Protein AF-0000000087542009 (afdb_homodimer)

Sequence (684 aa):
MVVPPRGEKVLDPVSLALYGFMGSAILLQGHRLGIFRALASADAGPGADALADSLGLDGATLERFLRGAVAWGLVEEQAGGYRLSASAHGALDPQSAQYLGPLLEHFDSNTLPLFRHLGDAVGSGQAQWAKLAQDASAPFDYLLAEDRGAAFHDAMWNLSREPSAELVKLRVVDDVSSLVDLGGGIGTFAIAAAQRHAELSAVVFDLPAVEPHCLARISEVGLASRVSFVPGDFWSGELPHADAYSLGFILSDWNDEQSLQLLRRVRQALNPGGRVLVLDRLLEASGAEPFAAVMQDLAMLLETGGQHRTETQFQALLHEAGFTRTQVIRSSGEKHAVIGYLMVVPPRGEKVLDPVSLALYGFMGSAILLQGHRLGIFRALASADAGPGADALADSLGLDGATLERFLRGAVAWGLVEEQAGGYRLSASAHGALDPQSAQYLGPLLEHFDSNTLPLFRHLGDAVGSGQAQWAKLAQDASAPFDYLLAEDRGAAFHDAMWNLSREPSAELVKLRVVDDVSSLVDLGGGIGTFAIAAAQRHAELSAVVFDLPAVEPHCLARISEVGLASRVSFVPGDFWSGELPHADAYSLGFILSDWNDEQSLQLLRRVRQALNPGGRVLVLDRLLEASGAEPFAAVMQDLAMLLETGGQHRTETQFQALLHEAGFTRTQVIRSSGEKHAVIGYL

Radius of gyration: 28.99 Å; Cα contacts (8 Å, |Δi|>4): 1331; chains: 2; bounding box: 58×88×65 Å

Secondary structure (DSSP, 8-state):
----SS------HHHHHHTHHHHHHHHHHHHHTTHHHHHHH-SS---HHHHHHHHT--HHHHHHHHHHHHHTTSEEEETTEEEE-HHHHHHH-TTSTT--HHHHHHIIIIIHHHHTTHHHHHHH----GGGT-TT-SSTTHHHHHS--HHHHHHHHHHHHHHHHHHHHHTTTTTT-SEEEEET-TTTHHHHHHHHH-TT-EEEEEE-GGGHHHHHHHHHHTT-TTTEEEEE--TTTSPPPPEEEEEEET-GGGS-HHHHHHHHHHHHHHEEEEEEEEEEE-EE-TTSS-SHHHHHHHHHHHHHTS---EEHHHHHHHHHHTT--EEEEE--SSS-EEEEEE-/----SS------HHHHHHTHHHHHHHHHHHHHTTHHHHHHH-SS---HHHHHHHHT--HHHHHHHHHHHHHTTSEEEETTEEEE-HHHHHHH-TTSTT--HHHHHHIIIIIHHHHTTHHHHHHH----GGGT-TT-SSTTHHHHHS--HHHHHHHHHHHHHHHHHHHHHTTTTTT-SEEEEET-TTTHHHHHHHHH-TT-EEEEEE-GGGHHHHHHHHHHTT-TTTEEEEE--TTTSPPPPEEEEEEES-GGGS-HHHHHHHHHHHHHHEEEEEEEEEEE-EE-TTSS-SHHHHHHHHHHHHHTS---EEHHHHHHHHHHTT--EEEEE--SSS-EEEEEE-

InterPro domains:
  IPR001077 O-methyltransferase, C-terminal domain [PF00891] (115-323)
  IPR016461 O-methyltransferase-like [PIRSF005739] (19-341)
  IPR016461 O-methyltransferase-like [PS51683] (15-342)
  IPR029063 S-adenosyl-L-methionine-dependent methyltransferase superfamily [G3DSA:3.40.50.150] (94-341)
  IPR029063 S-adenosyl-L-methionine-dependent methyltransferase superfamily [SSF53335] (103-332)
  IPR036388 Winged helix-like DNA-binding domain superfamily [G3DSA:1.10.10.10] (8-90)
  IPR036390 Winged helix DNA-binding domain superfamily [SSF46785] (18-85)

Nearest PDB structures (foldseek):
  5eeg-assembly1_A  TM=8.608E-01  e=7.487E-25  Streptomyces peucetius
  8h3t-assembly1_B  TM=8.727E-01  e=1.671E-24  Streptomyces galtieri
  5eeg-assembly1_B  TM=8.420E-01  e=9.974E-25  Streptomyces peucetius
  4wxh-assembly1_B  TM=8.604E-01  e=9.343E-24  Streptomyces peucetius
  5jr3-assembly1_A  TM=8.375E-01  e=2.358E-24  Streptomyces peucetius

Organism: NCBI:txid47879

Foldseek 3Di:
DPPPPPPPPDDDPVVCVVCVVVQLCLVLVCLVLCVQQVQLPDPDFDAQVVSCVVSVHDSVVSNVSQVVCVVVQQWDDDPRGIHGHPVNNQQPHPVHLNDCSLVSVCCVLQQVVLVVCLVVCVVPVAAACCVNPVPDPALCRVVLVDCPDLVNLVNVLSNVQVVLLQQVVVVLCPPWQEEEAEQCQLCNNVLSNCVVPVRHAYEYEEAPSRQVNNCVSCVVVPNPVRYYYDHDDLLPDQDAATQEYEDACNQQLDALVVSLSSLLSVVVRYDVFHKYKYKFFAADPVCPDDPVQNVVQSSSCHRRVGGHYHLVVVVVSLVSSPFDDWDWADGPDRITIIMGTD/DPPPPPPPPDDDPVVCVVCVVVQLCLVLVCLVLCVQQCQLPDPDFDAQVVSCVVSVHDSVVSNVSQVVCVVVQQWDDDPRGIHGHPVNNQCPHPVHLNDCSLVSVCCVLQQVVLVVCLVVCVVPVAAACCVNPVPDPALCRVVLVDCPDLVNLVNVLSNVQVVLLQQVVVVLCPPWQEEEAEQCQLCNNVLSNCVVPVRHAYEYEEAPSRQVNNCVSCVVVPNPVRYYYDHDDLLPDDDAATQEYEDACNQQLDALVVSLSSLLSVVVRYDVFHKYKYKFFAADPVCPDDPVQNVVQSSSCHRRVGGHYHLVVVVVSLVSSPFDDWDWADGPDRITIIMGTD

pLDDT: mean 90.9, std 13.6, range [17.7, 98.94]

Structure (mmCIF, N/CA/C/O backbone):
data_AF-0000000087542009-model_v1
#
loop_
_entity.id
_entity.type
_entity.pdbx_description
1 polymer 'O-methyltransferase domain-containing protein'
#
loop_
_atom_site.group_PDB
_atom_site.id
_atom_site.type_symbol
_atom_site.label_atom_id
_atom_site.label_alt_id
_atom_site.label_comp_id
_atom_site.label_asym_id
_atom_site.label_entity_id
_atom_site.label_seq_id
_atom_site.pdbx_PDB_ins_code
_atom_site.Cartn_x
_atom_site.Cartn_y
_atom_site.Cartn_z
_atom_site.occupancy
_atom_site.B_iso_or_equiv
_atom_site.auth_seq_id
_atom_site.auth_comp_id
_atom_site.auth_asym_id
_atom_site.auth_atom_id
_atom_site.pdbx_PDB_model_num
ATOM 1 N N . MET A 1 1 ? -5.5 -21.109 31.969 1 17.75 1 MET A N 1
ATOM 2 C CA . MET A 1 1 ? -4.43 -21.094 30.969 1 17.75 1 MET A CA 1
ATOM 3 C C . MET A 1 1 ? -4.84 -20.281 29.75 1 17.75 1 MET A C 1
ATOM 5 O O . MET A 1 1 ? -5.812 -20.625 29.062 1 17.75 1 MET A O 1
ATOM 9 N N . VAL A 1 2 ? -4.84 -19 29.547 1 22.77 2 VAL A N 1
ATOM 10 C CA . VAL A 1 2 ? -5.602 -18.094 28.703 1 22.77 2 VAL A CA 1
ATOM 11 C C . VAL A 1 2 ? -5.289 -18.375 27.234 1 22.77 2 VAL A C 1
ATOM 13 O O . VAL A 1 2 ? -4.129 -18.297 26.812 1 22.77 2 VAL A O 1
ATOM 16 N N . VAL A 1 3 ? -5.934 -19.219 26.578 1 24.38 3 VAL A N 1
ATOM 17 C CA . VAL A 1 3 ? -5.699 -19.734 25.234 1 24.38 3 VAL A CA 1
ATOM 18 C C . VAL A 1 3 ? -5.613 -18.562 24.234 1 24.38 3 VAL A C 1
ATOM 20 O O . VAL A 1 3 ? -6.543 -17.766 24.125 1 24.38 3 VAL A O 1
ATOM 23 N N . PRO A 1 4 ? -4.48 -17.938 23.828 1 31.23 4 PRO A N 1
ATOM 24 C CA . PRO A 1 4 ? -4.551 -16.594 23.234 1 31.23 4 PRO A CA 1
ATOM 25 C C . PRO A 1 4 ? -5.492 -16.531 22.031 1 31.23 4 PRO A C 1
ATOM 27 O O . PRO A 1 4 ? -5.676 -17.547 21.328 1 31.23 4 PRO A O 1
ATOM 30 N N . PRO A 1 5 ? -6.508 -15.93 21.828 1 32.94 5 PRO A N 1
ATOM 31 C CA . PRO A 1 5 ? -7.695 -16.391 21.109 1 32.94 5 PRO A CA 1
ATOM 32 C C . PRO A 1 5 ? -7.379 -16.859 19.688 1 32.94 5 PRO A C 1
ATOM 34 O O . PRO A 1 5 ? -6.328 -16.531 19.141 1 32.94 5 PRO A O 1
ATOM 37 N N . ARG A 1 6 ? -7.855 -17.516 18.703 1 34.53 6 ARG A N 1
ATOM 38 C CA . ARG A 1 6 ? -7.34 -18.188 17.516 1 34.53 6 ARG A CA 1
ATOM 39 C C . ARG A 1 6 ? -6.215 -17.375 16.875 1 34.53 6 ARG A C 1
ATOM 41 O O . ARG A 1 6 ? -6.195 -16.156 16.953 1 34.53 6 ARG A O 1
ATOM 48 N N . GLY A 1 7 ? -4.926 -17.812 15.984 1 37.19 7 GLY A N 1
ATOM 49 C CA . GLY A 1 7 ? -3.51 -17.516 15.828 1 37.19 7 GLY A CA 1
ATOM 50 C C . GLY A 1 7 ? -3.256 -16.234 15.055 1 37.19 7 GLY A C 1
ATOM 51 O O . GLY A 1 7 ? -3.424 -16.203 13.836 1 37.19 7 GLY A O 1
ATOM 52 N N . GLU A 1 8 ? -3.486 -15.125 15.383 1 43.62 8 GLU A N 1
ATOM 53 C CA . GLU A 1 8 ? -3.412 -13.797 14.773 1 43.62 8 GLU A CA 1
ATOM 54 C C . GLU A 1 8 ? -2.084 -13.602 14.047 1 43.62 8 GLU A C 1
ATOM 56 O O . GLU A 1 8 ? -1.071 -13.273 14.672 1 43.62 8 GLU A O 1
ATOM 61 N N . LYS A 1 9 ? -1.77 -14.484 13.031 1 51.38 9 LYS A N 1
ATOM 62 C CA . LYS A 1 9 ? -0.516 -14.461 12.281 1 51.38 9 LYS A CA 1
ATOM 63 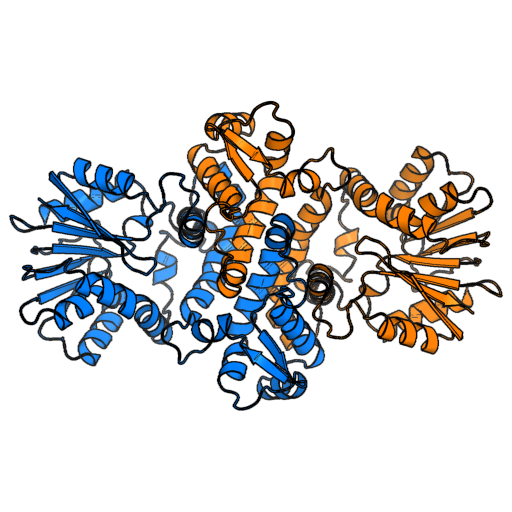C C . LYS A 1 9 ? -0.183 -13.039 11.82 1 51.38 9 LYS A C 1
ATOM 65 O O . LYS A 1 9 ? -0.938 -12.438 11.055 1 51.38 9 LYS A O 1
ATOM 70 N N . VAL A 1 10 ? 0.437 -12.305 12.648 1 65.06 10 VAL A N 1
ATOM 71 C CA . VAL A 1 10 ? 1.041 -11.016 12.336 1 65.06 10 VAL A CA 1
ATOM 72 C C . VAL A 1 10 ? 1.821 -11.109 11.023 1 65.06 10 VAL A C 1
ATOM 74 O O . VAL A 1 10 ? 2.713 -11.953 10.891 1 65.06 10 VAL A O 1
ATOM 77 N N . LEU A 1 11 ? 1.209 -10.477 10.023 1 82.56 11 LEU A N 1
ATOM 78 C CA . LEU A 1 11 ? 1.909 -10.438 8.742 1 82.56 11 LEU A CA 1
ATOM 79 C C . LEU A 1 11 ? 3.303 -9.836 8.906 1 82.56 11 LEU A C 1
ATOM 81 O O . LEU A 1 11 ? 3.486 -8.875 9.656 1 82.56 11 LEU A O 1
ATOM 85 N N . ASP A 1 12 ? 4.223 -10.477 8.289 1 90.31 12 ASP A N 1
ATOM 86 C CA . ASP A 1 12 ? 5.582 -9.945 8.344 1 90.31 12 ASP A CA 1
ATOM 87 C C . ASP A 1 12 ? 5.691 -8.625 7.582 1 90.31 12 ASP A C 1
ATOM 89 O O . ASP A 1 12 ? 4.902 -8.359 6.676 1 90.31 12 ASP A O 1
ATOM 93 N N . PRO A 1 13 ? 6.684 -7.816 7.859 1 93.25 13 PRO A N 1
ATOM 94 C CA . PRO A 1 13 ? 6.832 -6.473 7.297 1 93.25 13 PRO A CA 1
ATOM 95 C C . PRO A 1 13 ? 6.961 -6.477 5.777 1 93.25 13 PRO A C 1
ATOM 97 O O . PRO A 1 13 ? 6.414 -5.598 5.105 1 93.25 13 PRO A O 1
ATOM 100 N N . VAL A 1 14 ? 7.625 -7.457 5.246 1 95.81 14 VAL A N 1
ATOM 101 C CA . VAL A 1 14 ? 7.824 -7.504 3.799 1 95.81 14 VAL A CA 1
ATOM 102 C C . VAL A 1 14 ? 6.484 -7.75 3.102 1 95.81 14 VAL A C 1
ATOM 104 O O . VAL A 1 14 ? 6.164 -7.086 2.113 1 95.81 14 VAL A O 1
ATOM 107 N N . SER A 1 15 ? 5.691 -8.68 3.65 1 94.75 15 SER A N 1
ATOM 108 C CA . SER A 1 15 ? 4.379 -8.961 3.078 1 94.75 15 SER A CA 1
ATOM 109 C C . SER A 1 15 ? 3.467 -7.742 3.156 1 94.75 15 SER A C 1
ATOM 111 O O . SER A 1 15 ? 2.746 -7.441 2.203 1 94.75 15 SER A O 1
ATOM 113 N N . LEU A 1 16 ? 3.521 -7.043 4.238 1 95.31 16 LEU A N 1
ATOM 114 C CA . LEU A 1 16 ? 2.693 -5.852 4.41 1 95.31 16 LEU A CA 1
ATOM 115 C C . LEU A 1 16 ? 3.074 -4.777 3.398 1 95.31 16 LEU A C 1
ATOM 117 O O . LEU A 1 16 ? 2.199 -4.152 2.793 1 95.31 16 LEU A O 1
ATOM 121 N N . ALA A 1 17 ? 4.375 -4.605 3.219 1 97.38 17 ALA A N 1
ATOM 122 C CA . ALA A 1 17 ? 4.828 -3.607 2.254 1 97.38 17 ALA A CA 1
ATOM 123 C C . ALA A 1 17 ? 4.562 -4.066 0.823 1 97.38 17 ALA A C 1
ATOM 125 O O . ALA A 1 17 ? 4.145 -3.27 -0.022 1 97.38 17 ALA A O 1
ATOM 126 N N . LEU A 1 18 ? 4.742 -5.332 0.604 1 97.06 18 LEU A N 1
ATOM 127 C CA . LEU A 1 18 ? 4.582 -5.906 -0.729 1 97.06 18 LEU A CA 1
ATOM 128 C C . LEU A 1 18 ? 3.146 -5.746 -1.22 1 97.06 18 LEU A C 1
ATOM 130 O O . LEU A 1 18 ? 2.918 -5.355 -2.367 1 97.06 18 LEU A O 1
ATOM 134 N N . TYR A 1 19 ? 2.246 -5.996 -0.338 1 97.69 19 TYR A N 1
ATOM 135 C CA . TYR A 1 19 ? 0.841 -5.973 -0.728 1 97.69 19 TYR A CA 1
ATOM 136 C C . TYR A 1 19 ? 0.163 -4.695 -0.245 1 97.69 19 TYR A C 1
ATOM 138 O O . TYR A 1 19 ? -1.06 -4.562 -0.334 1 97.69 19 TYR A O 1
ATOM 146 N N . GLY A 1 20 ? 0.948 -3.734 0.255 1 98.12 20 GLY A N 1
ATOM 147 C CA . GLY A 1 20 ? 0.401 -2.51 0.816 1 98.12 20 GLY A CA 1
ATOM 148 C C . GLY A 1 20 ? -0.445 -1.728 -0.171 1 98.12 20 GLY A C 1
ATOM 149 O O . GLY A 1 20 ? -1.521 -1.237 0.177 1 98.12 20 GLY A O 1
ATOM 150 N N . PHE A 1 21 ? 0.034 -1.596 -1.377 1 98 21 PHE A N 1
ATOM 151 C CA . PHE A 1 21 ? -0.696 -0.823 -2.375 1 98 21 PHE A CA 1
ATOM 152 C C . PHE A 1 21 ? -2.051 -1.458 -2.666 1 98 21 PHE A C 1
ATOM 154 O O . PHE A 1 21 ? -3.002 -0.764 -3.033 1 98 21 PHE A O 1
ATOM 161 N N . MET A 1 22 ? -2.188 -2.736 -2.504 1 98.44 22 MET A N 1
ATOM 162 C CA . MET A 1 22 ? -3.477 -3.391 -2.701 1 98.44 22 MET A CA 1
ATOM 163 C C . MET A 1 22 ? -4.445 -3.031 -1.581 1 98.44 22 MET A C 1
ATOM 165 O O . MET A 1 22 ? -5.633 -2.812 -1.827 1 98.44 22 MET A O 1
ATOM 169 N N . GLY A 1 23 ? -3.916 -3.012 -0.34 1 98.19 23 GLY A N 1
ATOM 170 C CA . GLY A 1 23 ? -4.734 -2.537 0.764 1 98.19 23 GLY A CA 1
ATOM 171 C C . GLY A 1 23 ? -5.223 -1.113 0.573 1 98.19 23 GLY A C 1
ATOM 172 O O . GLY A 1 23 ? -6.387 -0.811 0.844 1 98.19 23 GLY A O 1
ATOM 173 N N . SER A 1 24 ? -4.301 -0.281 0.108 1 98.44 24 SER A N 1
ATOM 174 C CA . SER A 1 24 ? -4.672 1.102 -0.172 1 98.44 24 SER A CA 1
ATOM 175 C C . SER A 1 24 ? -5.727 1.178 -1.272 1 98.44 24 SER A C 1
ATOM 177 O O . SER A 1 24 ? -6.668 1.969 -1.184 1 98.44 24 SER A O 1
ATOM 179 N N . ALA A 1 25 ? -5.566 0.393 -2.309 1 98.19 25 ALA A N 1
ATOM 180 C CA . ALA A 1 25 ? -6.539 0.38 -3.396 1 98.19 25 ALA A CA 1
ATOM 181 C C . ALA A 1 25 ? -7.918 -0.034 -2.891 1 98.19 25 ALA A C 1
ATOM 183 O O . ALA A 1 25 ? -8.93 0.571 -3.26 1 98.19 25 ALA A O 1
ATOM 184 N N . ILE A 1 26 ? -7.934 -1.032 -2.064 1 98.56 26 ILE A N 1
ATOM 185 C CA . ILE A 1 26 ? -9.188 -1.499 -1.485 1 98.56 26 ILE A CA 1
ATOM 186 C C . ILE A 1 26 ? -9.836 -0.375 -0.677 1 98.56 26 ILE A C 1
ATOM 188 O O . ILE A 1 26 ? -11.031 -0.107 -0.819 1 98.56 26 ILE A O 1
ATOM 192 N N . LEU A 1 27 ? -9.031 0.267 0.123 1 98.44 27 LEU A N 1
ATOM 193 C CA . LEU A 1 27 ? -9.531 1.347 0.969 1 98.44 27 LEU A CA 1
ATOM 194 C C . LEU A 1 27 ? -10.031 2.514 0.124 1 98.44 27 LEU A C 1
ATOM 196 O O . LEU A 1 27 ? -11.156 2.975 0.301 1 98.44 27 LEU A O 1
ATOM 200 N N . LEU A 1 28 ? -9.242 2.969 -0.833 1 97.44 28 LEU A N 1
ATOM 201 C CA . LEU A 1 28 ? -9.547 4.148 -1.637 1 97.44 28 LEU A CA 1
ATOM 202 C C . LEU A 1 28 ? -10.719 3.873 -2.582 1 97.44 28 LEU A C 1
ATOM 204 O O . LEU A 1 28 ? -11.641 4.68 -2.68 1 97.44 28 LEU A O 1
ATOM 208 N N . GLN A 1 29 ? -10.734 2.762 -3.254 1 97.06 29 GLN A N 1
ATOM 209 C CA . GLN A 1 29 ? -11.781 2.459 -4.223 1 97.06 29 GLN A CA 1
ATOM 210 C C . GLN A 1 29 ? -13.086 2.078 -3.52 1 97.06 29 GLN A C 1
ATOM 212 O O . GLN A 1 29 ? -14.172 2.367 -4.02 1 97.06 29 GLN A O 1
ATOM 217 N N . GLY A 1 30 ? -12.969 1.407 -2.344 1 98 30 GLY A N 1
ATOM 218 C CA . GLY A 1 30 ? -14.164 1.156 -1.554 1 98 30 GLY A CA 1
ATOM 219 C C . GLY A 1 30 ? -14.867 2.428 -1.118 1 98 30 GLY A C 1
ATOM 220 O O . GLY A 1 30 ? -16.094 2.484 -1.096 1 98 30 GLY A O 1
ATOM 221 N N . HIS A 1 31 ? -14.07 3.354 -0.732 1 96.94 31 HIS A N 1
ATOM 222 C CA . HIS A 1 31 ? -14.617 4.664 -0.411 1 96.94 31 HIS A CA 1
ATOM 223 C C . HIS A 1 31 ? -15.273 5.305 -1.635 1 96.94 31 HIS A C 1
ATOM 225 O O . HIS A 1 31 ? -16.406 5.766 -1.566 1 96.94 31 HIS A O 1
ATOM 231 N N . ARG A 1 32 ? -14.625 5.344 -2.752 1 95.19 32 ARG A N 1
ATOM 232 C CA . ARG A 1 32 ? -15.078 5.996 -3.979 1 95.19 32 ARG A CA 1
ATOM 233 C C . ARG A 1 32 ? -16.375 5.363 -4.484 1 95.19 32 ARG A C 1
ATOM 235 O O . ARG A 1 32 ? -17.281 6.066 -4.938 1 95.19 32 ARG A O 1
ATOM 242 N N . LEU A 1 33 ? -16.484 4.074 -4.383 1 96.88 33 LEU A N 1
ATOM 243 C CA . LEU A 1 33 ? -17.625 3.338 -4.926 1 96.88 33 LEU A CA 1
ATOM 244 C C . LEU A 1 33 ? -18.812 3.369 -3.957 1 96.88 33 LEU A C 1
ATOM 246 O O . LEU A 1 33 ? -19.891 2.865 -4.273 1 96.88 33 LEU A O 1
ATOM 250 N N . GLY A 1 34 ? -18.547 3.893 -2.752 1 97.12 34 GLY A N 1
ATOM 251 C CA . GLY A 1 34 ? -19.609 4.004 -1.768 1 97.12 34 GLY A CA 1
ATOM 252 C C . GLY A 1 34 ? -19.828 2.727 -0.984 1 97.12 34 GLY A C 1
ATOM 253 O O . GLY A 1 34 ? -20.844 2.586 -0.291 1 97.12 34 GLY A O 1
ATOM 254 N N . ILE A 1 35 ? -18.922 1.801 -1.053 1 98.12 35 ILE A N 1
ATOM 255 C CA . ILE A 1 35 ? -19.094 0.5 -0.415 1 98.12 35 ILE A CA 1
ATOM 256 C C . ILE A 1 35 ? -19.094 0.665 1.104 1 98.12 35 ILE A C 1
ATOM 258 O O . ILE A 1 35 ? -19.984 0.164 1.789 1 98.12 35 ILE A O 1
ATOM 262 N N . PHE A 1 36 ? -18.141 1.387 1.639 1 98.12 36 PHE A N 1
ATOM 263 C CA . PHE A 1 36 ? -18.031 1.538 3.084 1 98.12 36 PHE A CA 1
ATOM 264 C C . PHE A 1 36 ? -19.172 2.375 3.641 1 98.12 36 PHE A C 1
ATOM 266 O O . PHE A 1 36 ? -19.672 2.094 4.727 1 98.12 36 PHE A O 1
ATOM 273 N N . ARG A 1 37 ? -19.562 3.4 2.871 1 97.19 37 ARG A N 1
ATOM 274 C CA . ARG A 1 37 ? -20.734 4.184 3.275 1 97.19 37 ARG A CA 1
ATOM 275 C C . ARG A 1 37 ? -21.969 3.307 3.375 1 97.19 37 ARG A C 1
ATOM 277 O O . ARG A 1 37 ? -22.75 3.422 4.328 1 97.19 37 ARG A O 1
ATOM 284 N N . ALA A 1 38 ? -22.172 2.443 2.359 1 97.62 38 ALA A N 1
ATOM 285 C CA . ALA A 1 38 ? -23.328 1.543 2.346 1 97.62 38 ALA A CA 1
ATOM 286 C C . ALA A 1 38 ? -23.281 0.577 3.525 1 97.62 38 ALA A C 1
ATOM 288 O O . ALA A 1 38 ? -24.312 0.32 4.168 1 97.62 38 ALA A O 1
ATOM 289 N N . LEU A 1 39 ? -22.125 0.075 3.846 1 97.69 39 LEU A N 1
ATOM 290 C CA . LEU A 1 39 ? -21.984 -0.841 4.973 1 97.69 39 LEU A CA 1
ATOM 291 C C . LEU A 1 39 ? -22.25 -0.125 6.293 1 97.69 39 LEU A C 1
ATOM 293 O O . LEU A 1 39 ? -22.859 -0.689 7.195 1 97.69 39 LEU A O 1
ATOM 297 N N . ALA A 1 40 ? -21.781 1.049 6.402 1 96.56 40 ALA A N 1
ATOM 298 C CA . ALA A 1 40 ? -21.953 1.823 7.629 1 96.56 40 ALA A CA 1
ATOM 299 C C . ALA A 1 40 ? -23.438 2.133 7.883 1 96.56 40 ALA A C 1
ATOM 301 O O . ALA A 1 40 ? -23.875 2.197 9.031 1 96.56 40 ALA A O 1
ATOM 302 N N . SER A 1 41 ? -24.156 2.316 6.836 1 94.94 41 SER A N 1
ATOM 303 C CA . SER A 1 41 ? -25.547 2.746 6.941 1 94.94 41 SER A CA 1
ATOM 304 C C . SER A 1 41 ? -26.484 1.553 7.074 1 94.94 41 SER A C 1
ATOM 306 O O . SER A 1 41 ? -27.672 1.716 7.41 1 94.94 41 SER A O 1
ATOM 308 N N . ALA A 1 42 ? -25.984 0.385 6.816 1 92.44 42 ALA A N 1
ATOM 309 C CA . ALA A 1 42 ? -26.828 -0.798 6.812 1 92.44 42 ALA A CA 1
ATOM 310 C C . ALA A 1 42 ? -27.156 -1.248 8.234 1 92.44 42 ALA A C 1
ATOM 312 O O . ALA A 1 42 ? -26.266 -1.256 9.102 1 92.44 42 ALA A O 1
ATOM 313 N N . ASP A 1 43 ? -28.422 -1.503 8.492 1 86 43 ASP A N 1
ATOM 314 C CA . ASP A 1 43 ? -28.828 -2.023 9.789 1 86 43 ASP A CA 1
ATOM 315 C C . ASP A 1 43 ? -28.266 -3.42 10.031 1 86 43 ASP A C 1
ATOM 317 O O . ASP A 1 43 ? -27.75 -3.707 11.109 1 86 43 ASP A O 1
ATOM 321 N N . ALA A 1 44 ? -28.5 -4.238 9.008 1 88.69 44 ALA A N 1
ATOM 322 C CA . ALA A 1 44 ? -27.922 -5.578 9.016 1 88.69 44 ALA A CA 1
ATOM 323 C C . ALA A 1 44 ? -26.828 -5.707 7.957 1 88.69 44 ALA A C 1
ATOM 325 O O . ALA A 1 44 ? -26.812 -4.957 6.98 1 88.69 44 ALA A O 1
ATOM 326 N N . GLY A 1 45 ? -25.859 -6.543 8.18 1 92.5 45 GLY A N 1
ATOM 327 C CA . GLY A 1 45 ? -24.797 -6.773 7.219 1 92.5 45 GLY A CA 1
ATOM 328 C C . GLY A 1 45 ? -25.281 -7.414 5.93 1 92.5 45 GLY A C 1
ATOM 329 O O . GLY A 1 45 ? -25.609 -8.602 5.914 1 92.5 45 GLY A O 1
ATOM 330 N N . PRO A 1 46 ? -25.375 -6.602 4.863 1 94.69 46 PRO A N 1
ATOM 331 C CA . PRO A 1 46 ? -25.812 -7.18 3.594 1 94.69 46 PRO A CA 1
ATOM 332 C C . PRO A 1 46 ? -24.828 -8.188 3.023 1 94.69 46 PRO A C 1
ATOM 334 O O . PRO A 1 46 ? -23.625 -8.078 3.262 1 94.69 46 PRO A O 1
ATOM 337 N N . GLY A 1 47 ? -25.406 -9.117 2.285 1 95.81 47 GLY A N 1
ATOM 338 C CA . GLY A 1 47 ? -24.547 -9.961 1.471 1 95.81 47 GLY A CA 1
ATOM 339 C C . GLY A 1 47 ? -23.953 -9.242 0.273 1 95.81 47 GLY A C 1
ATOM 340 O O . GLY A 1 47 ? -24.391 -8.133 -0.06 1 95.81 47 GLY A O 1
ATOM 341 N N . ALA A 1 48 ? -23 -9.859 -0.365 1 95.56 48 ALA A N 1
ATOM 342 C CA . ALA A 1 48 ? -22.297 -9.25 -1.492 1 95.56 48 ALA A CA 1
ATOM 343 C C . ALA A 1 48 ? -23.266 -8.93 -2.627 1 95.56 48 ALA A C 1
ATOM 345 O O . ALA A 1 48 ? -23.203 -7.848 -3.219 1 95.56 48 ALA A O 1
ATOM 346 N N . ASP A 1 49 ? -24.156 -9.859 -2.918 1 96 49 ASP A N 1
ATOM 347 C CA . ASP A 1 49 ? -25.078 -9.664 -4.027 1 96 49 ASP A CA 1
ATOM 348 C C . ASP A 1 49 ? -26.031 -8.492 -3.75 1 96 49 ASP A C 1
ATOM 350 O O . ASP A 1 49 ? -26.266 -7.664 -4.629 1 96 49 ASP A O 1
ATOM 354 N N . ALA A 1 50 ? -26.562 -8.461 -2.576 1 96 50 ALA A N 1
ATOM 355 C CA . ALA A 1 50 ? -27.469 -7.375 -2.205 1 96 50 ALA A CA 1
ATOM 356 C C . ALA A 1 50 ? -26.766 -6.027 -2.25 1 96 50 ALA A C 1
ATOM 358 O O . ALA A 1 50 ? -27.312 -5.035 -2.73 1 96 50 ALA A O 1
ATOM 359 N N . LEU A 1 51 ? -25.594 -6.004 -1.733 1 96.75 51 LEU A N 1
ATOM 360 C CA . LEU A 1 51 ? -24.781 -4.785 -1.746 1 96.75 51 LEU A CA 1
ATOM 361 C C . LEU A 1 51 ? -24.469 -4.359 -3.176 1 96.75 51 LEU A C 1
ATOM 363 O O . LEU A 1 51 ? -24.547 -3.176 -3.508 1 96.75 51 LEU A O 1
ATOM 367 N N . ALA A 1 52 ? -24.109 -5.301 -4.051 1 97.25 52 ALA A N 1
ATOM 368 C CA . ALA A 1 52 ? -23.797 -5.031 -5.453 1 97.25 52 ALA A CA 1
ATOM 369 C C . ALA A 1 52 ? -25 -4.422 -6.172 1 97.25 52 ALA A C 1
ATOM 371 O O . ALA A 1 52 ? -24.859 -3.455 -6.926 1 97.25 52 ALA A O 1
ATOM 372 N N . ASP A 1 53 ? -26.125 -4.953 -5.953 1 96.81 53 ASP A N 1
ATOM 373 C CA . ASP A 1 53 ? -27.344 -4.457 -6.57 1 96.81 53 ASP A CA 1
ATOM 374 C C . ASP A 1 53 ? -27.625 -3.014 -6.156 1 96.81 53 ASP A C 1
ATOM 376 O O . ASP A 1 53 ? -27.984 -2.178 -6.992 1 96.81 53 ASP A O 1
ATOM 380 N N . SER A 1 54 ? -27.484 -2.748 -4.922 1 95.88 54 SER A N 1
ATOM 381 C CA . SER A 1 54 ? -27.781 -1.419 -4.395 1 95.88 54 SER A CA 1
ATOM 382 C C . SER A 1 54 ? -26.812 -0.376 -4.945 1 95.88 54 SER A C 1
ATOM 384 O O . SER A 1 54 ? -27.156 0.8 -5.066 1 95.88 54 SER A O 1
ATOM 386 N N . LEU A 1 55 ? -25.625 -0.79 -5.34 1 97.06 55 LEU A N 1
ATOM 387 C CA . LEU A 1 55 ? -24.578 0.152 -5.746 1 97.06 55 LEU A CA 1
ATOM 388 C C . LEU A 1 55 ? -24.359 0.092 -7.254 1 97.06 55 LEU A C 1
ATOM 390 O O . LEU A 1 55 ? -23.547 0.854 -7.797 1 97.06 55 LEU A O 1
ATOM 394 N N . GLY A 1 56 ? -25.062 -0.785 -7.938 1 97.19 56 GLY A N 1
ATOM 395 C CA . GLY A 1 56 ? -24.859 -0.942 -9.367 1 97.19 56 GLY A CA 1
ATOM 396 C C . GLY A 1 56 ? -23.5 -1.515 -9.727 1 97.19 56 GLY A C 1
ATOM 397 O O . GLY A 1 56 ? -22.859 -1.038 -10.664 1 97.19 56 GLY A O 1
ATOM 398 N N . LEU A 1 57 ? -23.047 -2.52 -8.93 1 97.25 57 LEU A N 1
ATOM 399 C CA . LEU A 1 57 ? -21.75 -3.152 -9.141 1 97.25 57 LEU A CA 1
ATOM 400 C C . LEU A 1 57 ? -21.922 -4.613 -9.539 1 97.25 57 LEU A C 1
ATOM 402 O O . LEU A 1 57 ? -23.031 -5.145 -9.516 1 97.25 57 LEU A O 1
ATOM 406 N N . ASP A 1 58 ? -20.812 -5.227 -9.977 1 96.31 58 ASP A N 1
ATOM 407 C CA . ASP A 1 58 ? -20.812 -6.652 -10.281 1 96.31 58 ASP A CA 1
ATOM 408 C C . ASP A 1 58 ? -20.672 -7.492 -9.016 1 96.31 58 ASP A C 1
ATOM 410 O O . ASP A 1 58 ? -19.719 -7.328 -8.258 1 96.31 58 ASP A O 1
ATOM 414 N N . GLY A 1 59 ? -21.609 -8.398 -8.82 1 96.38 59 GLY A N 1
ATOM 415 C CA . GLY A 1 59 ? -21.703 -9.156 -7.574 1 96.38 59 GLY A CA 1
ATOM 416 C C . GLY A 1 59 ? -20.469 -10.016 -7.312 1 96.38 59 GLY A C 1
ATOM 417 O O . GLY A 1 59 ? -19.906 -9.977 -6.219 1 96.38 59 GLY A O 1
ATOM 418 N N . ALA A 1 60 ? -20.031 -10.75 -8.297 1 94.62 60 ALA A N 1
ATOM 419 C CA . ALA A 1 60 ? -18.922 -11.688 -8.133 1 94.62 60 ALA A CA 1
ATOM 420 C C . ALA A 1 60 ? -17.625 -10.953 -7.809 1 94.62 60 ALA A C 1
ATOM 422 O O . ALA A 1 60 ? -16.875 -11.367 -6.922 1 94.62 60 ALA A O 1
ATOM 423 N N . THR A 1 61 ? -17.391 -9.883 -8.508 1 95.75 61 THR A N 1
ATOM 424 C CA . THR A 1 61 ? -16.156 -9.141 -8.289 1 95.75 61 THR A CA 1
ATOM 425 C C . THR A 1 61 ? -16.234 -8.367 -6.969 1 95.75 61 THR A C 1
ATOM 427 O O . THR A 1 61 ? -15.219 -8.219 -6.281 1 95.75 61 THR A O 1
ATOM 430 N N . LEU A 1 62 ? -17.438 -7.871 -6.617 1 97.5 62 LEU A N 1
ATOM 431 C CA . LEU A 1 62 ? -17.578 -7.199 -5.328 1 97.5 62 LEU A CA 1
ATOM 432 C C . LEU A 1 62 ? -17.297 -8.156 -4.18 1 97.5 62 LEU A C 1
ATOM 434 O O . LEU A 1 62 ? -16.703 -7.766 -3.176 1 97.5 62 LEU A O 1
ATOM 438 N N . GLU A 1 63 ? -17.734 -9.352 -4.309 1 96.75 63 GLU A N 1
ATOM 439 C CA . GLU A 1 63 ? -17.453 -10.32 -3.252 1 96.75 63 GLU A CA 1
ATOM 440 C C . GLU A 1 63 ? -15.961 -10.516 -3.057 1 96.75 63 GLU A C 1
ATOM 442 O O . GLU A 1 63 ? -15.484 -10.617 -1.923 1 96.75 63 GLU A O 1
ATOM 447 N N . ARG A 1 64 ? -15.188 -10.656 -4.113 1 97 64 ARG A N 1
ATOM 448 C CA . ARG A 1 64 ? -13.734 -10.789 -4.027 1 97 64 ARG A CA 1
ATOM 449 C C . ARG A 1 64 ? -13.109 -9.547 -3.402 1 97 64 ARG A C 1
ATOM 451 O O . ARG A 1 64 ? -12.18 -9.656 -2.604 1 97 64 ARG A O 1
ATOM 458 N N . PHE A 1 65 ? -13.633 -8.352 -3.807 1 98.06 65 PHE A N 1
ATOM 459 C CA . PHE A 1 65 ? -13.219 -7.094 -3.193 1 98.06 65 PHE A CA 1
ATOM 460 C C . PHE A 1 65 ? -13.438 -7.133 -1.685 1 98.06 65 PHE A C 1
ATOM 462 O O . PHE A 1 65 ? -12.547 -6.773 -0.915 1 98.06 65 PHE A O 1
ATOM 469 N N . LEU A 1 66 ? -14.625 -7.59 -1.263 1 98.25 66 LEU A N 1
ATOM 470 C CA . LEU A 1 66 ? -14.984 -7.637 0.15 1 98.25 66 LEU A CA 1
ATOM 471 C C . LEU A 1 66 ? -14.109 -8.625 0.903 1 98.25 66 LEU A C 1
ATOM 473 O O . LEU A 1 66 ? -13.727 -8.383 2.051 1 98.25 66 LEU A O 1
ATOM 477 N N . ARG A 1 67 ? -13.758 -9.719 0.315 1 97.62 67 ARG A N 1
ATOM 478 C CA . ARG A 1 67 ? -12.844 -10.68 0.925 1 97.62 67 ARG A CA 1
ATOM 479 C C . ARG A 1 67 ? -11.469 -10.062 1.136 1 97.62 67 ARG A C 1
ATOM 481 O O . ARG A 1 67 ? -10.812 -10.32 2.146 1 97.62 67 ARG A O 1
ATOM 488 N N . GLY A 1 68 ? -11.016 -9.266 0.122 1 98.06 68 GLY A N 1
ATOM 489 C CA . GLY A 1 68 ? -9.797 -8.492 0.321 1 98.06 68 GLY A CA 1
ATOM 490 C C . GLY A 1 68 ? -9.891 -7.531 1.49 1 98.06 68 GLY A C 1
ATOM 491 O O . GLY A 1 68 ? -8.953 -7.422 2.285 1 98.06 68 GLY A O 1
ATOM 492 N N . ALA A 1 69 ? -11.016 -6.852 1.619 1 98.5 69 ALA A N 1
ATOM 493 C CA . ALA A 1 69 ? -11.234 -5.918 2.721 1 98.5 69 ALA A CA 1
ATOM 494 C C . ALA A 1 69 ? -11.25 -6.645 4.062 1 98.5 69 ALA A C 1
ATOM 496 O O . ALA A 1 69 ? -10.789 -6.105 5.074 1 98.5 69 ALA A O 1
ATOM 497 N N . VAL A 1 70 ? -11.773 -7.871 4.102 1 97.62 70 VAL A N 1
ATOM 498 C CA . VAL A 1 70 ? -11.75 -8.703 5.301 1 97.62 70 VAL A CA 1
ATOM 499 C C . VAL A 1 70 ? -10.305 -9.062 5.656 1 97.62 70 VAL A C 1
ATOM 501 O O . VAL A 1 70 ? -9.898 -8.953 6.816 1 97.62 70 VAL A O 1
ATOM 504 N N . ALA A 1 71 ? -9.547 -9.453 4.652 1 96.75 71 ALA A N 1
ATOM 505 C CA . ALA A 1 71 ? -8.156 -9.836 4.875 1 96.75 71 ALA A CA 1
ATOM 506 C C . ALA A 1 71 ? -7.359 -8.68 5.473 1 96.75 71 ALA A C 1
ATOM 508 O O . ALA A 1 71 ? -6.461 -8.898 6.289 1 96.75 71 ALA A O 1
ATOM 509 N N . TRP A 1 72 ? -7.695 -7.43 5.113 1 96.94 72 TRP A N 1
ATOM 510 C CA . TRP A 1 72 ? -6.988 -6.25 5.602 1 96.94 72 TRP A CA 1
ATOM 511 C C . TRP A 1 72 ? -7.613 -5.738 6.895 1 96.94 72 TRP A C 1
ATOM 513 O O . TRP A 1 72 ? -7.172 -4.727 7.449 1 96.94 72 TRP A O 1
ATOM 523 N N . GLY A 1 73 ? -8.703 -6.355 7.363 1 96.19 73 GLY A N 1
ATOM 524 C CA . GLY A 1 73 ? -9.312 -6.023 8.641 1 96.19 73 GLY A CA 1
ATOM 525 C C . GLY A 1 73 ? -10.219 -4.812 8.578 1 96.19 73 GLY A C 1
ATOM 526 O O . GLY A 1 73 ? -10.578 -4.238 9.609 1 96.19 73 GLY A O 1
ATOM 527 N N . LEU A 1 74 ? -10.609 -4.344 7.391 1 97.81 74 LEU A N 1
ATOM 528 C CA . LEU A 1 74 ? -11.477 -3.184 7.223 1 97.81 74 LEU A CA 1
ATOM 529 C C . LEU A 1 74 ? -12.945 -3.578 7.367 1 97.81 74 LEU A C 1
ATOM 531 O O . LEU A 1 74 ? -13.766 -2.766 7.789 1 97.81 74 LEU A O 1
ATOM 535 N N . VAL A 1 75 ? -13.195 -4.809 6.926 1 97.69 75 VAL A N 1
ATOM 536 C CA . VAL A 1 75 ? -14.531 -5.387 6.906 1 97.69 75 VAL A CA 1
ATOM 537 C C . VAL A 1 75 ? -14.523 -6.734 7.625 1 97.69 75 VAL A C 1
ATOM 539 O O . VAL A 1 75 ? -13.484 -7.387 7.723 1 97.69 75 VAL A O 1
ATOM 542 N N . GLU A 1 76 ? -15.609 -7.086 8.188 1 96.56 76 GLU A N 1
ATOM 543 C CA . GLU A 1 76 ? -15.789 -8.406 8.789 1 96.56 76 GLU A CA 1
ATOM 544 C C . GLU A 1 76 ? -16.984 -9.133 8.188 1 96.56 76 GLU A C 1
ATOM 546 O O . GLU A 1 76 ? -17.969 -8.5 7.785 1 96.56 76 GLU A O 1
ATOM 551 N N . GLU A 1 77 ? -16.797 -10.367 8.07 1 94.12 77 GLU A N 1
ATOM 552 C CA . GLU A 1 77 ? -17.891 -11.203 7.613 1 94.12 77 GLU A CA 1
ATOM 553 C C . GLU A 1 77 ? -18.625 -11.852 8.789 1 94.12 77 GLU A C 1
ATOM 555 O O . GLU A 1 77 ? -17.984 -12.383 9.703 1 94.12 77 GLU A O 1
ATOM 560 N N . GLN A 1 78 ? -19.938 -11.703 8.797 1 85.31 78 GLN A N 1
ATOM 561 C CA . GLN A 1 78 ? -20.781 -12.336 9.812 1 85.31 78 GLN A CA 1
ATOM 562 C C . GLN A 1 78 ? -22.062 -12.891 9.203 1 85.31 78 GLN A C 1
ATOM 564 O O . GLN A 1 78 ? -22.859 -12.141 8.641 1 85.31 78 GLN A O 1
ATOM 569 N N . ALA A 1 79 ? -22.297 -14.164 9.43 1 82.88 79 ALA A N 1
ATOM 570 C CA . ALA A 1 79 ? -23.531 -14.852 9.031 1 82.88 79 ALA A CA 1
ATOM 571 C C . ALA A 1 79 ? -23.875 -14.555 7.574 1 82.88 79 ALA A C 1
ATOM 573 O O . ALA A 1 79 ? -25 -14.188 7.258 1 82.88 79 ALA A O 1
ATOM 574 N N . GLY A 1 80 ? -22.922 -14.492 6.754 1 83 80 GLY A N 1
ATOM 575 C CA . GLY A 1 80 ? -23.141 -14.352 5.324 1 83 80 GLY A CA 1
ATOM 576 C C . GLY A 1 80 ? -23.25 -12.906 4.879 1 83 80 GLY A C 1
ATOM 577 O O . GLY A 1 80 ? -23.469 -12.625 3.699 1 83 80 GLY A O 1
ATOM 578 N N . GLY A 1 81 ? -23.078 -12.031 5.809 1 94.69 81 GLY A N 1
ATOM 579 C CA . GLY A 1 81 ? -23.078 -10.609 5.484 1 94.69 81 GLY A CA 1
ATOM 580 C C . GLY A 1 81 ? -21.797 -9.906 5.891 1 94.69 81 GLY A C 1
ATOM 581 O O . GLY A 1 81 ? -20.938 -10.5 6.551 1 94.69 81 GLY A O 1
ATOM 582 N N . TYR A 1 82 ? -21.734 -8.648 5.402 1 97.44 82 TYR A N 1
ATOM 583 C CA . TYR A 1 82 ? -20.516 -7.887 5.664 1 97.44 82 TYR A CA 1
ATOM 584 C C . TYR A 1 82 ? -20.828 -6.625 6.461 1 97.44 82 TYR A C 1
ATOM 586 O O . TYR A 1 82 ? -21.891 -6.02 6.293 1 97.44 82 TYR A O 1
ATOM 594 N N . ARG A 1 83 ? -19.891 -6.27 7.336 1 97.25 83 ARG A N 1
ATOM 595 C CA . ARG A 1 83 ? -19.953 -5.031 8.102 1 97.25 83 ARG A CA 1
ATOM 596 C C . ARG A 1 83 ? -18.578 -4.395 8.227 1 97.25 83 ARG A C 1
ATOM 598 O O . ARG A 1 83 ? -17.562 -5.078 8.078 1 97.25 83 ARG A O 1
ATOM 605 N N . LEU A 1 84 ? -18.641 -3.107 8.445 1 97.31 84 LEU A N 1
ATOM 606 C CA . LEU A 1 84 ? -17.359 -2.504 8.797 1 97.31 84 LEU A CA 1
ATOM 607 C C . LEU A 1 84 ? -16.812 -3.113 10.078 1 97.31 84 LEU A C 1
ATOM 609 O O . LEU A 1 84 ? -17.562 -3.389 11.016 1 97.31 84 LEU A O 1
ATOM 613 N N . SER A 1 85 ? -15.484 -3.396 10.109 1 96.25 85 SER A N 1
ATOM 614 C CA . SER A 1 85 ? -14.875 -3.832 11.359 1 96.25 85 SER A CA 1
ATOM 615 C C . SER A 1 85 ? -14.969 -2.746 12.43 1 96.25 85 SER A C 1
ATOM 617 O O . SER A 1 85 ? -15.125 -1.567 12.109 1 96.25 85 SER A O 1
ATOM 619 N N . ALA A 1 86 ? -14.836 -3.154 13.664 1 93.19 86 ALA A N 1
ATOM 620 C CA . ALA A 1 86 ? -14.898 -2.205 14.773 1 93.19 86 ALA A CA 1
ATOM 621 C C . ALA A 1 86 ? -13.805 -1.153 14.656 1 93.19 86 ALA A C 1
ATOM 623 O O . ALA A 1 86 ? -14.023 0.022 14.953 1 93.19 86 ALA A O 1
ATOM 624 N N . SER A 1 87 ? -12.719 -1.57 14.203 1 92 87 SER A N 1
ATOM 625 C CA . SER A 1 87 ? -11.562 -0.685 14.125 1 92 87 SER A CA 1
ATOM 626 C C . SER A 1 87 ? -11.688 0.284 12.953 1 92 87 SER A C 1
ATOM 628 O O . SER A 1 87 ? -11.055 1.344 12.953 1 92 87 SER A O 1
ATOM 630 N N . ALA A 1 88 ? -12.523 -0.043 12 1 96.25 88 ALA A N 1
ATOM 631 C CA . ALA A 1 88 ? -12.586 0.765 10.789 1 96.25 88 ALA A CA 1
ATOM 632 C C . ALA A 1 88 ? -13.82 1.66 10.781 1 96.25 88 ALA A C 1
ATOM 634 O O . ALA A 1 88 ? -13.906 2.602 9.992 1 96.25 88 ALA A O 1
ATOM 635 N N . HIS A 1 89 ? -14.727 1.373 11.641 1 95.44 89 HIS A N 1
ATOM 636 C CA . HIS A 1 89 ? -16.031 2.025 11.602 1 95.44 89 HIS A CA 1
ATOM 637 C C . HIS A 1 89 ? -15.898 3.537 11.75 1 95.44 89 HIS A C 1
ATOM 639 O O . HIS A 1 89 ? -16.438 4.293 10.938 1 95.44 89 HIS A O 1
ATOM 645 N N . GLY A 1 90 ? -15.195 3.992 12.719 1 92.69 90 GLY A N 1
ATOM 646 C CA . GLY A 1 90 ? -15.031 5.418 12.938 1 92.69 90 GLY A CA 1
ATOM 647 C C . GLY A 1 90 ? -14.422 6.141 11.75 1 92.69 90 GLY A C 1
ATOM 648 O O . GLY A 1 90 ? -14.875 7.23 11.383 1 92.69 90 GLY A O 1
ATOM 649 N N . ALA A 1 91 ? -13.531 5.547 11.062 1 93.62 91 ALA A N 1
ATOM 650 C CA . ALA A 1 91 ? -12.766 6.168 9.992 1 93.62 91 ALA A CA 1
ATOM 651 C C . ALA A 1 91 ? -13.539 6.145 8.68 1 93.62 91 ALA A C 1
ATOM 653 O O . ALA A 1 91 ? -13.32 6.988 7.805 1 93.62 91 ALA A O 1
ATOM 654 N N . LEU A 1 92 ? -14.555 5.215 8.586 1 96.44 92 LEU A N 1
ATOM 655 C CA . LEU A 1 92 ? -15.117 4.992 7.258 1 96.44 92 LEU A CA 1
ATOM 656 C C . LEU A 1 92 ? -16.609 5.328 7.234 1 96.44 92 LEU A C 1
ATOM 658 O O . LEU A 1 92 ? -17.234 5.324 6.172 1 96.44 92 LEU A O 1
ATOM 662 N N . ASP A 1 93 ? -17.141 5.641 8.383 1 95.06 93 ASP A N 1
ATOM 663 C CA . ASP A 1 93 ? -18.516 6.117 8.477 1 95.06 93 ASP A CA 1
ATOM 664 C C . ASP A 1 93 ? -18.578 7.637 8.328 1 95.06 93 ASP A C 1
ATOM 666 O O . ASP A 1 93 ? -18.078 8.367 9.188 1 95.06 93 ASP A O 1
ATOM 670 N N . PRO A 1 94 ? -19.297 8.117 7.277 1 90.94 94 PRO A N 1
ATOM 671 C CA . PRO A 1 94 ? -19.359 9.562 7.055 1 90.94 94 PRO A CA 1
ATOM 672 C C . PRO A 1 94 ? -20.016 10.305 8.211 1 90.94 94 PRO A C 1
ATOM 674 O O . PRO A 1 94 ? -19.875 11.531 8.328 1 90.94 94 PRO A O 1
ATOM 677 N N . GLN A 1 95 ? -20.688 9.641 9.055 1 89.88 95 GLN A N 1
ATOM 678 C CA . GLN A 1 95 ? -21.375 10.289 10.164 1 89.88 95 GLN A CA 1
ATOM 679 C C . GLN A 1 95 ? -20.469 10.406 11.383 1 89.88 95 GLN A C 1
ATOM 681 O O . GLN A 1 95 ? -20.797 11.078 12.359 1 89.88 95 GLN A O 1
ATOM 686 N N . SER A 1 96 ? -19.391 9.781 11.258 1 89 96 SER A N 1
ATOM 687 C CA . SER A 1 96 ? -18.453 9.797 12.375 1 89 96 SER A CA 1
ATOM 688 C C . SER A 1 96 ? -17.594 11.055 12.352 1 89 96 SER A C 1
ATOM 690 O O . SER A 1 96 ? -17.188 11.516 11.281 1 89 96 SER A O 1
ATOM 692 N N . ALA A 1 97 ? -17.156 11.555 13.461 1 81 97 ALA A N 1
ATOM 693 C CA . ALA A 1 97 ? -16.25 12.688 13.586 1 81 97 ALA A CA 1
ATOM 694 C C . ALA A 1 97 ? -14.836 12.305 13.148 1 81 97 ALA A C 1
ATOM 696 O O . ALA A 1 97 ? -14.008 13.172 12.867 1 81 97 ALA A O 1
ATOM 697 N N . GLN A 1 98 ? -14.594 11.008 12.984 1 84.12 98 GLN A N 1
ATOM 698 C CA . GLN A 1 98 ? -13.266 10.516 12.625 1 84.12 98 GLN A CA 1
ATOM 699 C C . GLN A 1 98 ? -13.203 10.141 11.141 1 84.12 98 GLN A C 1
ATOM 701 O O . GLN A 1 98 ? -12.219 9.555 10.688 1 84.12 98 GLN A O 1
ATOM 706 N N . TYR A 1 99 ? -14.258 10.57 10.461 1 89.94 99 TYR A N 1
ATOM 707 C CA . TYR A 1 99 ? -14.398 10.18 9.062 1 89.94 99 TYR A CA 1
ATOM 708 C C . TYR A 1 99 ? -13.219 10.664 8.234 1 89.94 99 TYR A C 1
ATOM 710 O O . TYR A 1 99 ? -12.891 11.859 8.25 1 89.94 99 TYR A O 1
ATOM 718 N N . LEU A 1 100 ? -12.641 9.75 7.398 1 91.81 100 LEU A N 1
ATOM 719 C CA . LEU A 1 100 ? -11.414 10.039 6.664 1 91.81 100 LEU A CA 1
ATOM 720 C C . LEU A 1 100 ? -11.711 10.336 5.199 1 91.81 100 LEU A C 1
ATOM 722 O O . LEU A 1 100 ? -10.789 10.477 4.387 1 91.81 100 LEU A O 1
ATOM 726 N N . GLY A 1 101 ? -12.938 10.469 4.84 1 90.06 101 GLY A N 1
ATOM 727 C CA . GLY A 1 101 ? -13.328 10.625 3.449 1 90.06 101 GLY A CA 1
ATOM 728 C C . GLY A 1 101 ? -12.492 11.656 2.709 1 90.06 101 GLY A C 1
ATOM 729 O O . GLY A 1 101 ? -11.859 11.336 1.698 1 90.06 101 GLY A O 1
ATOM 730 N N . PRO A 1 102 ? -12.383 12.844 3.197 1 83.75 102 PRO A N 1
ATOM 731 C CA . PRO A 1 102 ? -11.617 13.883 2.5 1 83.75 102 PRO A CA 1
ATOM 732 C C . PRO A 1 102 ? -10.141 13.531 2.352 1 83.75 102 PRO A C 1
ATOM 734 O O . PRO A 1 102 ? -9.531 13.828 1.319 1 83.75 102 PRO A O 1
ATOM 737 N N . LEU A 1 103 ? -9.57 12.961 3.398 1 88.12 103 LEU A N 1
ATOM 738 C CA . LEU A 1 103 ? -8.172 12.547 3.311 1 88.12 103 LEU A CA 1
ATOM 739 C C . LEU A 1 103 ? -7.992 11.461 2.26 1 88.12 103 LEU A C 1
ATOM 741 O O . LEU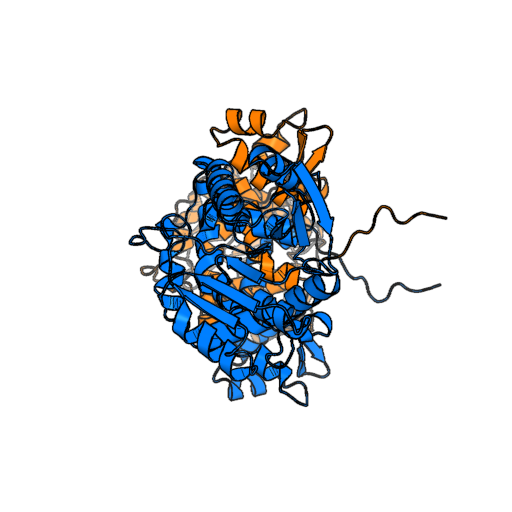 A 1 103 ? -7.023 11.484 1.493 1 88.12 103 LEU A O 1
ATOM 745 N N . LEU A 1 104 ? -8.938 10.508 2.223 1 93.5 104 LEU A N 1
ATOM 746 C CA . LEU A 1 104 ? -8.875 9.438 1.229 1 93.5 104 LEU A CA 1
ATOM 747 C C . LEU A 1 104 ? -8.938 10.008 -0.185 1 93.5 104 LEU A C 1
ATOM 749 O O . LEU A 1 104 ? -8.203 9.562 -1.07 1 93.5 104 LEU A O 1
ATOM 753 N N . GLU A 1 105 ? -9.734 10.977 -0.397 1 88.25 105 GLU A N 1
ATOM 754 C CA . GLU A 1 105 ? -9.859 11.617 -1.705 1 88.25 105 GLU A CA 1
ATOM 755 C C . GLU A 1 105 ? -8.578 12.336 -2.096 1 88.25 105 GLU A C 1
ATOM 757 O O . GLU A 1 105 ? -8.141 12.258 -3.246 1 88.25 105 GLU A O 1
ATOM 762 N N . HIS A 1 106 ? -7.977 13.008 -1.143 1 85.06 106 HIS A N 1
ATOM 763 C CA . HIS A 1 106 ? -6.711 13.68 -1.396 1 85.06 106 HIS A CA 1
ATOM 764 C C . HIS A 1 106 ? -5.609 12.688 -1.74 1 85.06 106 HIS A C 1
ATOM 766 O O . HIS A 1 106 ? -4.84 12.906 -2.68 1 85.06 106 HIS A O 1
ATOM 772 N N . PHE A 1 107 ? -5.535 11.602 -0.956 1 91.31 107 PHE A N 1
ATOM 773 C CA . PHE A 1 107 ? -4.523 10.586 -1.22 1 91.31 107 PHE A CA 1
ATOM 774 C C . PHE A 1 107 ? -4.723 9.969 -2.602 1 91.31 107 PHE A C 1
ATOM 776 O O . PHE A 1 107 ? -3.756 9.781 -3.344 1 91.31 107 PHE A O 1
ATOM 783 N N . ASP A 1 108 ? -5.949 9.719 -2.951 1 91.25 108 ASP A N 1
ATOM 784 C CA . ASP A 1 108 ? -6.25 9.07 -4.223 1 91.25 108 ASP A CA 1
ATOM 785 C C . ASP A 1 108 ? -5.875 9.961 -5.398 1 91.25 108 ASP A C 1
ATOM 787 O O . ASP A 1 108 ? -5.293 9.5 -6.379 1 91.25 108 ASP A O 1
ATOM 791 N N . SER A 1 109 ? -6.148 11.211 -5.316 1 85.19 109 SER A N 1
ATOM 792 C CA . SER A 1 109 ? -6.012 12.109 -6.457 1 85.19 109 SER A CA 1
ATOM 793 C C . SER A 1 109 ? -4.605 12.695 -6.535 1 85.19 109 SER A C 1
ATOM 795 O O . SER A 1 109 ? -4.117 13 -7.625 1 85.19 109 SER A O 1
ATOM 797 N N . ASN A 1 110 ? -3.947 12.844 -5.359 1 84.56 110 ASN A N 1
ATOM 798 C CA . ASN A 1 110 ? -2.713 13.625 -5.359 1 84.56 110 ASN A CA 1
ATOM 799 C C . ASN A 1 110 ? -1.536 12.805 -4.836 1 84.56 110 ASN A C 1
ATOM 801 O O . ASN A 1 110 ? -0.532 12.633 -5.531 1 84.56 110 ASN A O 1
ATOM 805 N N . THR A 1 111 ? -1.703 12.25 -3.688 1 91 111 THR A N 1
ATOM 806 C CA . THR A 1 111 ? -0.557 11.68 -2.992 1 91 111 THR A CA 1
ATOM 807 C C . THR A 1 111 ? -0.128 10.367 -3.643 1 91 111 THR A C 1
ATOM 809 O O . THR A 1 111 ? 1.059 10.156 -3.904 1 91 111 THR A O 1
ATOM 812 N N . LEU A 1 112 ? -1.095 9.492 -3.936 1 93.31 112 LEU A N 1
ATOM 813 C CA . LEU A 1 112 ? -0.809 8.172 -4.488 1 93.31 112 LEU A CA 1
ATOM 814 C C . LEU A 1 112 ? -0.067 8.281 -5.816 1 93.31 112 LEU A C 1
ATOM 816 O O . LEU A 1 112 ? 0.981 7.66 -6 1 93.31 112 LEU A O 1
ATOM 820 N N . PRO A 1 113 ? -0.492 9.109 -6.777 1 89.44 113 PRO A N 1
ATOM 821 C CA . PRO A 1 113 ? 0.259 9.242 -8.031 1 89.44 113 PRO A CA 1
ATOM 822 C C . PRO A 1 113 ? 1.678 9.766 -7.812 1 89.44 113 PRO A C 1
ATOM 824 O O . PRO A 1 113 ? 2.6 9.375 -8.531 1 89.44 113 PRO A O 1
ATOM 827 N N . LEU A 1 114 ? 1.875 10.586 -6.848 1 90.06 114 LEU A N 1
ATOM 828 C CA . LEU A 1 114 ? 3.188 11.18 -6.609 1 90.06 114 LEU A CA 1
ATOM 829 C C . LEU A 1 114 ? 4.156 10.148 -6.047 1 90.06 114 LEU A C 1
ATOM 831 O O . LEU A 1 114 ? 5.355 10.203 -6.316 1 90.06 114 LEU A O 1
ATOM 835 N N . PHE A 1 115 ? 3.66 9.242 -5.316 1 94.56 115 PHE A N 1
ATOM 836 C CA . PHE A 1 115 ? 4.531 8.266 -4.672 1 94.56 115 PHE A CA 1
ATOM 837 C C . PHE A 1 115 ? 5.117 7.301 -5.699 1 94.56 115 PHE A C 1
ATOM 839 O O . PHE A 1 115 ? 6.074 6.582 -5.406 1 94.56 115 PHE A O 1
ATOM 846 N N . ARG A 1 116 ? 4.613 7.254 -6.906 1 90.88 116 ARG A N 1
ATOM 847 C CA . ARG A 1 116 ? 5.246 6.508 -7.988 1 90.88 116 ARG A CA 1
ATOM 848 C C . ARG A 1 116 ? 6.609 7.094 -8.336 1 90.88 116 ARG A C 1
ATOM 850 O O . ARG A 1 116 ? 7.43 6.438 -8.977 1 90.88 116 ARG A O 1
ATOM 857 N N . HIS A 1 117 ? 6.766 8.312 -7.875 1 92.56 117 HIS A N 1
ATOM 858 C CA . HIS A 1 117 ? 8 9.016 -8.203 1 92.56 117 HIS A CA 1
ATOM 859 C C . HIS A 1 117 ? 8.891 9.156 -6.977 1 92.56 117 HIS A C 1
ATOM 861 O O . HIS A 1 117 ? 9.734 10.062 -6.918 1 92.56 117 HIS A O 1
ATOM 867 N N . LEU A 1 118 ? 8.703 8.352 -5.98 1 95.5 118 LEU A N 1
ATOM 868 C CA . LEU A 1 118 ? 9.523 8.398 -4.777 1 95.5 118 LEU A CA 1
ATOM 869 C C . LEU A 1 118 ? 11 8.203 -5.121 1 95.5 118 LEU A C 1
ATOM 871 O O . LEU A 1 118 ? 11.859 8.883 -4.562 1 95.5 118 LEU A O 1
ATOM 875 N N . GLY A 1 119 ? 11.305 7.305 -6.027 1 94.5 119 GLY A N 1
ATOM 876 C CA . GLY A 1 119 ? 12.68 7.098 -6.453 1 94.5 119 GLY A CA 1
ATOM 877 C C . GLY A 1 119 ? 13.32 8.344 -7.043 1 94.5 119 GLY A C 1
ATOM 878 O O . GLY A 1 119 ? 14.477 8.641 -6.766 1 94.5 119 GLY A O 1
ATOM 879 N N . ASP A 1 120 ? 12.562 9.039 -7.875 1 92.5 120 ASP A N 1
ATOM 880 C CA . ASP A 1 120 ? 13.039 10.281 -8.453 1 92.5 120 ASP A CA 1
ATOM 881 C C . ASP A 1 120 ? 13.359 11.312 -7.371 1 92.5 120 ASP A C 1
ATOM 883 O O . ASP A 1 120 ? 14.344 12.047 -7.477 1 92.5 120 ASP A O 1
ATOM 887 N N . ALA A 1 121 ? 12.516 11.352 -6.406 1 92.75 121 ALA A N 1
ATOM 888 C CA . ALA A 1 121 ? 12.734 12.281 -5.305 1 92.75 121 ALA A CA 1
ATOM 889 C C . ALA A 1 121 ? 14.008 11.938 -4.535 1 92.75 121 ALA A C 1
ATOM 891 O O . ALA A 1 121 ? 14.797 12.828 -4.203 1 92.75 121 ALA A O 1
ATOM 892 N N . VAL A 1 122 ? 14.18 10.711 -4.273 1 93.38 122 VAL A N 1
ATOM 893 C CA . VAL A 1 122 ? 15.352 10.258 -3.535 1 93.38 122 VAL A CA 1
ATOM 894 C C . VAL A 1 122 ? 16.609 10.492 -4.371 1 93.38 122 VAL A C 1
ATOM 896 O O . VAL A 1 122 ? 17.672 10.805 -3.828 1 93.38 122 VAL A O 1
ATOM 899 N N . GLY A 1 123 ? 16.5 10.359 -5.613 1 90.69 123 GLY A N 1
ATOM 900 C CA . GLY A 1 123 ? 17.625 10.602 -6.508 1 90.69 123 GLY A CA 1
ATOM 901 C C . GLY A 1 123 ? 17.984 12.07 -6.625 1 90.69 123 GLY A C 1
ATOM 902 O O . GLY A 1 123 ? 19.156 12.43 -6.512 1 90.69 123 GLY A O 1
ATOM 903 N N . SER A 1 124 ? 17.047 12.914 -6.758 1 87.19 124 SER A N 1
ATOM 904 C CA . SER A 1 124 ? 17.281 14.32 -7.07 1 87.19 124 SER A CA 1
ATOM 905 C C . SER A 1 124 ? 17.281 15.172 -5.805 1 87.19 124 SER A C 1
ATOM 907 O O . SER A 1 124 ? 17.812 16.281 -5.801 1 87.19 124 SER A O 1
ATOM 909 N N . GLY A 1 125 ? 16.562 14.68 -4.82 1 87 125 GLY A N 1
ATOM 910 C CA . GLY A 1 125 ? 16.344 15.469 -3.619 1 87 125 GLY A CA 1
ATOM 911 C C . GLY A 1 125 ? 15.266 16.516 -3.783 1 87 125 GLY A C 1
ATOM 912 O O . GLY A 1 125 ? 15.125 17.406 -2.945 1 87 125 GLY A O 1
ATOM 913 N N . GLN A 1 126 ? 14.531 16.391 -4.875 1 85.56 126 GLN A N 1
ATOM 914 C CA . GLN A 1 126 ? 13.555 17.422 -5.195 1 85.56 126 GLN A CA 1
ATOM 915 C C . GLN A 1 126 ? 12.133 16.891 -5.086 1 85.56 126 GLN A C 1
ATOM 917 O O . GLN A 1 126 ? 11.898 15.68 -5.238 1 85.56 126 GLN A O 1
ATOM 922 N N . ALA A 1 127 ? 11.203 17.812 -4.824 1 86.5 127 ALA A N 1
ATOM 923 C CA . ALA A 1 127 ? 9.781 17.484 -4.867 1 86.5 127 ALA A CA 1
ATOM 924 C C . ALA A 1 127 ? 9.375 17 -6.258 1 86.5 127 ALA A C 1
ATOM 926 O O . ALA A 1 127 ? 10.117 17.188 -7.227 1 86.5 127 ALA A O 1
ATOM 927 N N . GLN A 1 128 ? 8.188 16.375 -6.238 1 82.88 128 GLN A N 1
ATOM 928 C CA . GLN A 1 128 ? 7.781 15.742 -7.488 1 82.88 128 GLN A CA 1
ATOM 929 C C . GLN A 1 128 ? 6.43 16.266 -7.957 1 82.88 128 GLN A C 1
ATOM 931 O O . GLN A 1 128 ? 5.801 15.688 -8.844 1 82.88 128 GLN A O 1
ATOM 936 N N . TRP A 1 129 ? 5.965 17.281 -7.414 1 77.31 129 TRP A N 1
ATOM 937 C CA . TRP A 1 129 ? 4.633 17.797 -7.711 1 77.31 129 TRP A CA 1
ATOM 938 C C . TRP A 1 129 ? 4.5 18.141 -9.188 1 77.31 129 TRP A C 1
ATOM 940 O O . TRP A 1 129 ? 3.402 18.094 -9.75 1 77.31 129 TRP A O 1
ATOM 950 N N . ALA A 1 130 ? 5.574 18.453 -9.836 1 76.38 130 ALA A N 1
ATOM 951 C CA . ALA A 1 130 ? 5.547 18.828 -11.25 1 76.38 130 ALA A CA 1
ATOM 952 C C . ALA A 1 130 ? 5.062 17.656 -12.109 1 76.38 130 ALA A C 1
ATOM 954 O O . ALA A 1 130 ? 4.59 17.859 -13.234 1 76.38 130 ALA A O 1
ATOM 955 N N . LYS A 1 131 ? 5.133 16.469 -11.547 1 77.19 131 LYS A N 1
ATOM 956 C CA . LYS A 1 131 ? 4.684 15.289 -12.266 1 77.19 131 LYS A CA 1
ATOM 957 C C . LYS A 1 131 ? 3.16 15.227 -12.336 1 77.19 131 LYS A C 1
ATOM 959 O O . LYS A 1 131 ? 2.598 14.539 -13.188 1 77.19 131 LYS A O 1
ATOM 964 N N . LEU A 1 132 ? 2.459 15.773 -11.367 1 69.88 132 LEU A N 1
ATOM 965 C CA . LEU A 1 132 ? 1.001 15.805 -11.328 1 69.88 132 LEU A CA 1
ATOM 966 C C . LEU A 1 132 ? 0.462 16.938 -12.188 1 69.88 132 LEU A C 1
ATOM 968 O O . LEU A 1 132 ? -0.639 16.844 -12.734 1 69.88 132 LEU A O 1
ATOM 972 N N . ALA A 1 133 ? 1.065 18.062 -11.992 1 66.06 133 ALA A N 1
ATOM 973 C CA . ALA A 1 133 ? 0.545 19.25 -12.672 1 66.06 133 ALA A CA 1
ATOM 974 C C . ALA A 1 133 ? 1.621 19.906 -13.523 1 66.06 133 ALA A C 1
ATOM 976 O O . ALA A 1 133 ? 2.346 20.797 -13.047 1 66.06 133 ALA A O 1
ATOM 977 N N . GLN A 1 134 ? 1.675 19.297 -14.609 1 60.62 134 GLN A N 1
ATOM 978 C CA . GLN A 1 134 ? 2.734 19.797 -15.484 1 60.62 134 GLN A CA 1
ATOM 979 C C . GLN A 1 134 ? 2.67 21.312 -15.609 1 60.62 134 GLN A C 1
ATOM 981 O O . GLN A 1 134 ? 3.705 21.984 -15.719 1 60.62 134 GLN A O 1
ATOM 986 N N . ASP A 1 135 ? 1.485 21.766 -15.391 1 56.66 135 ASP A N 1
ATOM 987 C CA . ASP A 1 135 ? 1.338 23.203 -15.617 1 56.66 135 ASP A CA 1
ATOM 988 C C . ASP A 1 135 ? 1.356 23.969 -14.297 1 56.66 135 ASP A C 1
ATOM 990 O O . ASP A 1 135 ? 1.192 25.188 -14.273 1 56.66 135 ASP A O 1
ATOM 994 N N . ALA A 1 136 ? 1.605 23.25 -13.281 1 58.47 136 ALA A N 1
ATOM 995 C CA . ALA A 1 136 ? 1.543 23.938 -12 1 58.47 136 ALA A CA 1
ATOM 996 C C . ALA A 1 136 ? 2.85 24.672 -11.711 1 58.47 136 ALA A C 1
ATOM 998 O O . ALA A 1 136 ? 3.934 24.156 -12 1 58.47 136 ALA A O 1
ATOM 999 N N . SER A 1 137 ? 2.621 25.953 -11.422 1 54.03 137 SER A N 1
ATOM 1000 C CA . SER A 1 137 ? 3.768 26.797 -11.109 1 54.03 137 SER A CA 1
ATOM 1001 C C . SER A 1 137 ? 4.219 26.609 -9.672 1 54.03 137 SER A C 1
ATOM 1003 O O . SER A 1 137 ? 5.352 26.953 -9.32 1 54.03 137 SER A O 1
ATOM 1005 N N . ALA A 1 138 ? 3.346 26.141 -8.797 1 59.12 138 ALA A N 1
ATOM 1006 C CA . ALA A 1 138 ? 3.684 25.969 -7.387 1 59.12 138 ALA A CA 1
ATOM 1007 C C . ALA A 1 138 ? 2.986 24.75 -6.801 1 59.12 138 ALA A C 1
ATOM 1009 O O . ALA A 1 138 ? 1.963 24.297 -7.324 1 59.12 138 ALA A O 1
ATOM 1010 N N . PRO A 1 139 ? 3.633 24.188 -5.789 1 58.75 139 PRO A N 1
ATOM 1011 C CA . PRO A 1 139 ? 3.072 22.969 -5.188 1 58.75 139 PRO A CA 1
ATOM 1012 C C . PRO A 1 139 ? 1.594 23.125 -4.836 1 58.75 139 PRO A C 1
ATOM 1014 O O . PRO A 1 139 ? 0.836 22.156 -4.918 1 58.75 139 PRO A O 1
ATOM 1017 N N . PHE A 1 140 ? 1.208 24.281 -4.469 1 62.69 140 PHE A N 1
ATOM 1018 C CA . PHE A 1 140 ? -0.146 24.406 -3.943 1 62.69 140 PHE A CA 1
ATOM 1019 C C . PHE A 1 140 ? -1.108 24.875 -5.027 1 62.69 140 PHE A C 1
ATOM 1021 O O . PHE A 1 140 ? -2.322 24.906 -4.812 1 62.69 140 PHE A O 1
ATOM 1028 N N . ASP A 1 141 ? -0.554 25.141 -6.117 1 60.44 141 ASP A N 1
ATOM 1029 C CA . ASP A 1 141 ? -1.429 25.609 -7.184 1 60.44 141 ASP A CA 1
ATOM 1030 C C . ASP A 1 141 ? -2.475 24.562 -7.547 1 60.44 141 ASP A C 1
ATOM 1032 O O . ASP A 1 141 ? -3.637 24.891 -7.789 1 60.44 141 ASP A O 1
ATOM 1036 N N . TYR A 1 142 ? -2.023 23.453 -7.473 1 56.78 142 TYR A N 1
ATOM 1037 C CA . TYR A 1 142 ? -2.949 22.406 -7.91 1 56.78 142 TYR A CA 1
ATOM 1038 C C . TYR A 1 142 ? -4.02 22.156 -6.855 1 56.78 142 TYR A C 1
ATOM 1040 O O . TYR A 1 142 ? -5.145 21.781 -7.184 1 56.78 142 TYR A O 1
ATOM 1048 N N . LEU A 1 143 ? -3.641 22.469 -5.688 1 59.94 143 LEU A N 1
ATOM 1049 C CA . LEU A 1 143 ? -4.613 22.312 -4.613 1 59.94 143 LEU A CA 1
ATOM 1050 C C . LEU A 1 143 ? -5.66 23.422 -4.656 1 59.94 143 LEU A C 1
ATOM 1052 O O . LEU A 1 143 ? -6.812 23.203 -4.281 1 59.94 143 LEU A O 1
ATOM 1056 N N . LEU A 1 144 ? -5.191 24.531 -5.18 1 57.91 144 LEU A N 1
ATOM 1057 C CA . LEU A 1 144 ? -6.039 25.719 -5.215 1 57.91 144 LEU A CA 1
ATOM 1058 C C . LEU A 1 144 ? -6.879 25.75 -6.488 1 57.91 144 LEU A C 1
ATOM 1060 O O . LEU A 1 144 ? -7.906 26.422 -6.543 1 57.91 144 LEU A O 1
ATOM 1064 N N . ALA A 1 145 ? -6.367 25.203 -7.48 1 53.88 145 ALA A N 1
ATOM 1065 C CA . ALA A 1 145 ? -7.055 25.25 -8.766 1 53.88 145 ALA A CA 1
ATOM 1066 C C . ALA A 1 145 ? -8.367 24.469 -8.719 1 53.88 145 ALA A C 1
ATOM 1068 O O . ALA A 1 145 ? -9.281 24.734 -9.5 1 53.88 145 ALA A O 1
ATOM 1069 N N . GLU A 1 146 ? -8.398 23.578 -7.828 1 54.75 146 GLU A N 1
ATOM 1070 C CA . GLU A 1 146 ? -9.578 22.719 -7.84 1 54.75 146 GLU A CA 1
ATOM 1071 C C . GLU A 1 146 ? -10.68 23.281 -6.953 1 54.75 146 GLU A C 1
ATOM 1073 O O . GLU A 1 146 ? -10.422 23.703 -5.82 1 54.75 146 GLU A O 1
ATOM 1078 N N . ASP A 1 147 ? -11.648 23.812 -7.531 1 57.97 147 ASP A N 1
ATOM 1079 C CA . ASP A 1 147 ? -12.852 23.984 -6.715 1 57.97 147 ASP A CA 1
ATOM 1080 C C . ASP A 1 147 ? -13.227 22.688 -6.012 1 57.97 147 ASP A C 1
ATOM 1082 O O . ASP A 1 147 ? -13.93 21.844 -6.582 1 57.97 147 ASP A O 1
ATOM 1086 N N . ARG A 1 148 ? -12.539 22.391 -4.863 1 60.5 148 ARG A N 1
ATOM 1087 C CA . ARG A 1 148 ? -12.781 21.109 -4.207 1 60.5 148 ARG A CA 1
ATOM 1088 C C . ARG A 1 148 ? -14.203 21.047 -3.641 1 60.5 148 ARG A C 1
ATOM 1090 O O . ARG A 1 148 ? -14.664 19.984 -3.232 1 60.5 148 ARG A O 1
ATOM 1097 N N . GLY A 1 149 ? -14.867 22.156 -3.805 1 63.41 149 GLY A N 1
ATOM 1098 C CA . GLY A 1 149 ? -16.266 22.188 -3.436 1 63.41 149 GLY A CA 1
ATOM 1099 C C . GLY A 1 149 ? -16.5 22.188 -1.936 1 63.41 149 GLY A C 1
ATOM 1100 O O . GLY A 1 149 ? -15.539 22.062 -1.161 1 63.41 149 GLY A O 1
ATOM 1101 N N . ALA A 1 150 ? -17.688 22.391 -1.542 1 66 150 ALA A N 1
ATOM 1102 C CA . ALA A 1 150 ? -18.125 22.531 -0.156 1 66 150 ALA A CA 1
ATOM 1103 C C . ALA A 1 150 ? -17.828 21.266 0.644 1 66 150 ALA A C 1
ATOM 1105 O O . ALA A 1 150 ? -17.438 21.328 1.812 1 66 150 ALA A O 1
ATOM 1106 N N . ALA A 1 151 ? -17.953 20.188 -0.025 1 65.88 151 ALA A N 1
ATOM 1107 C CA . ALA A 1 151 ? -17.781 18.906 0.655 1 65.88 151 ALA A CA 1
ATOM 1108 C C . ALA A 1 151 ? -16.344 18.75 1.145 1 65.88 151 ALA A C 1
ATOM 1110 O O . ALA A 1 151 ? -16.109 18.203 2.229 1 65.88 151 ALA A O 1
ATOM 1111 N N . PHE A 1 152 ? -15.516 19.281 0.414 1 70.31 152 PHE A N 1
ATOM 1112 C CA . PHE A 1 152 ? -14.117 19.203 0.806 1 70.31 152 PHE A CA 1
ATOM 1113 C C . PHE A 1 152 ? -13.859 20.062 2.041 1 70.31 152 PHE A C 1
ATOM 1115 O O . PHE A 1 152 ? -13.242 19.609 3.004 1 70.31 152 PHE A O 1
ATOM 1122 N N . HIS A 1 153 ? -14.352 21.188 1.992 1 74.81 153 HIS A N 1
ATOM 1123 C CA . HIS A 1 153 ? -14.125 22.109 3.096 1 74.81 153 HIS A CA 1
ATOM 1124 C C . HIS A 1 153 ? -14.812 21.625 4.367 1 74.81 153 HIS A C 1
ATOM 1126 O O . HIS A 1 153 ? -14.289 21.797 5.469 1 74.81 153 HIS A O 1
ATOM 1132 N N . ASP A 1 154 ? -15.898 20.938 4.207 1 74.69 154 ASP A N 1
ATOM 1133 C CA . ASP A 1 154 ? -16.578 20.328 5.352 1 74.69 154 ASP A CA 1
ATOM 1134 C C . ASP A 1 154 ? -15.742 19.203 5.949 1 74.69 154 ASP A C 1
ATOM 1136 O O . ASP A 1 154 ? -15.656 19.062 7.168 1 74.69 154 ASP A O 1
ATOM 1140 N N . ALA A 1 155 ? -15.18 18.547 5.09 1 70.06 155 ALA A N 1
ATOM 1141 C CA . ALA A 1 155 ? -14.336 17.453 5.543 1 70.06 155 ALA A CA 1
ATOM 1142 C C . ALA A 1 155 ? -13.102 17.969 6.277 1 70.06 155 ALA A C 1
ATOM 1144 O O . ALA A 1 155 ? -12.703 17.406 7.305 1 70.06 155 ALA A O 1
ATOM 1145 N N . MET A 1 156 ? -12.5 18.984 5.723 1 76.44 156 MET A N 1
ATOM 1146 C CA . MET A 1 156 ? -11.352 19.578 6.391 1 76.44 156 MET A CA 1
ATOM 1147 C C . MET A 1 156 ? -11.727 20.094 7.773 1 76.44 156 MET A C 1
ATOM 1149 O O . MET A 1 156 ? -10.961 19.953 8.727 1 76.44 156 MET A O 1
ATOM 1153 N N . TRP A 1 157 ? -12.914 20.641 7.781 1 79.38 157 TRP A N 1
ATOM 1154 C CA . TRP A 1 157 ? -13.445 21.094 9.062 1 79.38 157 TRP A CA 1
ATOM 1155 C C . TRP A 1 157 ? -13.539 19.922 10.047 1 79.38 157 TRP A C 1
ATOM 1157 O O . TRP A 1 157 ? -13.039 20.016 11.172 1 79.38 157 TRP A O 1
ATOM 1167 N N . ASN A 1 158 ? -14.039 18.859 9.641 1 78.12 158 ASN A N 1
ATOM 1168 C CA . ASN A 1 158 ? -14.25 17.703 10.508 1 78.12 158 ASN A CA 1
ATOM 1169 C C . ASN A 1 158 ? -12.922 17.109 10.969 1 78.12 158 ASN A C 1
ATOM 1171 O O . ASN A 1 158 ? -12.805 16.641 12.102 1 78.12 158 ASN A O 1
ATOM 1175 N N . LEU A 1 159 ? -11.961 17.203 10.141 1 77.5 159 LEU A N 1
ATOM 1176 C CA . LEU A 1 159 ? -10.672 16.594 10.453 1 77.5 159 LEU A CA 1
ATOM 1177 C C . LEU A 1 159 ? -9.883 17.484 11.422 1 77.5 159 LEU A C 1
ATOM 1179 O O . LEU A 1 159 ? -9.062 16.969 12.195 1 77.5 159 LEU A O 1
ATOM 1183 N N . SER A 1 160 ? -10.234 18.766 11.461 1 89.19 160 SER A N 1
ATOM 1184 C CA . SER A 1 160 ? -9.336 19.672 12.148 1 89.19 160 SER A CA 1
ATOM 1185 C C . SER A 1 160 ? -9.977 20.234 13.414 1 89.19 160 SER A C 1
ATOM 1187 O O . SER A 1 160 ? -9.281 20.75 14.297 1 89.19 160 SER A O 1
ATOM 1189 N N . ARG A 1 161 ? -11.305 20.172 13.516 1 90.25 161 ARG A N 1
ATOM 1190 C CA . ARG A 1 161 ? -12.031 20.844 14.586 1 90.25 161 ARG A CA 1
ATOM 1191 C C . ARG A 1 161 ? -11.633 20.281 15.953 1 90.25 161 ARG A C 1
ATOM 1193 O O . ARG A 1 161 ? -11.297 21.047 16.859 1 90.25 161 ARG A O 1
ATOM 1200 N N . GLU A 1 162 ? -11.586 18.953 16.047 1 90.38 162 GLU A N 1
ATOM 1201 C CA . GLU A 1 162 ? -11.32 18.359 17.344 1 90.38 162 GLU A CA 1
ATOM 1202 C C . GLU A 1 162 ? -9.859 18.547 17.75 1 90.38 162 GLU A C 1
ATOM 1204 O O . GLU A 1 162 ? -9.562 18.922 18.875 1 90.38 162 GLU A O 1
ATOM 1209 N N . PRO A 1 163 ? -8.969 18.312 16.859 1 92.25 163 PRO A N 1
ATOM 1210 C CA . PRO A 1 163 ? -7.574 18.578 17.203 1 92.25 163 PRO A CA 1
ATOM 1211 C C . PRO A 1 163 ? -7.324 20.031 17.594 1 92.25 163 PRO A C 1
ATOM 1213 O O . PRO A 1 163 ? -6.535 20.312 18.5 1 92.25 163 PRO A O 1
ATOM 1216 N N . SER A 1 164 ? -7.949 20.969 16.938 1 95.69 164 SER A N 1
ATOM 1217 C CA . SER A 1 164 ? -7.812 22.391 17.25 1 95.69 164 SER A CA 1
ATOM 1218 C C . SER A 1 164 ? -8.383 22.703 18.641 1 95.69 164 SER A C 1
ATOM 1220 O O . SER A 1 164 ? -7.746 23.391 19.438 1 95.69 164 SER A O 1
ATOM 1222 N N . ALA A 1 165 ? -9.547 22.141 18.891 1 95.81 165 ALA A N 1
ATOM 1223 C CA . ALA A 1 165 ? -10.188 22.359 20.188 1 95.81 165 ALA A CA 1
ATOM 1224 C C . ALA A 1 165 ? -9.328 21.797 21.312 1 95.81 165 ALA A C 1
ATOM 1226 O O . ALA A 1 165 ? -9.234 22.406 22.391 1 95.81 165 ALA A O 1
ATOM 1227 N N . GLU A 1 166 ? -8.766 20.703 21.047 1 96.19 166 GLU A N 1
ATOM 1228 C CA . GLU A 1 166 ? -7.926 20.094 22.078 1 96.19 166 GLU A CA 1
ATOM 1229 C C . GLU A 1 166 ? -6.723 20.969 22.406 1 96.19 166 GLU A C 1
ATOM 1231 O O . GLU A 1 166 ? -6.395 21.172 23.578 1 96.19 166 GLU A O 1
ATOM 1236 N N . LEU A 1 167 ? -6.098 21.5 21.422 1 97 167 LEU A N 1
ATOM 1237 C CA . LEU A 1 167 ? -4.93 22.344 21.641 1 97 167 LEU A CA 1
ATOM 1238 C C . LEU A 1 167 ? -5.309 23.625 22.375 1 97 167 LEU A C 1
ATOM 1240 O O . LEU A 1 167 ? -4.574 24.062 23.266 1 97 167 LEU A O 1
ATOM 1244 N N . VAL A 1 168 ? -6.445 24.172 22.062 1 97.69 168 VAL A N 1
ATOM 1245 C CA . VAL A 1 168 ? -6.91 25.375 22.75 1 97.69 168 VAL A CA 1
ATOM 1246 C C . VAL A 1 168 ? -7.188 25.062 24.219 1 97.69 168 VAL A C 1
ATOM 1248 O O . VAL A 1 168 ? -6.887 25.875 25.109 1 97.69 168 VAL A O 1
ATOM 1251 N N . LYS A 1 169 ? -7.688 23.844 24.453 1 97.12 169 LYS A N 1
ATOM 1252 C CA . LYS A 1 169 ? -7.957 23.422 25.828 1 97.12 169 LYS A CA 1
ATOM 1253 C C . LYS A 1 169 ? -6.66 23.266 26.625 1 97.12 169 LYS A C 1
ATOM 1255 O O . LYS A 1 169 ? -6.664 23.375 27.844 1 97.12 169 LYS A O 1
ATOM 1260 N N . LEU A 1 170 ? -5.625 23.078 25.938 1 97.5 170 LEU A N 1
ATOM 1261 C CA . LEU A 1 170 ? -4.324 22.953 26.578 1 97.5 170 LEU A CA 1
ATOM 1262 C C . LEU A 1 170 ? -3.713 24.328 26.844 1 97.5 170 LEU A C 1
ATOM 1264 O O . LEU A 1 170 ? -2.527 24.438 27.172 1 97.5 170 LEU A O 1
ATOM 1268 N N . ARG A 1 171 ? -4.398 25.438 26.609 1 96.5 171 ARG A N 1
ATOM 1269 C CA . ARG A 1 171 ? -4.152 26.797 27.062 1 96.5 171 ARG A CA 1
ATOM 1270 C C . ARG A 1 171 ? -3.029 27.453 26.25 1 96.5 171 ARG A C 1
ATOM 1272 O O . ARG A 1 171 ? -2.232 28.219 26.797 1 96.5 171 ARG A O 1
ATOM 1279 N N . VAL A 1 172 ? -2.955 27.078 24.984 1 96.5 172 VAL A N 1
ATOM 1280 C CA . VAL A 1 172 ? -1.879 27.578 24.141 1 96.5 172 VAL A CA 1
ATOM 1281 C C . VAL A 1 172 ? -2.162 29.031 23.766 1 96.5 172 VAL A C 1
ATOM 1283 O O . VAL A 1 172 ? -1.259 29.766 23.344 1 96.5 172 VAL A O 1
ATOM 1286 N N . VAL A 1 173 ? -3.414 29.5 23.969 1 96.94 173 VAL A N 1
ATOM 1287 C CA . VAL A 1 173 ? -3.74 30.875 23.609 1 96.94 173 VAL A CA 1
ATOM 1288 C C . VAL A 1 173 ? -4.383 31.578 24.797 1 96.94 173 VAL A C 1
ATOM 1290 O O . VAL A 1 173 ? -5.176 32.5 24.625 1 96.94 173 VAL A O 1
ATOM 1293 N N . ASP A 1 174 ? -4.082 31.078 25.953 1 94.75 174 ASP A N 1
ATOM 1294 C CA . ASP A 1 174 ? -4.555 31.797 27.125 1 94.75 174 ASP A CA 1
ATOM 1295 C C . ASP A 1 174 ? -3.891 33.156 27.234 1 94.75 174 ASP A C 1
ATOM 1297 O O . ASP A 1 174 ? -2.758 33.344 26.781 1 94.75 174 ASP A O 1
ATOM 1301 N N . ASP A 1 175 ? -4.59 34.188 27.672 1 92.75 175 ASP A N 1
ATOM 1302 C CA . ASP A 1 175 ? -4.105 35.531 27.984 1 92.75 175 ASP A CA 1
ATOM 1303 C C . ASP A 1 175 ? -3.758 36.281 26.719 1 92.75 175 ASP A C 1
ATOM 1305 O O . ASP A 1 175 ? -2.93 37.188 26.734 1 92.75 175 ASP A O 1
ATOM 1309 N N . VAL A 1 176 ? -4.203 35.781 25.516 1 95.56 176 VAL A N 1
ATOM 1310 C CA . VAL A 1 176 ? -4.066 36.5 24.25 1 95.56 176 VAL A CA 1
ATOM 1311 C C . VAL A 1 176 ? -5.402 37.156 23.891 1 95.56 176 VAL A C 1
ATOM 1313 O O . VAL A 1 176 ? -6.461 36.562 24.078 1 95.56 176 VAL A O 1
ATOM 1316 N N . SER A 1 177 ? -5.305 38.375 23.406 1 97.38 177 SER A N 1
ATOM 1317 C CA . SER A 1 177 ? -6.527 39.094 23.031 1 97.38 177 SER A CA 1
ATOM 1318 C C . SER A 1 177 ? -6.742 39.062 21.516 1 97.38 177 SER A C 1
ATOM 1320 O O . SER A 1 177 ? -7.863 39.219 21.047 1 97.38 177 SER A O 1
ATOM 1322 N N . SER A 1 178 ? -5.637 38.875 20.781 1 98.56 178 SER A N 1
ATOM 1323 C CA . SER A 1 178 ? -5.723 38.812 19.328 1 98.56 178 SER A CA 1
ATOM 1324 C C . SER A 1 178 ? -4.887 37.688 18.75 1 98.56 178 SER A C 1
ATOM 1326 O O . SER A 1 178 ? -3.785 37.406 19.234 1 98.56 178 SER A O 1
ATOM 1328 N N . LEU A 1 179 ? -5.48 37 17.766 1 98.81 179 LEU A N 1
ATOM 1329 C CA . LEU A 1 179 ? -4.848 35.844 17.125 1 98.81 179 LEU A CA 1
ATOM 1330 C C . LEU A 1 179 ? -4.918 35.969 15.609 1 98.81 179 LEU A C 1
ATOM 1332 O O . LEU A 1 179 ? -5.957 36.344 15.055 1 98.81 179 LEU A O 1
ATOM 1336 N N . VAL A 1 180 ? -3.816 35.75 14.945 1 98.88 180 VAL A N 1
ATOM 1337 C CA . VAL A 1 180 ? -3.82 35.562 13.5 1 98.88 180 VAL A CA 1
ATOM 1338 C C . VAL A 1 180 ? -3.543 34.094 13.188 1 98.88 180 VAL A C 1
ATOM 1340 O O . VAL A 1 180 ? -2.506 33.531 13.578 1 98.88 180 VAL A O 1
ATOM 1343 N N . ASP A 1 181 ? -4.496 33.438 12.578 1 98.75 181 ASP A N 1
ATOM 1344 C CA . ASP A 1 181 ? -4.32 32.094 12.023 1 98.75 181 ASP A CA 1
ATOM 1345 C C . ASP A 1 181 ? -3.787 32.156 10.594 1 98.75 181 ASP A C 1
ATOM 1347 O O . ASP A 1 181 ? -4.559 32.281 9.641 1 98.75 181 ASP A O 1
ATOM 1351 N N . LEU A 1 182 ? -2.463 32.031 10.492 1 98.5 182 LEU A N 1
ATOM 1352 C CA . LEU A 1 182 ? -1.764 32.219 9.234 1 98.5 182 LEU A CA 1
ATOM 1353 C C . LEU A 1 182 ? -1.878 31 8.344 1 98.5 182 LEU A C 1
ATOM 1355 O O . LEU A 1 182 ? -1.457 29.906 8.734 1 98.5 182 LEU A O 1
ATOM 1359 N N . GLY A 1 183 ? -2.389 31.203 7.129 1 95.12 183 GLY A N 1
ATOM 1360 C CA . GLY A 1 183 ? -2.742 30.031 6.328 1 95.12 183 GLY A CA 1
ATOM 1361 C C . GLY A 1 183 ? -3.822 29.188 6.957 1 95.12 183 GLY A C 1
ATOM 1362 O O . GLY A 1 183 ? -3.744 27.953 6.93 1 95.12 183 GLY A O 1
ATOM 1363 N N . GLY A 1 184 ? -4.801 29.781 7.48 1 94.81 184 GLY A N 1
ATOM 1364 C CA . GLY A 1 184 ? -5.707 29.109 8.406 1 94.81 184 GLY A CA 1
ATOM 1365 C C . GLY A 1 184 ? -6.836 28.375 7.711 1 94.81 184 GLY A C 1
ATOM 1366 O O . GLY A 1 184 ? -7.59 27.641 8.352 1 94.81 184 GLY A O 1
ATOM 1367 N N . GLY A 1 185 ? -6.973 28.531 6.43 1 91.75 185 GLY A N 1
ATOM 1368 C CA . GLY A 1 185 ? -8 27.828 5.684 1 91.75 185 GLY A CA 1
ATOM 1369 C C . GLY A 1 185 ? -9.406 28.172 6.125 1 91.75 185 GLY A C 1
ATOM 1370 O O . GLY A 1 185 ? -9.773 29.344 6.172 1 91.75 185 GLY A O 1
ATOM 1371 N N . ILE A 1 186 ? -10.148 27.188 6.598 1 90.94 186 ILE A N 1
ATOM 1372 C CA . ILE A 1 186 ? -11.547 27.422 6.945 1 90.94 186 ILE A CA 1
ATOM 1373 C C . ILE A 1 186 ? -11.641 27.922 8.383 1 90.94 186 ILE A C 1
ATOM 1375 O O . ILE A 1 186 ? -12.742 28.078 8.922 1 90.94 186 ILE A O 1
ATOM 1379 N N . GLY A 1 187 ? -10.508 28.094 8.992 1 95.44 187 GLY A N 1
ATOM 1380 C CA . GLY A 1 187 ? -10.453 28.844 10.242 1 95.44 187 GLY A CA 1
ATOM 1381 C C . GLY A 1 187 ? -10.695 27.984 11.461 1 95.44 187 GLY A C 1
ATOM 1382 O O . GLY A 1 187 ? -11.148 28.484 12.5 1 95.44 187 GLY A O 1
ATOM 1383 N N . THR A 1 188 ? -10.367 26.703 11.391 1 95.56 188 THR A N 1
ATOM 1384 C CA . THR A 1 188 ? -10.727 25.781 12.461 1 95.56 188 THR A CA 1
ATOM 1385 C C . THR A 1 188 ? -10.062 26.172 13.773 1 95.56 188 THR A C 1
ATOM 1387 O O . THR A 1 188 ? -10.695 26.172 14.828 1 95.56 188 THR A O 1
ATOM 1390 N N . PHE A 1 189 ? -8.836 26.531 13.758 1 97.75 189 PHE A N 1
ATOM 1391 C CA . PHE A 1 189 ? -8.133 26.875 14.984 1 97.75 189 PHE A CA 1
ATOM 1392 C C . PHE A 1 189 ? -8.594 28.234 15.508 1 97.75 189 PHE A C 1
ATOM 1394 O O . PHE A 1 189 ? -8.797 28.391 16.703 1 97.75 189 PHE A O 1
ATOM 1401 N N . ALA A 1 190 ? -8.719 29.219 14.609 1 98.38 190 ALA A N 1
ATOM 1402 C CA . ALA A 1 190 ? -9.219 30.531 14.977 1 98.38 190 ALA A CA 1
ATOM 1403 C C . ALA A 1 190 ? -10.594 30.438 15.648 1 98.38 190 ALA A C 1
ATOM 1405 O O . ALA A 1 190 ? -10.836 31.078 16.672 1 98.38 190 ALA A O 1
ATOM 1406 N N . ILE A 1 191 ? -11.422 29.656 15.055 1 97.88 191 ILE A N 1
ATOM 1407 C CA . ILE A 1 191 ? -12.781 29.484 15.555 1 97.88 191 ILE A CA 1
ATOM 1408 C C . ILE A 1 191 ? -12.734 28.812 16.938 1 97.88 191 ILE A C 1
ATOM 1410 O O . ILE A 1 191 ? -13.391 29.281 17.875 1 97.88 191 ILE A O 1
ATOM 1414 N N . ALA A 1 192 ? -11.953 27.766 17.109 1 97.62 192 ALA A N 1
ATOM 1415 C CA . ALA A 1 192 ? -11.82 27.078 18.391 1 97.62 192 ALA A CA 1
ATOM 1416 C C . ALA A 1 192 ? -11.328 28.031 19.469 1 97.62 192 ALA A C 1
ATOM 1418 O O . ALA A 1 192 ? -11.828 28.031 20.594 1 97.62 192 ALA A O 1
ATOM 1419 N N . ALA A 1 193 ? -10.336 28.875 19.141 1 98.31 193 ALA A N 1
ATOM 1420 C CA . ALA A 1 193 ? -9.766 29.828 20.078 1 98.31 193 ALA A CA 1
ATOM 1421 C C . ALA A 1 193 ? -10.812 30.859 20.516 1 98.31 193 ALA A C 1
ATOM 1423 O O . ALA A 1 193 ? -10.945 31.156 21.719 1 98.31 193 ALA A O 1
ATOM 1424 N N . ALA A 1 194 ? -11.531 31.359 19.531 1 97.94 194 ALA A N 1
ATOM 1425 C CA . ALA A 1 194 ? -12.547 32.375 19.812 1 97.94 194 ALA A CA 1
ATOM 1426 C C . ALA A 1 194 ? -13.688 31.781 20.641 1 97.94 194 ALA A C 1
ATOM 1428 O O . ALA A 1 194 ? -14.25 32.469 21.5 1 97.94 194 ALA A O 1
ATOM 1429 N N . GLN A 1 195 ? -14.031 30.562 20.359 1 96.94 195 GLN A N 1
ATOM 1430 C CA . GLN A 1 195 ? -15.109 29.922 21.094 1 96.94 195 GLN A CA 1
ATOM 1431 C C . GLN A 1 195 ? -14.734 29.719 22.562 1 96.94 195 GLN A C 1
ATOM 1433 O O . GLN A 1 195 ? -15.586 29.859 23.453 1 96.94 195 GLN A O 1
ATOM 1438 N N . ARG A 1 196 ? -13.547 29.438 22.797 1 96.5 196 ARG A N 1
ATOM 1439 C CA . ARG A 1 196 ? -13.102 29.156 24.156 1 96.5 196 ARG A CA 1
ATOM 1440 C C . ARG A 1 196 ? -12.867 30.453 24.938 1 96.5 196 ARG A C 1
ATOM 1442 O O . ARG A 1 196 ? -13.062 30.5 26.141 1 96.5 196 ARG A O 1
ATOM 1449 N N . HIS A 1 197 ? -12.422 31.5 24.234 1 97.06 197 HIS A N 1
ATOM 1450 C CA . HIS A 1 197 ? -12.062 32.75 24.891 1 97.06 197 HIS A CA 1
ATOM 1451 C C . HIS A 1 197 ? -12.945 33.906 24.406 1 97.06 197 HIS A C 1
ATOM 1453 O O . HIS A 1 197 ? -12.711 34.469 23.328 1 97.06 197 HIS A O 1
ATOM 1459 N N . ALA A 1 198 ? -13.781 34.375 25.203 1 94.38 198 ALA A N 1
ATOM 1460 C CA . ALA A 1 198 ? -14.836 35.312 24.828 1 94.38 198 ALA A CA 1
ATOM 1461 C C . ALA A 1 198 ? -14.234 36.656 24.422 1 94.38 198 ALA A C 1
ATOM 1463 O O . ALA A 1 198 ? -14.836 37.406 23.641 1 94.38 198 ALA A O 1
ATOM 1464 N N . GLU A 1 199 ? -13.141 36.938 24.906 1 95.31 199 GLU A N 1
ATOM 1465 C CA . GLU A 1 199 ? -12.57 38.25 24.656 1 95.31 199 GLU A CA 1
ATOM 1466 C C . GLU A 1 199 ? -11.539 38.219 23.531 1 95.31 199 GLU A C 1
ATOM 1468 O O . GLU A 1 199 ? -10.977 39.25 23.156 1 95.31 199 GLU A O 1
ATOM 1473 N N . LEU A 1 200 ? -11.297 37.031 22.953 1 97.56 200 LEU A N 1
ATOM 1474 C CA . LEU A 1 200 ? -10.289 36.875 21.906 1 97.56 200 LEU A CA 1
ATOM 1475 C C . LEU A 1 200 ? -10.883 37.156 20.531 1 97.56 200 LEU A C 1
ATOM 1477 O O . LEU A 1 200 ? -11.992 36.719 20.219 1 97.56 200 LEU A O 1
ATOM 1481 N N . SER A 1 201 ? -10.242 38.031 19.797 1 98.25 201 SER A N 1
ATOM 1482 C CA . SER A 1 201 ? -10.547 38.219 18.375 1 98.25 201 SER A CA 1
ATOM 1483 C C . SER A 1 201 ? -9.508 37.531 17.484 1 98.25 201 SER A C 1
ATOM 1485 O O . SER A 1 201 ? -8.32 37.531 17.797 1 98.25 201 SER A O 1
ATOM 1487 N N . ALA A 1 202 ? -9.984 36.969 16.406 1 98.69 202 ALA A N 1
ATOM 1488 C CA . ALA A 1 202 ? -9.062 36.219 15.555 1 98.69 202 ALA A CA 1
ATOM 1489 C C . ALA A 1 202 ? -9.219 36.625 14.094 1 98.69 202 ALA A C 1
ATOM 1491 O O . ALA A 1 202 ? -10.305 37.031 13.672 1 98.69 202 ALA A O 1
ATOM 1492 N N . VAL A 1 203 ? -8.141 36.625 13.367 1 98.69 203 VAL A N 1
ATOM 1493 C CA . VAL A 1 203 ? -8.086 36.812 11.922 1 98.69 203 VAL A CA 1
ATOM 1494 C C . VAL A 1 203 ? -7.551 35.562 11.242 1 98.69 203 VAL A C 1
ATOM 1496 O O . VAL A 1 203 ? -6.512 35.031 11.641 1 98.69 203 VAL A O 1
ATOM 1499 N N . VAL A 1 204 ? -8.32 35.062 10.289 1 98.5 204 VAL A N 1
ATOM 1500 C CA . VAL A 1 204 ? -7.789 34.031 9.398 1 98.5 204 VAL A CA 1
ATOM 1501 C C . VAL A 1 204 ? -7.133 34.719 8.188 1 98.5 204 VAL A C 1
ATOM 1503 O O . VAL A 1 204 ? -7.777 35.469 7.465 1 98.5 204 VAL A O 1
ATOM 1506 N N . PHE A 1 205 ? -5.84 34.469 8.031 1 98.38 205 PHE A N 1
ATOM 1507 C CA . PHE A 1 205 ? -5.09 35 6.906 1 98.38 205 PHE A CA 1
ATOM 1508 C C . PHE A 1 205 ? -4.758 33.906 5.898 1 98.38 205 PHE A C 1
ATOM 1510 O O . PHE A 1 205 ? -4.023 32.969 6.215 1 98.38 205 PHE A O 1
ATOM 1517 N N . ASP A 1 206 ? -5.285 34 4.715 1 95.06 206 ASP A N 1
ATOM 1518 C CA . ASP A 1 206 ? -5.062 33 3.676 1 95.06 206 ASP A CA 1
ATOM 1519 C C . ASP A 1 206 ? -5.293 33.594 2.287 1 95.06 206 ASP A C 1
ATOM 1521 O O . ASP A 1 206 ? -5.594 34.781 2.152 1 95.06 206 ASP A O 1
ATOM 1525 N N . LEU A 1 207 ? -5.07 32.812 1.324 1 91.44 207 LEU A N 1
ATOM 1526 C CA . LEU A 1 207 ? -5.238 33.25 -0.057 1 91.44 207 LEU A CA 1
ATOM 1527 C C . LEU A 1 207 ? -6.691 33.625 -0.335 1 91.44 207 LEU A C 1
ATOM 1529 O O . LEU A 1 207 ? -7.609 33.062 0.257 1 91.44 207 LEU A O 1
ATOM 1533 N N . PRO A 1 208 ? -6.914 34.5 -1.295 1 91.19 208 PRO A N 1
ATOM 1534 C CA . PRO A 1 208 ? -8.258 35 -1.582 1 91.19 208 PRO A CA 1
ATOM 1535 C C . PRO A 1 208 ?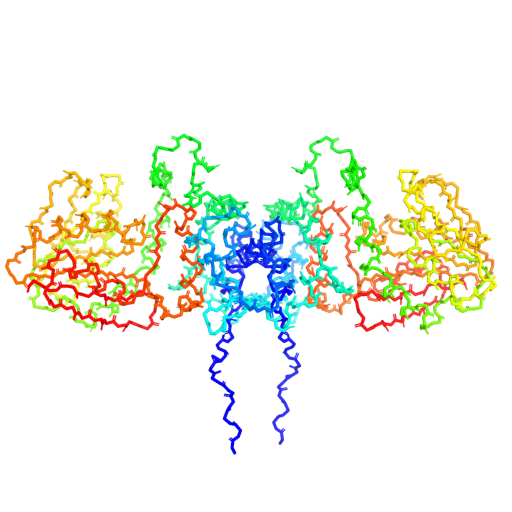 -9.25 33.906 -1.925 1 91.19 208 PRO A C 1
ATOM 1537 O O . PRO A 1 208 ? -10.43 34 -1.56 1 91.19 208 PRO A O 1
ATOM 1540 N N . ALA A 1 209 ? -8.852 32.875 -2.523 1 85 209 ALA A N 1
ATOM 1541 C CA . ALA A 1 209 ? -9.734 31.812 -2.984 1 85 209 ALA A CA 1
ATOM 1542 C C . ALA A 1 209 ? -10.367 31.078 -1.809 1 85 209 ALA A C 1
ATOM 1544 O O . ALA A 1 209 ? -11.414 30.438 -1.957 1 85 209 ALA A O 1
ATOM 1545 N N . VAL A 1 210 ? -9.859 31.234 -0.648 1 88.25 210 VAL A N 1
ATOM 1546 C CA . VAL A 1 210 ? -10.297 30.516 0.544 1 88.25 210 VAL A CA 1
ATOM 1547 C C . VAL A 1 210 ? -11.383 31.312 1.259 1 88.25 210 VAL A C 1
ATOM 1549 O O . VAL A 1 210 ? -12.156 30.75 2.041 1 88.25 210 VAL A O 1
ATOM 1552 N N . GLU A 1 211 ? -11.531 32.531 0.963 1 92.62 211 GLU A N 1
ATOM 1553 C CA . GLU A 1 211 ? -12.312 33.5 1.726 1 92.62 211 GLU A CA 1
ATOM 1554 C C . GLU A 1 211 ? -13.781 33.062 1.796 1 92.62 211 GLU A C 1
ATOM 1556 O O . GLU A 1 211 ? -14.367 33 2.881 1 92.62 211 GLU A O 1
ATOM 1561 N N . PRO A 1 212 ? -14.367 32.688 0.644 1 90.62 212 PRO A N 1
ATOM 1562 C CA . PRO A 1 212 ? -15.797 32.375 0.723 1 90.62 212 PRO A CA 1
ATOM 1563 C C . PRO A 1 212 ? -16.094 31.188 1.629 1 90.62 212 PRO A C 1
ATOM 1565 O O . PRO A 1 212 ? -17.094 31.188 2.34 1 90.62 212 PRO A O 1
ATOM 1568 N N . HIS A 1 213 ? -15.266 30.266 1.673 1 89.25 213 HIS A N 1
ATOM 1569 C CA . HIS A 1 213 ? -15.461 29.047 2.469 1 89.25 213 HIS A CA 1
ATOM 1570 C C . HIS A 1 213 ? -15.234 29.328 3.953 1 89.25 213 HIS A C 1
ATOM 1572 O O . HIS A 1 213 ? -15.969 28.828 4.801 1 89.25 213 HIS A O 1
ATOM 1578 N N . CYS A 1 214 ? -14.25 30.094 4.215 1 93.44 214 CYS A N 1
ATOM 1579 C CA . CYS A 1 214 ? -13.945 30.453 5.598 1 93.44 214 CYS A CA 1
ATOM 1580 C C . CYS A 1 214 ? -15.062 31.297 6.203 1 93.44 214 CYS A C 1
ATOM 1582 O O . CYS A 1 214 ? -15.523 31.016 7.309 1 93.44 214 CYS A O 1
ATOM 1584 N N . LEU A 1 215 ? -15.5 32.25 5.449 1 95.44 215 LEU A N 1
ATOM 1585 C CA . LEU A 1 215 ? -16.547 33.156 5.945 1 95.44 215 LEU A CA 1
ATOM 1586 C C . LEU A 1 215 ? -17.844 32.406 6.16 1 95.44 215 LEU A C 1
ATOM 1588 O O . LEU A 1 215 ? -18.594 32.688 7.102 1 95.44 215 LEU A O 1
ATOM 1592 N N . ALA A 1 216 ? -18.109 31.516 5.289 1 92.56 216 ALA A N 1
ATOM 1593 C CA . ALA A 1 216 ? -19.312 30.688 5.449 1 92.56 216 ALA A CA 1
ATOM 1594 C C . ALA A 1 216 ? -19.281 29.922 6.77 1 92.56 216 ALA A C 1
ATOM 1596 O O . ALA A 1 216 ? -20.281 29.875 7.488 1 92.56 216 ALA A O 1
ATOM 1597 N N . ARG A 1 217 ? -18.188 29.359 7.09 1 93.75 217 ARG A N 1
ATOM 1598 C CA . ARG A 1 217 ? -18.047 28.594 8.328 1 93.75 217 ARG A CA 1
ATOM 1599 C C . ARG A 1 217 ? -18.141 29.5 9.547 1 93.75 217 ARG A C 1
ATOM 1601 O O . ARG A 1 217 ? -18.797 29.172 10.531 1 93.75 217 ARG A O 1
ATOM 1608 N N . ILE A 1 218 ? -17.5 30.625 9.492 1 96.5 218 ILE A N 1
ATOM 1609 C CA . ILE A 1 218 ? -17.5 31.594 10.578 1 96.5 218 ILE A CA 1
ATOM 1610 C C . ILE A 1 218 ? -18.938 32.031 10.867 1 96.5 218 ILE A C 1
ATOM 1612 O O . ILE A 1 218 ? -19.344 32.094 12.031 1 96.5 218 ILE A O 1
ATOM 1616 N N . SER A 1 219 ? -19.641 32.25 9.789 1 96.25 219 SER A N 1
ATOM 1617 C CA . SER A 1 219 ? -21.047 32.656 9.93 1 96.25 219 SER A CA 1
ATOM 1618 C C . SER A 1 219 ? -21.875 31.531 10.539 1 96.25 219 SER A C 1
ATOM 1620 O O . SER A 1 219 ? -22.719 31.781 11.398 1 96.25 219 SER A O 1
ATOM 1622 N N . GLU A 1 220 ? -21.672 30.375 10.102 1 93.88 220 GLU A N 1
ATOM 1623 C CA . GLU A 1 220 ? -22.422 29.203 10.562 1 93.88 220 GLU A CA 1
ATOM 1624 C C . GLU A 1 220 ? -22.266 29.016 12.062 1 93.88 220 GLU A C 1
ATOM 1626 O O . GLU A 1 220 ? -23.203 28.594 12.742 1 93.88 220 GLU A O 1
ATOM 1631 N N . VAL A 1 221 ? -21.109 29.328 12.586 1 94.62 221 VAL A N 1
ATOM 1632 C CA . VAL A 1 221 ? -20.875 29.062 14 1 94.62 221 VAL A CA 1
ATOM 1633 C C . VAL A 1 221 ? -21.141 30.328 14.812 1 94.62 221 VAL A C 1
ATOM 1635 O O . VAL A 1 221 ? -20.922 30.344 16.031 1 94.62 221 VAL A O 1
ATOM 1638 N N . GLY A 1 222 ? -21.5 31.438 14.219 1 96.44 222 GLY A N 1
ATOM 1639 C CA . GLY A 1 222 ? -21.938 32.656 14.898 1 96.44 222 GLY A CA 1
ATOM 1640 C C . GLY A 1 222 ? -20.797 33.469 15.445 1 96.44 222 GLY A C 1
ATOM 1641 O O . GLY A 1 222 ? -20.906 34.062 16.531 1 96.44 222 GLY A O 1
ATOM 1642 N N . LEU A 1 223 ? -19.688 33.562 14.688 1 97.56 223 LEU A N 1
ATOM 1643 C CA . LEU A 1 223 ? -18.531 34.25 15.234 1 97.56 223 LEU A CA 1
ATOM 1644 C C . LEU A 1 223 ? -18.078 35.375 14.32 1 97.56 223 LEU A C 1
ATOM 1646 O O . LEU A 1 223 ? -16.938 35.844 14.398 1 97.56 223 LEU A O 1
ATOM 1650 N N . ALA A 1 224 ? -18.953 35.906 13.508 1 96.5 224 ALA A N 1
ATOM 1651 C CA . ALA A 1 224 ? -18.625 36.906 12.492 1 96.5 224 ALA A CA 1
ATOM 1652 C C . ALA A 1 224 ? -18.156 38.188 13.141 1 96.5 224 ALA A C 1
ATOM 1654 O O . ALA A 1 224 ? -17.438 38.969 12.508 1 96.5 224 ALA A O 1
ATOM 1655 N N . SER A 1 225 ? -18.484 38.406 14.375 1 96.69 225 SER A N 1
ATOM 1656 C CA . SER A 1 225 ? -18.078 39.625 15.062 1 96.69 225 SER A CA 1
ATOM 1657 C C . SER A 1 225 ? -16.688 39.469 15.68 1 96.69 225 SER A C 1
ATOM 1659 O O . SER A 1 225 ? -16.047 40.469 16.016 1 96.69 225 SER A O 1
ATOM 1661 N N . ARG A 1 226 ? -16.203 38.281 15.773 1 97.5 226 ARG A N 1
ATOM 1662 C CA . ARG A 1 226 ? -14.961 38.062 16.516 1 97.5 226 ARG A CA 1
ATOM 1663 C C . ARG A 1 226 ? -13.898 37.438 15.633 1 97.5 226 ARG A C 1
ATOM 1665 O O . ARG A 1 226 ? -12.711 37.469 15.953 1 97.5 226 ARG A O 1
ATOM 1672 N N . VAL A 1 227 ? -14.328 36.75 14.586 1 98.56 227 VAL A N 1
ATOM 1673 C CA . VAL A 1 227 ? -13.398 36.094 13.664 1 98.56 227 VAL A CA 1
ATOM 1674 C C . VAL A 1 227 ? -13.57 36.688 12.266 1 98.56 227 VAL A C 1
ATOM 1676 O O . VAL A 1 227 ? -14.68 36.719 11.727 1 98.56 227 VAL A O 1
ATOM 1679 N N . SER A 1 228 ? -12.531 37.188 11.727 1 98.44 228 SER A N 1
ATOM 1680 C CA . SER A 1 228 ? -12.562 37.812 10.398 1 98.44 228 SER A CA 1
ATOM 1681 C C . SER A 1 228 ? -11.555 37.125 9.469 1 98.44 228 SER A C 1
ATOM 1683 O O . SER A 1 228 ? -10.773 36.281 9.898 1 98.44 228 SER A O 1
ATOM 1685 N N . PHE A 1 229 ? -11.695 37.406 8.148 1 98.19 229 PHE A N 1
ATOM 1686 C CA . PHE A 1 229 ? -10.797 36.875 7.121 1 98.19 229 PHE A CA 1
ATOM 1687 C C . PHE A 1 229 ? -10.047 38.031 6.438 1 98.19 229 PHE A C 1
ATOM 1689 O O . PHE A 1 229 ? -10.625 39.062 6.137 1 98.19 229 PHE A O 1
ATOM 1696 N N . VAL A 1 230 ? -8.773 37.906 6.273 1 98.31 230 VAL A N 1
ATOM 1697 C CA . VAL A 1 230 ? -7.945 38.844 5.508 1 98.31 230 VAL A CA 1
ATOM 1698 C C . VAL A 1 230 ? -7.25 38.094 4.367 1 98.31 230 VAL A C 1
ATOM 1700 O O . VAL A 1 230 ? -6.398 37.25 4.605 1 98.31 230 VAL A O 1
ATOM 1703 N N . PRO A 1 231 ? -7.625 38.344 3.104 1 96.75 231 PRO A N 1
ATOM 1704 C CA . PRO A 1 231 ? -6.977 37.719 1.965 1 96.75 231 PRO A CA 1
ATOM 1705 C C . PRO A 1 231 ? -5.555 38.219 1.729 1 96.75 231 PRO A C 1
ATOM 1707 O O . PRO A 1 231 ? -5.305 39.406 1.79 1 96.75 231 PRO A O 1
ATOM 1710 N N . GLY A 1 232 ? -4.598 37.25 1.576 1 95.44 232 GLY A N 1
ATOM 1711 C CA . GLY A 1 232 ? -3.234 37.625 1.246 1 95.44 232 GLY A CA 1
ATOM 1712 C C . GLY A 1 232 ? -2.291 36.469 1.155 1 95.44 232 GLY A C 1
ATOM 1713 O O . GLY A 1 232 ? -2.617 35.344 1.612 1 95.44 232 GLY A O 1
ATOM 1714 N N . ASP A 1 233 ? -1.177 36.719 0.48 1 94.56 233 ASP A N 1
ATOM 1715 C CA . ASP A 1 233 ? -0.041 35.812 0.458 1 94.56 233 ASP A CA 1
ATOM 1716 C C . ASP A 1 233 ? 0.93 36.125 1.597 1 94.56 233 ASP A C 1
ATOM 1718 O O . ASP A 1 233 ? 1.489 37.219 1.669 1 94.56 233 ASP A O 1
ATOM 1722 N N . PHE A 1 234 ? 1.175 35.062 2.445 1 95.94 234 PHE A N 1
ATOM 1723 C CA . PHE A 1 234 ? 1.947 35.375 3.645 1 95.94 234 PHE A CA 1
ATOM 1724 C C . PHE A 1 234 ? 3.422 35.562 3.309 1 95.94 234 PHE A C 1
ATOM 1726 O O . PHE A 1 234 ? 4.207 36 4.152 1 95.94 234 PHE A O 1
ATOM 1733 N N . TRP A 1 235 ? 3.799 35.344 2.133 1 95.19 235 TRP A N 1
ATOM 1734 C CA . TRP A 1 235 ? 5.176 35.594 1.717 1 95.19 235 TRP A CA 1
ATOM 1735 C C . TRP A 1 235 ? 5.363 37.062 1.344 1 95.19 235 TRP A C 1
ATOM 1737 O O . TRP A 1 235 ? 6.465 37.625 1.462 1 95.19 235 TRP A O 1
ATOM 1747 N N . SER A 1 236 ? 4.305 37.719 0.88 1 95 236 SER A N 1
ATOM 1748 C CA . SER A 1 236 ? 4.48 39.031 0.333 1 95 236 SER A CA 1
ATOM 1749 C C . SER A 1 236 ? 3.477 40.031 0.93 1 95 236 SER A C 1
ATOM 1751 O O . SER A 1 236 ? 3.691 41.25 0.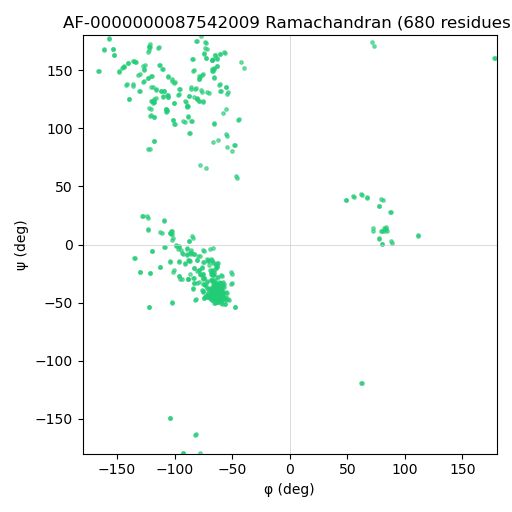904 1 95 236 SER A O 1
ATOM 1753 N N . GLY A 1 237 ? 2.404 39.469 1.391 1 95.69 237 GLY A N 1
ATOM 1754 C CA . GLY A 1 237 ? 1.371 40.344 1.934 1 95.69 237 GLY A CA 1
ATOM 1755 C C . GLY A 1 237 ? 1.743 40.938 3.273 1 95.69 237 GLY A C 1
ATOM 1756 O O . GLY A 1 237 ? 2.648 40.469 3.953 1 95.69 237 GLY A O 1
ATOM 1757 N N . GLU A 1 238 ? 0.998 42.062 3.578 1 97.38 238 GLU A N 1
ATOM 1758 C CA . GLU A 1 238 ? 1.166 42.656 4.891 1 97.38 238 GLU A CA 1
ATOM 1759 C C . GLU A 1 238 ? 0.466 41.844 5.973 1 97.38 238 GLU A C 1
ATOM 1761 O O . GLU A 1 238 ? -0.748 41.656 5.918 1 97.38 238 GLU A O 1
ATOM 1766 N N . LEU A 1 239 ? 1.241 41.438 6.953 1 98.5 239 LEU A N 1
ATOM 1767 C CA . LEU A 1 239 ? 0.685 40.625 8.039 1 98.5 239 LEU A CA 1
ATOM 1768 C C . LEU A 1 239 ? 0.091 41.531 9.125 1 98.5 239 LEU A C 1
ATOM 1770 O O . LEU A 1 239 ? 0.716 42.5 9.547 1 98.5 239 LEU A O 1
ATOM 1774 N N . PRO A 1 240 ? -1.089 41.156 9.578 1 98.44 240 PRO A N 1
ATOM 1775 C CA . PRO A 1 240 ? -1.663 41.938 10.68 1 98.44 240 PRO A CA 1
ATOM 1776 C C . PRO A 1 240 ? -0.878 41.781 11.984 1 98.44 240 PRO A C 1
ATOM 1778 O O . PRO A 1 240 ? -0.267 40.719 12.211 1 98.44 240 PRO A O 1
ATOM 1781 N N . HIS A 1 241 ? -0.944 42.844 12.781 1 98.5 241 HIS A N 1
ATOM 1782 C CA . HIS A 1 241 ? -0.362 42.688 14.117 1 98.5 241 HIS A CA 1
ATOM 1783 C C . HIS A 1 241 ? -1.287 41.938 15.047 1 98.5 241 HIS A C 1
ATOM 1785 O O . HIS A 1 241 ? -2.51 42.062 14.969 1 98.5 241 HIS A O 1
ATOM 1791 N N . ALA A 1 242 ? -0.712 41.125 15.938 1 98.69 242 ALA A N 1
ATOM 1792 C CA . ALA A 1 242 ? -1.5 40.375 16.891 1 98.69 242 ALA A CA 1
ATOM 1793 C C . ALA A 1 242 ? -0.638 39.906 18.062 1 98.69 242 ALA A C 1
ATOM 1795 O O . ALA A 1 242 ? 0.592 39.969 18 1 98.69 242 ALA A O 1
ATOM 1796 N N . ASP A 1 243 ? -1.323 39.406 19.125 1 98.62 243 ASP A N 1
ATOM 1797 C CA . ASP A 1 243 ? -0.64 38.875 20.297 1 98.62 243 ASP A CA 1
ATOM 1798 C C . ASP A 1 243 ? -0.096 37.469 20.016 1 98.62 243 ASP A C 1
ATOM 1800 O O . ASP A 1 243 ? 0.865 37.031 20.656 1 98.62 243 ASP A O 1
ATOM 1804 N N . ALA A 1 244 ? -0.742 36.812 19.078 1 98.81 244 ALA A N 1
ATOM 1805 C CA . ALA A 1 244 ? -0.307 35.438 18.766 1 98.81 244 ALA A CA 1
ATOM 1806 C C . ALA A 1 244 ? -0.548 35.125 17.297 1 98.81 244 ALA A C 1
ATOM 1808 O O . ALA A 1 244 ? -1.474 35.656 16.688 1 98.81 244 ALA A O 1
ATOM 1809 N N . TYR A 1 245 ? 0.305 34.281 16.781 1 98.94 245 TYR A N 1
ATOM 1810 C CA . TYR A 1 245 ? 0.142 33.688 15.461 1 98.94 245 TYR A CA 1
ATOM 1811 C C . TYR A 1 245 ? 0.075 32.156 15.578 1 98.94 245 TYR A C 1
ATOM 1813 O O . TYR A 1 245 ? 0.825 31.562 16.344 1 98.94 245 TYR A O 1
ATOM 1821 N N . SER A 1 246 ? -0.829 31.562 14.891 1 98.81 246 SER A N 1
ATOM 1822 C CA . SER A 1 246 ? -0.837 30.109 14.734 1 98.81 246 SER A CA 1
ATOM 1823 C C . SER A 1 246 ? -0.473 29.703 13.312 1 98.81 246 SER A C 1
ATOM 1825 O O . SER A 1 246 ? -0.932 30.312 12.352 1 98.81 246 SER A O 1
ATOM 1827 N N . LEU A 1 247 ? 0.429 28.766 13.211 1 98.5 247 LEU A N 1
ATOM 1828 C CA . LEU A 1 247 ? 0.833 28.125 11.961 1 98.5 247 LEU A CA 1
ATOM 1829 C C . LEU A 1 247 ? 0.522 26.641 11.984 1 98.5 247 LEU A C 1
ATOM 1831 O O . LEU A 1 247 ? 1.36 25.828 12.391 1 98.5 247 LEU A O 1
ATOM 1835 N N . GLY A 1 248 ? -0.689 26.312 11.539 1 96.94 248 GLY A N 1
ATOM 1836 C CA . GLY A 1 248 ? -1.109 24.922 11.539 1 96.94 248 GLY A CA 1
ATOM 1837 C C . GLY A 1 248 ? -0.735 24.172 10.273 1 96.94 248 GLY A C 1
ATOM 1838 O O . GLY A 1 248 ? -1.358 24.375 9.227 1 96.94 248 GLY A O 1
ATOM 1839 N N . PHE A 1 249 ? 0.202 23.281 10.406 1 94.56 249 PHE A N 1
ATOM 1840 C CA . PHE A 1 249 ? 0.66 22.484 9.273 1 94.56 249 PHE A CA 1
ATOM 1841 C C . PHE A 1 249 ? 1.121 23.375 8.125 1 94.56 249 PHE A C 1
ATOM 1843 O O . PHE A 1 249 ? 0.812 23.109 6.965 1 94.56 249 PHE A O 1
ATOM 1850 N N . ILE A 1 250 ? 1.824 24.438 8.477 1 96.06 250 ILE A N 1
ATOM 1851 C CA . ILE A 1 250 ? 2.322 25.391 7.496 1 96.06 250 ILE A CA 1
ATOM 1852 C C . ILE A 1 250 ? 3.812 25.156 7.254 1 96.06 250 ILE A C 1
ATOM 1854 O O . ILE A 1 250 ? 4.238 24.953 6.117 1 96.06 250 ILE A O 1
ATOM 1858 N N . LEU A 1 251 ? 4.562 25.078 8.367 1 97.62 251 LEU A N 1
ATOM 1859 C CA . LEU A 1 251 ? 6.012 25.016 8.211 1 97.62 251 LEU A CA 1
ATOM 1860 C C . LEU A 1 251 ? 6.426 23.672 7.605 1 97.62 251 LEU A C 1
ATOM 1862 O O . LEU A 1 251 ? 7.5 23.562 7.008 1 97.62 251 LEU A O 1
ATOM 1866 N N . SER A 1 252 ? 5.578 22.656 7.738 1 95.81 252 SER A N 1
ATOM 1867 C CA . SER A 1 252 ? 5.891 21.344 7.172 1 95.81 252 SER A CA 1
ATOM 1868 C C . SER A 1 252 ? 5.875 21.391 5.648 1 95.81 252 SER A C 1
ATOM 1870 O O . SER A 1 252 ? 6.387 20.484 4.992 1 95.81 252 SER A O 1
ATOM 1872 N N . ASP A 1 253 ? 5.359 22.438 5.078 1 93.12 253 ASP A N 1
ATOM 1873 C CA . ASP A 1 253 ? 5.297 22.594 3.629 1 93.12 253 ASP A CA 1
ATOM 1874 C C . ASP A 1 253 ? 6.59 23.188 3.08 1 93.12 253 ASP A C 1
ATOM 1876 O O . ASP A 1 253 ? 6.809 23.188 1.866 1 93.12 253 ASP A O 1
ATOM 1880 N N . TRP A 1 254 ? 7.488 23.578 3.961 1 94.25 254 TRP A N 1
ATOM 1881 C CA . TRP A 1 254 ? 8.602 24.406 3.52 1 94.25 254 TRP A CA 1
ATOM 1882 C C . TRP A 1 254 ? 9.922 23.891 4.09 1 94.25 254 TRP A C 1
ATOM 1884 O O . TRP A 1 254 ? 9.938 23.219 5.125 1 94.25 254 TRP A O 1
ATOM 1894 N N . ASN A 1 255 ? 11.039 24.266 3.379 1 93.38 255 ASN A N 1
ATOM 1895 C CA . ASN A 1 255 ? 12.352 23.922 3.906 1 93.38 255 ASN A CA 1
ATOM 1896 C C . ASN A 1 255 ? 12.758 24.859 5.039 1 93.38 255 ASN A C 1
ATOM 1898 O O . ASN A 1 255 ? 12.008 25.766 5.398 1 93.38 255 ASN A O 1
ATOM 1902 N N . ASP A 1 256 ? 13.922 24.688 5.602 1 96.12 256 ASP A N 1
ATOM 1903 C CA . ASP A 1 256 ? 14.344 25.438 6.785 1 96.12 256 ASP A CA 1
ATOM 1904 C C . ASP A 1 256 ? 14.531 26.906 6.457 1 96.12 256 ASP A C 1
ATOM 1906 O O . ASP A 1 256 ? 14.164 27.781 7.25 1 96.12 256 ASP A O 1
ATOM 1910 N N . GLU A 1 257 ? 15.07 27.125 5.301 1 96.75 257 GLU A N 1
ATOM 1911 C CA . GLU A 1 257 ? 15.305 28.516 4.906 1 96.75 257 GLU A CA 1
ATOM 1912 C C . GLU A 1 257 ? 13.992 29.281 4.754 1 96.75 257 GLU A C 1
ATOM 1914 O O . GLU A 1 257 ? 13.859 30.391 5.258 1 96.75 257 GLU A O 1
ATOM 1919 N N . GLN A 1 258 ? 13.062 28.688 4.105 1 96.12 258 GLN A N 1
ATOM 1920 C CA . GLN A 1 258 ? 11.75 29.297 3.916 1 96.12 258 GLN A CA 1
ATOM 1921 C C . GLN A 1 258 ? 11 29.422 5.238 1 96.12 258 GLN A C 1
ATOM 1923 O O . GLN A 1 258 ? 10.344 30.422 5.496 1 96.12 258 GLN A O 1
ATOM 1928 N N . SER A 1 259 ? 11.117 28.438 6.031 1 98.19 259 SER A N 1
ATOM 1929 C CA . SER A 1 259 ? 10.469 28.469 7.336 1 98.19 259 SER A CA 1
ATOM 1930 C C . SER A 1 259 ? 11.023 29.578 8.211 1 98.19 259 SER A C 1
ATOM 1932 O O . SER A 1 259 ? 10.266 30.266 8.898 1 98.19 259 SER A O 1
ATOM 1934 N N . LEU A 1 260 ? 12.32 29.75 8.133 1 98.38 260 LEU A N 1
ATOM 1935 C CA . LEU A 1 260 ? 12.961 30.828 8.891 1 98.38 260 LEU A CA 1
ATOM 1936 C C . LEU A 1 260 ? 12.5 32.188 8.398 1 98.38 260 LEU A C 1
ATOM 1938 O O . LEU A 1 260 ? 12.227 33.094 9.203 1 98.38 260 LEU A O 1
ATOM 1942 N N . GLN A 1 261 ? 12.398 32.312 7.129 1 98.19 261 GLN A N 1
ATOM 1943 C CA . GLN A 1 261 ? 11.906 33.531 6.551 1 98.19 261 GLN A CA 1
ATOM 1944 C C . GLN A 1 261 ? 10.5 33.875 7.047 1 98.19 261 GLN A C 1
ATOM 1946 O O . GLN A 1 261 ? 10.219 35 7.441 1 98.19 261 GLN A O 1
ATOM 1951 N N . LEU A 1 262 ? 9.664 32.906 7.02 1 98.5 262 LEU A N 1
ATOM 1952 C CA . LEU A 1 262 ? 8.289 33.094 7.441 1 98.5 262 LEU A CA 1
ATOM 1953 C C . LEU A 1 262 ? 8.219 33.438 8.93 1 98.5 262 LEU A C 1
ATOM 1955 O O . LEU A 1 262 ? 7.457 34.312 9.344 1 98.5 262 LEU A O 1
ATOM 1959 N N . LEU A 1 263 ? 9.008 32.719 9.711 1 98.81 263 LEU A N 1
ATOM 1960 C CA . LEU A 1 263 ? 9.008 32.969 11.156 1 98.81 263 LEU A CA 1
ATOM 1961 C C . LEU A 1 263 ? 9.5 34.375 11.484 1 98.81 263 LEU A C 1
ATOM 1963 O O . LEU A 1 263 ? 9.016 35 12.43 1 98.81 263 LEU A O 1
ATOM 1967 N N . ARG A 1 264 ? 10.438 34.875 10.758 1 98.62 264 ARG A N 1
ATOM 1968 C CA . ARG A 1 264 ? 10.93 36.219 10.961 1 98.62 264 ARG A CA 1
ATOM 1969 C C . ARG A 1 264 ? 9.852 37.25 10.609 1 98.62 264 ARG A C 1
ATOM 1971 O O . ARG A 1 264 ? 9.711 38.25 11.297 1 98.62 264 ARG A O 1
ATOM 1978 N N . ARG A 1 265 ? 9.102 36.969 9.555 1 98.69 265 ARG A N 1
ATOM 1979 C CA . ARG A 1 265 ? 7.98 37.844 9.219 1 98.69 265 ARG A CA 1
ATOM 1980 C C . ARG A 1 265 ? 6.938 37.844 10.328 1 98.69 265 ARG A C 1
ATOM 1982 O O . ARG A 1 265 ? 6.418 38.906 10.695 1 98.69 265 ARG A O 1
ATOM 1989 N N . VAL A 1 266 ? 6.668 36.719 10.844 1 98.81 266 VAL A N 1
ATOM 1990 C CA . VAL A 1 266 ? 5.699 36.562 11.922 1 98.81 266 VAL A CA 1
ATOM 1991 C C . VAL A 1 266 ? 6.191 37.344 13.156 1 98.81 266 VAL A C 1
ATOM 1993 O O . VAL A 1 266 ? 5.422 38.062 13.797 1 98.81 266 VAL A O 1
ATOM 1996 N N . ARG A 1 267 ? 7.445 37.156 13.492 1 98.69 267 ARG A N 1
ATOM 1997 C CA . ARG A 1 267 ? 8.023 37.844 14.648 1 98.69 267 ARG A CA 1
ATOM 1998 C C . ARG A 1 267 ? 7.836 39.375 14.547 1 98.69 267 ARG A C 1
ATOM 2000 O O . ARG A 1 267 ? 7.488 40.031 15.531 1 98.69 267 ARG A O 1
ATOM 2007 N N . GLN A 1 268 ? 8.047 39.875 13.344 1 98.25 268 GLN A N 1
ATOM 2008 C CA . GLN A 1 268 ? 7.93 41.312 13.109 1 98.25 268 GLN A CA 1
ATOM 2009 C C . GLN A 1 268 ? 6.488 41.781 13.289 1 98.25 268 GLN A C 1
ATOM 2011 O O . GLN A 1 268 ? 6.246 42.938 13.656 1 98.25 268 GLN A O 1
ATOM 2016 N N . ALA A 1 269 ? 5.574 40.906 13.086 1 98.56 269 ALA A N 1
ATOM 2017 C CA . ALA A 1 269 ? 4.156 41.25 13.109 1 98.56 269 ALA A CA 1
ATOM 2018 C C . ALA A 1 269 ? 3.564 41.031 14.5 1 98.56 269 ALA A C 1
ATOM 2020 O O . ALA A 1 269 ? 2.455 41.5 14.789 1 98.56 269 ALA A O 1
ATOM 2021 N N . LEU A 1 270 ? 4.289 40.438 15.391 1 98.62 270 LEU A N 1
ATOM 2022 C CA . LEU A 1 270 ? 3.797 40.156 16.734 1 98.62 270 LEU A CA 1
ATOM 2023 C C . LEU A 1 270 ? 3.848 41.406 17.609 1 98.62 270 LEU A C 1
ATOM 2025 O O . LEU A 1 270 ? 4.801 42.156 17.531 1 98.62 270 LEU A O 1
ATOM 2029 N N . ASN A 1 271 ? 2.836 41.562 18.469 1 98.19 271 ASN A N 1
ATOM 2030 C CA . ASN A 1 271 ? 2.895 42.562 19.531 1 98.19 271 ASN A CA 1
ATOM 2031 C C . ASN A 1 271 ? 3.959 42.219 20.562 1 98.19 271 ASN A C 1
ATOM 2033 O O . ASN A 1 271 ? 4.379 41.062 20.672 1 98.19 271 ASN A O 1
ATOM 2037 N N . PRO A 1 272 ? 4.324 43.312 21.25 1 96.5 272 PRO A N 1
ATOM 2038 C CA . PRO A 1 272 ? 5.262 43.031 22.344 1 96.5 272 PRO A CA 1
ATOM 2039 C C . PRO A 1 272 ? 4.746 41.969 23.297 1 96.5 272 PRO A C 1
ATOM 2041 O O . PRO A 1 272 ? 3.572 41.969 23.688 1 96.5 272 PRO A O 1
ATOM 2044 N N . GLY A 1 273 ? 5.598 41 23.547 1 95.31 273 GLY A N 1
ATOM 2045 C CA . GLY A 1 273 ? 5.219 39.938 24.453 1 95.31 273 GLY A CA 1
ATOM 2046 C C . GLY A 1 273 ? 4.43 38.844 23.766 1 95.31 273 GLY A C 1
ATOM 2047 O O . GLY A 1 273 ? 3.934 37.906 24.406 1 95.31 273 GLY A O 1
ATOM 2048 N N . GLY A 1 274 ? 4.43 38.906 22.438 1 97.62 274 GLY A N 1
ATOM 2049 C CA . GLY A 1 274 ? 3.629 37.969 21.672 1 97.62 274 GLY A CA 1
ATOM 2050 C C . GLY A 1 274 ? 4.297 36.625 21.5 1 97.62 274 GLY A C 1
ATOM 2051 O O . GLY A 1 274 ? 5.391 36.406 22.016 1 97.62 274 GLY A O 1
ATOM 2052 N N . ARG A 1 275 ? 3.561 35.656 20.875 1 98.62 275 ARG A N 1
ATOM 2053 C CA . ARG A 1 275 ? 4.074 34.312 20.688 1 98.62 275 ARG A CA 1
ATOM 2054 C C . ARG A 1 275 ? 3.592 33.719 19.359 1 98.62 275 ARG A C 1
ATOM 2056 O O . ARG A 1 275 ? 2.592 34.188 18.797 1 98.62 275 ARG A O 1
ATOM 2063 N N . VAL A 1 276 ? 4.363 32.844 18.859 1 98.88 276 VAL A N 1
ATOM 2064 C CA . VAL A 1 276 ? 3.969 32.094 17.688 1 98.88 276 VAL A CA 1
ATOM 2065 C C . VAL A 1 276 ? 3.736 30.625 18.078 1 98.88 276 VAL A C 1
ATOM 2067 O O . VAL A 1 276 ? 4.484 30.062 18.891 1 98.88 276 VAL A O 1
ATOM 2070 N N . LEU A 1 277 ? 2.592 30.062 17.641 1 98.88 277 LEU A N 1
ATOM 2071 C CA . LEU A 1 277 ? 2.242 28.656 17.812 1 98.88 277 LEU A CA 1
ATOM 2072 C C . LEU A 1 277 ? 2.482 27.875 16.531 1 98.88 277 LEU A C 1
ATOM 2074 O O . LEU A 1 277 ? 1.724 28 15.57 1 98.88 277 LEU A O 1
ATOM 2078 N N . VAL A 1 278 ? 3.514 27.062 16.516 1 98.81 278 VAL A N 1
ATOM 2079 C CA . VAL A 1 278 ? 3.688 26.078 15.445 1 98.81 278 VAL A CA 1
ATOM 2080 C C . VAL A 1 278 ? 2.902 24.812 15.773 1 98.81 278 VAL A C 1
ATOM 2082 O O . VAL A 1 278 ? 3.281 24.047 16.672 1 98.81 278 VAL A O 1
ATOM 2085 N N . LEU A 1 279 ? 1.81 24.641 15.07 1 98.25 279 LEU A N 1
ATOM 2086 C CA . LEU A 1 279 ? 0.941 23.484 15.258 1 98.25 279 LEU A CA 1
ATOM 2087 C C . LEU A 1 279 ? 1.192 22.438 14.188 1 98.25 279 LEU A C 1
ATOM 2089 O O . LEU A 1 279 ? 0.751 22.578 13.047 1 98.25 279 LEU A O 1
ATOM 2093 N N . ASP A 1 280 ? 1.892 21.359 14.555 1 97.5 280 ASP A N 1
ATOM 2094 C CA . ASP A 1 280 ? 2.363 20.422 13.539 1 97.5 280 ASP A CA 1
ATOM 2095 C C . ASP A 1 280 ? 2.543 19.031 14.125 1 97.5 280 ASP A C 1
ATOM 2097 O O . ASP A 1 280 ? 2.324 18.812 15.32 1 97.5 280 ASP A O 1
ATOM 2101 N N . ARG A 1 281 ? 2.74 18.047 13.227 1 97.06 281 ARG A N 1
ATOM 2102 C CA . ARG A 1 281 ? 3.213 16.734 13.68 1 97.06 281 ARG A CA 1
ATOM 2103 C C . ARG A 1 281 ? 4.641 16.828 14.211 1 97.06 281 ARG A C 1
ATOM 2105 O O . ARG A 1 281 ? 5.418 17.672 13.773 1 97.06 281 ARG A O 1
ATOM 2112 N N . LEU A 1 282 ? 4.945 15.984 15.164 1 98.19 282 LEU A N 1
ATOM 2113 C CA . LEU A 1 282 ? 6.309 15.93 15.68 1 98.19 282 LEU A CA 1
ATOM 2114 C C . LEU A 1 282 ? 6.91 14.539 15.477 1 98.19 282 LEU A C 1
ATOM 2116 O O . LEU A 1 282 ? 6.316 13.539 15.891 1 98.19 282 LEU A O 1
ATOM 2120 N N . LEU A 1 283 ? 8.039 14.523 14.789 1 97.88 283 LEU A N 1
ATOM 2121 C CA . LEU A 1 283 ? 8.844 13.305 14.758 1 97.88 283 LEU A CA 1
ATOM 2122 C C . LEU A 1 283 ? 9.594 13.109 16.078 1 97.88 283 LEU A C 1
ATOM 2124 O O . LEU A 1 283 ? 9.992 14.086 16.719 1 97.88 283 LEU A O 1
ATOM 2128 N N . GLU A 1 284 ? 9.773 11.883 16.469 1 96.62 284 GLU A N 1
ATOM 2129 C CA . GLU A 1 284 ? 10.688 11.602 17.578 1 96.62 284 GLU A CA 1
ATOM 2130 C C . GLU A 1 284 ? 12.141 11.758 17.141 1 96.62 284 GLU A C 1
ATOM 2132 O O . GLU A 1 284 ? 12.43 11.945 15.961 1 96.62 284 GLU A O 1
ATOM 2137 N N . ALA A 1 285 ? 13.047 11.648 18.078 1 94.19 285 ALA A N 1
ATOM 2138 C CA . ALA A 1 285 ? 14.453 11.938 17.859 1 94.19 285 ALA A CA 1
ATOM 2139 C C . ALA A 1 285 ? 15.039 11.023 16.781 1 94.19 285 ALA A C 1
ATOM 2141 O O . ALA A 1 285 ? 15.883 11.438 15.992 1 94.19 285 ALA A O 1
ATOM 2142 N N . SER A 1 286 ? 14.617 9.805 16.703 1 91.25 286 SER A N 1
ATOM 2143 C CA . SER A 1 286 ? 15.109 8.844 15.719 1 91.25 286 SER A CA 1
ATOM 2144 C C . SER A 1 286 ? 14.695 9.234 14.305 1 91.25 286 SER A C 1
ATOM 2146 O O . SER A 1 286 ? 15.32 8.805 13.328 1 91.25 286 SER A O 1
ATOM 2148 N N . GLY A 1 287 ? 13.578 9.992 14.234 1 93.69 287 GLY A N 1
ATOM 2149 C CA . GLY A 1 287 ? 13.008 10.352 12.945 1 93.69 287 GLY A CA 1
ATOM 2150 C C . GLY A 1 287 ? 12.18 9.242 12.328 1 93.69 287 GLY A C 1
ATOM 2151 O O . GLY A 1 287 ? 11.586 9.414 11.258 1 93.69 287 GLY A O 1
ATOM 2152 N N . ALA A 1 288 ? 12.055 8.117 12.984 1 94.94 288 ALA A N 1
ATOM 2153 C CA . ALA A 1 288 ? 11.383 6.953 12.406 1 94.94 288 ALA A CA 1
ATOM 2154 C C . ALA A 1 288 ? 10.062 6.664 13.117 1 94.94 288 ALA A C 1
ATOM 2156 O O . ALA A 1 288 ? 9.477 5.594 12.938 1 94.94 288 ALA A O 1
ATOM 2157 N N . GLU A 1 289 ? 9.633 7.574 13.953 1 94.88 289 GLU A N 1
ATOM 2158 C CA . GLU A 1 289 ? 8.352 7.512 14.656 1 94.88 289 GLU A CA 1
ATOM 2159 C C . GLU A 1 289 ? 7.836 8.906 14.984 1 94.88 289 GLU A C 1
ATOM 2161 O O . GLU A 1 289 ? 8.617 9.859 15.07 1 94.88 289 GLU A O 1
ATOM 2166 N N . PRO A 1 290 ? 6.473 9.008 15.312 1 96.19 290 PRO A N 1
ATOM 2167 C CA . PRO A 1 290 ? 5.449 7.969 15.156 1 96.19 290 PRO A CA 1
ATOM 2168 C C . PRO A 1 290 ? 5.191 7.609 13.695 1 96.19 290 PRO A C 1
ATOM 2170 O O . PRO A 1 290 ? 5.484 8.406 12.797 1 96.19 290 PRO A O 1
ATOM 2173 N N . PHE A 1 291 ? 4.57 6.508 13.344 1 96 291 PHE A N 1
ATOM 2174 C CA . PHE A 1 291 ? 4.406 5.91 12.023 1 96 291 PHE A CA 1
ATOM 2175 C C . PHE A 1 291 ? 3.76 6.895 11.055 1 96 291 PHE A C 1
ATOM 2177 O O . PHE A 1 291 ? 4.305 7.172 9.984 1 96 291 PHE A O 1
ATOM 2184 N N . ALA A 1 292 ? 2.664 7.465 11.445 1 95.31 292 ALA A N 1
ATOM 2185 C CA . ALA A 1 292 ? 1.924 8.375 10.578 1 95.31 292 ALA A CA 1
ATOM 2186 C C . ALA A 1 292 ? 2.748 9.617 10.25 1 95.31 292 ALA A C 1
ATOM 2188 O O . ALA A 1 292 ? 2.711 10.117 9.117 1 95.31 292 ALA A O 1
ATOM 2189 N N . AL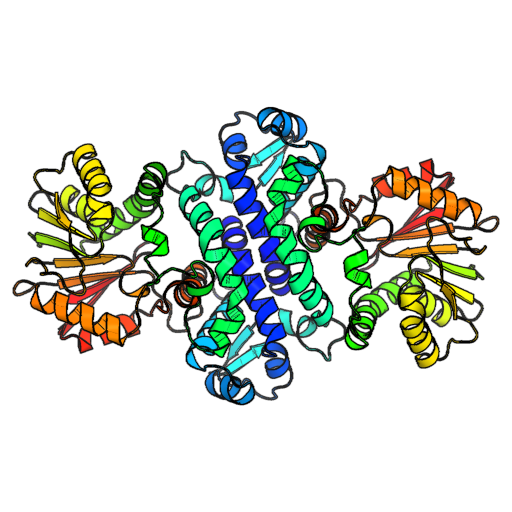A A 1 293 ? 3.486 10.125 11.188 1 96.75 293 ALA A N 1
ATOM 2190 C CA . ALA A 1 293 ? 4.316 11.305 10.969 1 96.75 293 ALA A CA 1
ATOM 2191 C C . ALA A 1 293 ? 5.434 11.008 9.969 1 96.75 293 ALA A C 1
ATOM 2193 O O . ALA A 1 293 ? 5.762 11.852 9.133 1 96.75 293 ALA A O 1
ATOM 2194 N N . VAL A 1 294 ? 6.02 9.859 10.055 1 97.69 294 VAL A N 1
ATOM 2195 C CA . VAL A 1 294 ? 7.082 9.461 9.141 1 97.69 294 VAL A CA 1
ATOM 2196 C C . VAL A 1 294 ? 6.535 9.375 7.719 1 97.69 294 VAL A C 1
ATOM 2198 O O . VAL A 1 294 ? 7.168 9.859 6.773 1 97.69 294 VAL A O 1
ATOM 2201 N N . MET A 1 295 ? 5.352 8.789 7.562 1 97.38 295 MET A N 1
ATOM 2202 C CA . MET A 1 295 ? 4.719 8.672 6.25 1 97.38 295 MET A CA 1
ATOM 2203 C C . MET A 1 295 ? 4.375 10.047 5.691 1 97.38 295 MET A C 1
ATOM 2205 O O . MET A 1 295 ? 4.613 10.32 4.512 1 97.38 295 MET A O 1
ATOM 2209 N N . GLN A 1 296 ? 3.883 10.859 6.57 1 96.06 296 GLN A N 1
ATOM 2210 C CA . GLN A 1 296 ? 3.52 12.203 6.133 1 96.06 296 GLN A CA 1
ATOM 2211 C C . GLN A 1 296 ? 4.758 13.023 5.777 1 96.06 296 GLN A C 1
ATOM 2213 O O . GLN A 1 296 ? 4.703 13.898 4.91 1 96.06 296 GLN A O 1
ATOM 2218 N N . ASP A 1 297 ? 5.875 12.75 6.426 1 96.94 297 ASP A N 1
ATOM 2219 C CA . ASP A 1 297 ? 7.125 13.414 6.074 1 96.94 297 ASP A CA 1
ATOM 2220 C C . ASP A 1 297 ? 7.527 13.094 4.637 1 96.94 297 ASP A C 1
ATOM 2222 O O . ASP A 1 297 ? 7.949 13.977 3.891 1 96.94 297 ASP A O 1
ATOM 2226 N N . LEU A 1 298 ? 7.375 11.859 4.238 1 96.88 298 LEU A N 1
ATOM 2227 C CA . LEU A 1 298 ? 7.66 11.469 2.863 1 96.88 298 LEU A CA 1
ATOM 2228 C C . LEU A 1 298 ? 6.672 12.117 1.898 1 96.88 298 LEU A C 1
ATOM 2230 O O . LEU A 1 298 ? 7.043 12.508 0.79 1 96.88 298 LEU A O 1
ATOM 2234 N N . ALA A 1 299 ? 5.457 12.203 2.312 1 94.38 299 ALA A N 1
ATOM 2235 C CA . ALA A 1 299 ? 4.461 12.867 1.48 1 94.38 299 ALA A CA 1
ATOM 2236 C C . ALA A 1 299 ? 4.832 14.328 1.238 1 94.38 299 ALA A C 1
ATOM 2238 O O . ALA A 1 299 ? 4.73 14.82 0.113 1 94.38 299 ALA A O 1
ATOM 2239 N N . MET A 1 300 ? 5.301 15.008 2.271 1 93.5 300 MET A N 1
ATOM 2240 C CA . MET A 1 300 ? 5.688 16.406 2.137 1 93.5 300 MET A CA 1
ATOM 2241 C C . MET A 1 300 ? 6.879 16.562 1.198 1 93.5 300 MET A C 1
ATOM 2243 O O . MET A 1 300 ? 6.953 17.516 0.428 1 93.5 300 MET A O 1
ATOM 2247 N N . LEU A 1 301 ? 7.805 15.633 1.304 1 93.5 301 LEU A N 1
ATOM 2248 C CA . LEU A 1 301 ? 8.93 15.633 0.381 1 93.5 301 LEU A CA 1
ATOM 2249 C C . LEU A 1 301 ? 8.453 15.656 -1.066 1 93.5 301 LEU A C 1
ATOM 2251 O O . LEU A 1 301 ? 8.922 16.469 -1.866 1 93.5 301 LEU A O 1
ATOM 2255 N N . LEU A 1 302 ? 7.492 14.805 -1.364 1 92 302 LEU A N 1
ATOM 2256 C CA . LEU A 1 302 ? 7.027 14.641 -2.738 1 92 302 LEU A CA 1
ATOM 2257 C C . LEU A 1 302 ? 6.137 15.805 -3.15 1 92 302 LEU A C 1
ATOM 2259 O O . LEU A 1 302 ? 6.238 16.312 -4.273 1 92 302 LEU A O 1
ATOM 2263 N N . GLU A 1 303 ? 5.336 16.25 -2.279 1 88.19 303 GLU A N 1
ATOM 2264 C CA . GLU A 1 303 ? 4.27 17.188 -2.627 1 88.19 303 GLU A CA 1
ATOM 2265 C C . GLU A 1 303 ? 4.781 18.625 -2.641 1 88.19 303 GLU A C 1
ATOM 2267 O O . GLU A 1 303 ? 4.34 19.438 -3.457 1 88.19 303 GLU A O 1
ATOM 2272 N N . THR A 1 304 ? 5.734 18.953 -1.627 1 87.06 304 THR A N 1
ATOM 2273 C CA . THR A 1 304 ? 6.051 20.359 -1.464 1 87.06 304 THR A CA 1
ATOM 2274 C C . THR A 1 304 ? 7.555 20.578 -1.332 1 87.06 304 THR A C 1
ATOM 2276 O O . THR A 1 304 ? 8.047 21.703 -1.443 1 87.06 304 THR A O 1
ATOM 2279 N N . GLY A 1 305 ? 8.266 19.516 -1.148 1 89.12 305 GLY A N 1
ATOM 2280 C CA . GLY A 1 305 ? 9.672 19.656 -0.801 1 89.12 305 GLY A CA 1
ATOM 2281 C C . GLY A 1 305 ? 9.891 20.031 0.655 1 89.12 305 GLY A C 1
ATOM 2282 O O . GLY A 1 305 ? 11.031 20.203 1.089 1 89.12 305 GLY A O 1
ATOM 2283 N N . GLY A 1 306 ? 8.82 20.062 1.417 1 93.62 306 GLY A N 1
ATOM 2284 C CA . GLY A 1 306 ? 8.891 20.344 2.842 1 93.62 306 GLY A CA 1
ATOM 2285 C C . GLY A 1 306 ? 9.258 19.125 3.674 1 93.62 306 GLY A C 1
ATOM 2286 O O . GLY A 1 306 ? 9.875 18.188 3.166 1 93.62 306 GLY A O 1
ATOM 2287 N N . GLN A 1 307 ? 8.992 19.266 5 1 95.94 307 GLN A N 1
ATOM 2288 C CA . GLN A 1 307 ? 9.359 18.188 5.914 1 95.94 307 GLN A CA 1
ATOM 2289 C C . GLN A 1 307 ? 8.68 18.359 7.266 1 95.94 307 GLN A C 1
ATOM 2291 O O . GLN A 1 307 ? 8.344 19.469 7.664 1 95.94 307 GLN A O 1
ATOM 2296 N N . HIS A 1 308 ? 8.422 17.25 7.883 1 97.44 308 HIS A N 1
ATOM 2297 C CA . HIS A 1 308 ? 8.141 17.297 9.312 1 97.44 308 HIS A CA 1
ATOM 2298 C C . HIS A 1 308 ? 9.43 17.281 10.133 1 97.44 308 HIS A C 1
ATOM 2300 O O . HIS A 1 308 ? 10.492 16.938 9.609 1 97.44 308 HIS A O 1
ATOM 2306 N N . ARG A 1 309 ? 9.305 17.75 11.383 1 98.31 309 ARG A N 1
ATOM 2307 C CA . ARG A 1 309 ? 10.484 18 12.188 1 98.31 309 ARG A CA 1
ATOM 2308 C C . ARG A 1 309 ? 10.305 17.469 13.609 1 98.31 309 ARG A C 1
ATOM 2310 O O . ARG A 1 309 ? 9.188 17.188 14.031 1 98.31 309 ARG A O 1
ATOM 2317 N N . THR A 1 310 ? 11.43 17.234 14.258 1 98 310 THR A N 1
ATOM 2318 C CA . THR A 1 310 ? 11.406 16.953 15.688 1 98 310 THR A CA 1
ATOM 2319 C C . THR A 1 310 ? 11.148 18.219 16.484 1 98 310 THR A C 1
ATOM 2321 O O . THR A 1 310 ? 11.258 19.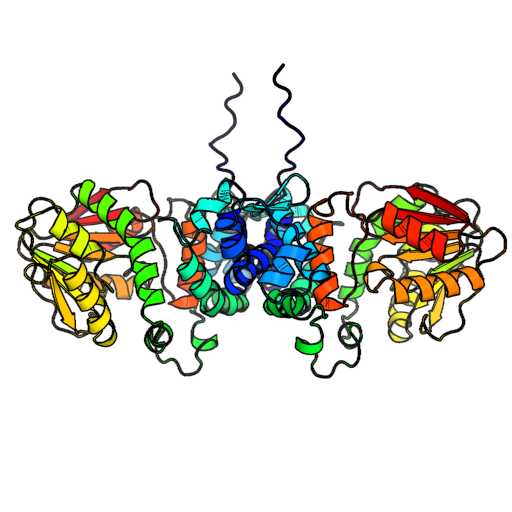328 15.953 1 98 310 THR A O 1
ATOM 2324 N N . GLU A 1 311 ? 10.789 18 17.781 1 98 311 GLU A N 1
ATOM 2325 C CA . GLU A 1 311 ? 10.617 19.172 18.641 1 98 311 GLU A CA 1
ATOM 2326 C C . GLU A 1 311 ? 11.898 19.984 18.734 1 98 311 GLU A C 1
ATOM 2328 O O . GLU A 1 311 ? 11.852 21.219 18.734 1 98 311 GLU A O 1
ATOM 2333 N N . THR A 1 312 ? 13.031 19.312 18.688 1 98.12 312 THR A N 1
ATOM 2334 C CA . THR A 1 312 ? 14.32 20 18.781 1 98.12 312 THR A CA 1
ATOM 2335 C C . THR A 1 312 ? 14.578 20.844 17.531 1 98.12 312 THR A C 1
ATOM 2337 O O . THR A 1 312 ? 15.094 21.953 17.641 1 98.12 312 THR A O 1
ATOM 2340 N N . GLN A 1 313 ? 14.234 20.328 16.453 1 97.94 313 GLN A N 1
ATOM 2341 C CA . GLN A 1 313 ? 14.438 21.031 15.195 1 97.94 313 GLN A CA 1
ATOM 2342 C C . GLN A 1 313 ? 13.547 22.281 15.117 1 97.94 313 GLN A C 1
ATOM 2344 O O . GLN A 1 313 ? 13.984 23.328 14.664 1 97.94 313 GLN A O 1
ATOM 2349 N N . PHE A 1 314 ? 12.32 22.156 15.562 1 98.5 314 PHE A N 1
ATOM 2350 C CA . PHE A 1 314 ? 11.43 23.312 15.586 1 98.5 314 PHE A CA 1
ATOM 2351 C C . PHE A 1 314 ? 11.93 24.359 16.562 1 98.5 314 PHE A C 1
ATOM 2353 O O . PHE A 1 314 ? 11.883 25.562 16.281 1 98.5 314 PHE A O 1
ATOM 2360 N N . GLN A 1 315 ? 12.391 23.906 17.703 1 98.56 315 GLN A N 1
ATOM 2361 C CA . GLN A 1 315 ? 12.922 24.844 18.703 1 98.56 315 GLN A CA 1
ATOM 2362 C C . GLN A 1 315 ? 14.148 25.578 18.156 1 98.56 315 GLN A C 1
ATOM 2364 O O . GLN A 1 315 ? 14.305 26.781 18.391 1 98.56 315 GLN A O 1
ATOM 2369 N N . ALA A 1 316 ? 14.922 24.875 17.422 1 98.31 316 ALA A N 1
ATOM 2370 C CA . ALA A 1 316 ? 16.094 25.5 16.828 1 98.31 316 ALA A CA 1
ATOM 2371 C C . ALA A 1 316 ? 15.688 26.578 15.812 1 98.31 316 ALA A C 1
ATOM 2373 O O . ALA A 1 316 ? 16.281 27.656 15.758 1 98.31 316 ALA A O 1
ATOM 2374 N N . LEU A 1 317 ? 14.695 26.281 15 1 98.5 317 LEU A N 1
ATOM 2375 C CA . LEU A 1 317 ? 14.18 27.25 14.031 1 98.5 317 LEU A CA 1
ATOM 2376 C C . LEU A 1 317 ? 13.641 28.484 14.734 1 98.5 317 LEU A C 1
ATOM 2378 O O . LEU A 1 317 ? 13.891 29.609 14.297 1 98.5 317 LEU A O 1
ATOM 2382 N N . LEU A 1 318 ? 12.938 28.25 15.797 1 98.81 318 LEU A N 1
ATOM 2383 C CA . LEU A 1 318 ? 12.352 29.359 16.547 1 98.81 318 LEU A CA 1
ATOM 2384 C C . LEU A 1 318 ? 13.438 30.234 17.172 1 98.81 318 LEU A C 1
ATOM 2386 O O . LEU A 1 318 ? 13.367 31.469 17.094 1 98.81 318 LEU A O 1
ATOM 2390 N N . HIS A 1 319 ? 14.445 29.625 17.688 1 98.62 319 HIS A N 1
ATOM 2391 C CA . HIS A 1 319 ? 15.555 30.359 18.266 1 98.62 319 HIS A CA 1
ATOM 2392 C C . HIS A 1 319 ? 16.281 31.188 17.203 1 98.62 319 HIS A C 1
ATOM 2394 O O . HIS A 1 319 ? 16.594 32.344 17.422 1 98.62 319 HIS A O 1
ATOM 2400 N N . GLU A 1 320 ? 16.484 30.547 16.109 1 98.44 320 GLU A N 1
ATOM 2401 C CA . GLU A 1 320 ? 17.172 31.234 15.023 1 98.44 320 GLU A CA 1
ATOM 2402 C C . GLU A 1 320 ? 16.344 32.406 14.492 1 98.44 320 GLU A C 1
ATOM 2404 O O . GLU A 1 320 ? 16.906 33.406 14.055 1 98.44 320 GLU A O 1
ATOM 2409 N N . ALA A 1 321 ? 15.102 32.281 14.57 1 98.56 321 ALA A N 1
ATOM 2410 C CA . ALA A 1 321 ? 14.203 33.344 14.086 1 98.56 321 ALA A CA 1
ATOM 2411 C C . ALA A 1 321 ? 14.102 34.469 15.102 1 98.56 321 ALA A C 1
ATOM 2413 O O . ALA A 1 321 ? 13.5 35.5 14.82 1 98.56 321 ALA A O 1
ATOM 2414 N N . GLY A 1 322 ? 14.609 34.312 16.297 1 98.19 322 GLY A N 1
ATOM 2415 C CA . GLY A 1 322 ? 14.695 35.406 17.25 1 98.19 322 GLY A CA 1
ATOM 2416 C C . GLY A 1 322 ? 13.758 35.219 18.438 1 98.19 322 GLY A C 1
ATOM 2417 O O . GLY A 1 322 ? 13.641 36.125 19.266 1 98.19 322 GLY A O 1
ATOM 2418 N N . PHE A 1 323 ? 13.133 34.094 18.562 1 98.56 323 PHE A N 1
ATOM 2419 C CA . PHE A 1 323 ? 12.328 33.812 19.734 1 98.56 323 PHE A CA 1
ATOM 2420 C C . PHE A 1 323 ? 13.195 33.312 20.891 1 98.56 323 PHE A C 1
ATOM 2422 O O . PHE A 1 323 ? 14.055 32.438 20.703 1 98.56 323 PHE A O 1
ATOM 2429 N N . THR A 1 324 ? 12.984 33.844 22.047 1 94.94 324 THR A N 1
ATOM 2430 C CA . THR A 1 324 ? 13.945 33.656 23.141 1 94.94 324 THR A CA 1
ATOM 2431 C C . THR A 1 324 ? 13.57 32.469 24.016 1 94.94 324 THR A C 1
ATOM 2433 O O . THR A 1 324 ? 14.43 31.891 24.672 1 94.94 324 THR A O 1
ATOM 2436 N N . ARG A 1 325 ? 12.305 32.188 24.109 1 97.56 325 ARG A N 1
ATOM 2437 C CA . ARG A 1 325 ? 11.805 31.062 24.891 1 97.56 325 ARG A CA 1
ATOM 2438 C C . ARG A 1 325 ? 10.898 30.172 24.047 1 97.56 325 ARG A C 1
ATOM 2440 O O . ARG A 1 325 ? 10.125 30.672 23.234 1 97.56 325 ARG A O 1
ATOM 2447 N N . THR A 1 326 ? 11.07 28.875 24.281 1 98.38 326 THR A N 1
ATOM 2448 C CA . THR A 1 326 ? 10.203 27.938 23.562 1 98.38 326 THR A CA 1
ATOM 2449 C C . THR A 1 326 ? 9.523 26.984 24.547 1 98.38 326 THR A C 1
ATOM 2451 O O . THR A 1 326 ? 9.992 26.797 25.672 1 98.38 326 THR A O 1
ATOM 2454 N N . GLN A 1 327 ? 8.414 26.5 24.188 1 98.5 327 GLN A N 1
ATOM 2455 C CA . GLN A 1 327 ? 7.645 25.516 24.953 1 98.5 327 GLN A CA 1
ATOM 2456 C C . GLN A 1 327 ? 6.996 24.5 24.016 1 98.5 327 GLN A C 1
ATOM 2458 O O . GLN A 1 327 ? 6.5 24.844 22.938 1 98.5 327 GLN A O 1
ATOM 2463 N N . VAL A 1 328 ? 7.023 23.203 24.406 1 98.62 328 VAL A N 1
ATOM 2464 C CA . VAL A 1 328 ? 6.367 22.141 23.641 1 98.62 328 VAL A CA 1
ATOM 2465 C C . VAL A 1 328 ? 5.164 21.625 24.406 1 98.62 328 VAL A C 1
ATOM 2467 O O . VAL A 1 328 ? 5.27 21.297 25.594 1 98.62 328 VAL A O 1
ATOM 2470 N N . ILE A 1 329 ? 3.982 21.578 23.766 1 98.44 329 ILE A N 1
ATOM 2471 C CA . ILE A 1 329 ? 2.762 21 24.312 1 98.44 329 ILE A CA 1
ATOM 2472 C C . ILE A 1 329 ? 2.244 19.906 23.391 1 98.44 329 ILE A C 1
ATOM 2474 O O . ILE A 1 329 ? 1.871 20.172 22.25 1 98.44 329 ILE A O 1
ATOM 2478 N N . ARG A 1 330 ? 2.197 18.688 23.875 1 97.06 330 ARG A N 1
ATOM 2479 C CA . ARG A 1 330 ? 1.722 17.562 23.078 1 97.06 330 ARG A CA 1
ATOM 2480 C C . ARG A 1 330 ? 0.248 17.281 23.359 1 97.06 330 ARG A C 1
ATOM 2482 O O . ARG A 1 330 ? -0.2 17.359 24.5 1 97.06 330 ARG A O 1
ATOM 2489 N N . SER A 1 331 ? -0.487 17.094 22.312 1 96.56 331 SER A N 1
ATOM 2490 C CA . SER A 1 331 ? -1.881 16.672 22.406 1 96.56 331 SER A CA 1
ATOM 2491 C C . SER A 1 331 ? -2.002 15.156 22.328 1 96.56 331 SER A C 1
ATOM 2493 O O . SER A 1 331 ? -0.994 14.445 22.281 1 96.56 331 SER A O 1
ATOM 2495 N N . SER A 1 332 ? -3.291 14.672 22.391 1 92.62 332 SER A N 1
ATOM 2496 C CA . SER A 1 332 ? -3.547 13.242 22.297 1 92.62 332 SER A CA 1
ATOM 2497 C C . SER A 1 332 ? -3.531 12.766 20.844 1 92.62 332 SER A C 1
ATOM 2499 O O . SER A 1 332 ? -3.43 11.562 20.578 1 92.62 332 SER A O 1
ATOM 2501 N N . GLY A 1 333 ? -3.566 13.719 19.938 1 90.75 333 GLY A N 1
ATOM 2502 C CA . GLY A 1 333 ? -3.604 13.391 18.516 1 90.75 333 GLY A CA 1
ATOM 2503 C C . GLY A 1 333 ? -2.273 13.602 17.812 1 90.75 333 GLY A C 1
ATOM 2504 O O . GLY A 1 333 ? -1.214 13.391 18.422 1 90.75 333 GLY A O 1
ATOM 2505 N N . GLU A 1 334 ? -2.377 13.938 16.547 1 90.94 334 GLU A N 1
ATOM 2506 C CA . GLU A 1 334 ? -1.177 14.039 15.719 1 90.94 334 GLU A CA 1
ATOM 2507 C C . GLU A 1 334 ? -0.681 15.477 15.641 1 90.94 334 GLU A C 1
ATOM 2509 O O . GLU A 1 334 ? 0.444 15.727 15.203 1 90.94 334 GLU A O 1
ATOM 2514 N N . LYS A 1 335 ? -1.492 16.422 16.031 1 95.44 335 LYS A N 1
ATOM 2515 C CA . LYS A 1 335 ? -1.147 17.828 15.969 1 95.44 335 LYS A CA 1
ATOM 2516 C C . LYS A 1 335 ? -0.713 18.344 17.344 1 95.44 335 LYS A C 1
ATOM 2518 O O . LYS A 1 335 ? -1.48 18.297 18.297 1 95.44 335 LYS A O 1
ATOM 2523 N N . HIS A 1 336 ? 0.505 18.875 17.422 1 98 336 HIS A N 1
ATOM 2524 C CA . HIS A 1 336 ? 1.1 19.391 18.641 1 98 336 HIS A CA 1
ATOM 2525 C C . HIS A 1 336 ? 1.486 20.859 18.484 1 98 336 HIS A C 1
ATOM 2527 O O . HIS A 1 336 ? 1.388 21.422 17.406 1 98 336 HIS A O 1
ATOM 2533 N N . ALA A 1 337 ? 1.843 21.438 19.641 1 98.69 337 ALA A N 1
ATOM 2534 C CA . ALA A 1 337 ? 2.221 22.844 19.625 1 98.69 337 ALA A CA 1
ATOM 2535 C C . ALA A 1 337 ? 3.668 23.031 20.062 1 98.69 337 ALA A C 1
ATOM 2537 O O . ALA A 1 337 ? 4.066 22.547 21.125 1 98.69 337 ALA A O 1
ATOM 2538 N N . VAL A 1 338 ? 4.48 23.625 19.234 1 98.81 338 VAL A N 1
ATOM 2539 C CA . VAL A 1 338 ? 5.773 24.188 19.609 1 98.81 338 VAL A CA 1
ATOM 2540 C C . VAL A 1 338 ? 5.684 25.719 19.609 1 98.81 338 VAL A C 1
ATOM 2542 O O . VAL A 1 338 ? 5.551 26.344 18.547 1 98.81 338 VAL A O 1
ATOM 2545 N N . ILE A 1 339 ? 5.828 26.297 20.781 1 98.88 339 ILE A N 1
ATOM 2546 C CA . ILE A 1 339 ? 5.516 27.703 20.984 1 98.88 339 ILE A CA 1
ATOM 2547 C C . ILE A 1 339 ? 6.805 28.5 21.109 1 98.88 339 ILE A C 1
ATOM 2549 O O . ILE A 1 339 ? 7.715 28.109 21.844 1 98.88 339 ILE A O 1
ATOM 2553 N N . GLY A 1 340 ? 6.926 29.578 20.328 1 98.75 340 GLY A N 1
ATOM 2554 C CA . GLY A 1 340 ? 7.988 30.562 20.484 1 98.75 340 GLY A CA 1
ATOM 2555 C C . GLY A 1 340 ? 7.512 31.859 21.094 1 98.75 340 GLY A C 1
ATOM 2556 O O . GLY A 1 340 ? 6.551 32.469 20.609 1 98.75 340 GLY A O 1
ATOM 2557 N N . TYR A 1 341 ? 8.203 32.219 22.141 1 98 341 TYR A N 1
ATOM 2558 C CA . TYR A 1 341 ? 7.875 33.469 22.828 1 98 341 TYR A CA 1
ATOM 2559 C C . TYR A 1 341 ? 8.906 34.562 22.531 1 98 341 TYR A C 1
ATOM 2561 O O . TYR A 1 341 ? 10.102 34.281 22.453 1 98 341 TYR A O 1
ATOM 2569 N N . LEU A 1 342 ? 8.43 35.719 22.438 1 95.5 342 LEU A N 1
ATOM 2570 C CA . LEU A 1 342 ? 9.344 36.844 22.266 1 95.5 342 LEU A CA 1
ATOM 2571 C C . LEU A 1 342 ? 10.086 37.156 23.562 1 95.5 342 LEU A C 1
ATOM 2573 O O . LEU A 1 342 ? 9.547 36.938 24.656 1 95.5 342 LEU A O 1
ATOM 2577 N N . MET B 1 1 ? 9.344 -12.102 35.719 1 17.7 1 MET B N 1
ATOM 2578 C CA . MET B 1 1 ? 8.195 -11.352 35.219 1 17.7 1 MET B CA 1
ATOM 2579 C C . MET B 1 1 ? 8.445 -10.836 33.812 1 17.7 1 MET B C 1
ATOM 2581 O O . MET B 1 1 ? 9.383 -10.062 33.594 1 17.7 1 MET B O 1
ATOM 2585 N N . VAL B 1 2 ? 8.391 -11.469 32.688 1 23.02 2 VAL B N 1
ATOM 2586 C CA . VAL B 1 2 ? 9 -11.273 31.375 1 23.02 2 VAL B CA 1
ATOM 2587 C C . VAL B 1 2 ? 8.531 -9.945 30.781 1 23.02 2 VAL B C 1
ATOM 2589 O O . VAL B 1 2 ? 7.328 -9.711 30.641 1 23.02 2 VAL B O 1
ATOM 2592 N N . VAL B 1 3 ? 9.148 -8.859 30.984 1 24.81 3 VAL B N 1
ATOM 2593 C CA . VAL B 1 3 ? 8.742 -7.5 30.656 1 24.81 3 VAL B CA 1
ATOM 2594 C C . VAL B 1 3 ? 8.43 -7.398 29.172 1 24.81 3 VAL B C 1
ATOM 2596 O O . VAL B 1 3 ? 9.281 -7.707 28.328 1 24.81 3 VAL B O 1
ATOM 2599 N N . PRO B 1 4 ? 7.242 -7.508 28.547 1 30.97 4 PRO B N 1
ATOM 2600 C CA . PRO B 1 4 ? 7.102 -7.797 27.109 1 30.97 4 PRO B CA 1
ATOM 2601 C C . PRO B 1 4 ? 7.805 -6.77 26.234 1 30.97 4 PRO B C 1
ATOM 2603 O O . PRO B 1 4 ? 7.898 -5.594 26.594 1 30.97 4 PRO B O 1
ATOM 2606 N N . PRO B 1 5 ? 8.781 -6.871 25.5 1 33.19 5 PRO B N 1
ATOM 2607 C CA . PRO B 1 5 ? 9.844 -5.875 25.312 1 33.19 5 PRO B CA 1
ATOM 2608 C C . PRO B 1 5 ? 9.305 -4.523 24.844 1 33.19 5 PRO B C 1
ATOM 2610 O O . PRO B 1 5 ? 8.188 -4.445 24.328 1 33.19 5 PRO B O 1
ATOM 2613 N N . ARG B 1 6 ? 9.68 -3.281 24.719 1 34.03 6 ARG B N 1
ATOM 2614 C CA . ARG B 1 6 ? 9.023 -1.981 24.609 1 34.03 6 ARG B CA 1
ATOM 2615 C C . ARG B 1 6 ? 7.816 -2.059 23.672 1 34.03 6 ARG B C 1
ATOM 2617 O O . ARG B 1 6 ? 7.75 -2.928 22.797 1 34.03 6 ARG B O 1
ATOM 2624 N N . GLY B 1 7 ? 6.488 -1.102 23.578 1 36.91 7 GLY B N 1
ATOM 2625 C CA . GLY B 1 7 ? 5.062 -1.173 23.297 1 36.91 7 GLY B CA 1
ATOM 2626 C C . GLY B 1 7 ? 4.758 -1.402 21.828 1 36.91 7 GLY B C 1
ATOM 2627 O O . GLY B 1 7 ? 4.871 -0.483 21.016 1 36.91 7 GLY B O 1
ATOM 2628 N N . GLU B 1 8 ? 4.988 -2.33 21.172 1 43.5 8 GLU B N 1
ATOM 2629 C CA . GLU B 1 8 ? 4.855 -2.717 19.766 1 43.5 8 GLU B CA 1
ATOM 2630 C C . GLU B 1 8 ? 3.48 -2.35 19.219 1 43.5 8 GLU B C 1
ATOM 2632 O O . GLU B 1 8 ? 2.514 -3.092 19.406 1 43.5 8 GLU B O 1
ATOM 2637 N N . LYS B 1 9 ? 3.115 -1.007 19.297 1 51.19 9 LYS B N 1
ATOM 2638 C CA . LYS B 1 9 ? 1.812 -0.505 18.875 1 51.19 9 LYS B CA 1
ATOM 2639 C C . LYS B 1 9 ? 1.44 -1.036 17.5 1 51.19 9 LYS B C 1
ATOM 2641 O O . LYS B 1 9 ? 2.137 -0.768 16.516 1 51.19 9 LYS B O 1
ATOM 2646 N N . VAL B 1 10 ? 0.871 -2.168 17.469 1 64.94 10 VAL B N 1
ATOM 2647 C CA . VAL B 1 10 ? 0.24 -2.746 16.297 1 64.94 10 VAL B CA 1
ATOM 2648 C C . VAL B 1 10 ? -0.608 -1.689 15.586 1 64.94 10 VAL B C 1
ATOM 2650 O O . VAL B 1 10 ? -1.49 -1.083 16.203 1 64.94 10 VAL B O 1
ATOM 2653 N N . LEU B 1 11 ? -0.067 -1.283 14.438 1 82.25 11 LEU B N 1
ATOM 2654 C CA . LEU B 1 11 ? -0.838 -0.331 13.648 1 82.25 11 LEU B CA 1
ATOM 2655 C C . LEU B 1 11 ? -2.234 -0.872 13.352 1 82.25 11 LEU B C 1
ATOM 2657 O O . LEU B 1 11 ? -2.398 -2.062 13.086 1 82.25 11 LEU B O 1
ATOM 2661 N N . ASP B 1 12 ? -3.17 -0.017 13.523 1 90.19 12 ASP B N 1
ATOM 2662 C CA . ASP B 1 12 ? -4.539 -0.43 13.219 1 90.19 12 ASP B CA 1
ATOM 2663 C C . ASP B 1 12 ? -4.719 -0.67 11.719 1 90.19 12 ASP B C 1
ATOM 2665 O O . ASP B 1 12 ? -3.98 -0.116 10.906 1 90.19 12 ASP B O 1
ATOM 2669 N N . PRO B 1 13 ? -5.711 -1.425 11.32 1 93.25 13 PRO B N 1
ATOM 2670 C CA . PRO B 1 13 ? -5.93 -1.84 9.93 1 93.25 13 PRO B CA 1
ATOM 2671 C C . PRO B 1 13 ? -6.137 -0.657 8.984 1 93.25 13 PRO B C 1
ATOM 2673 O O . PRO B 1 13 ? -5.648 -0.676 7.852 1 93.25 13 PRO B O 1
ATOM 2676 N N . VAL B 1 14 ? -6.797 0.365 9.453 1 95.81 14 VAL B N 1
ATOM 2677 C CA . VAL B 1 14 ? -7.07 1.516 8.594 1 95.81 14 VAL B CA 1
ATOM 2678 C C . VAL B 1 14 ? -5.766 2.244 8.273 1 95.81 14 VAL B C 1
ATOM 2680 O O . VAL B 1 14 ? -5.512 2.604 7.125 1 95.81 14 VAL B O 1
ATOM 2683 N N . SER B 1 15 ? -4.918 2.412 9.297 1 94.62 15 SER B N 1
ATOM 2684 C CA . SER B 1 15 ? -3.633 3.068 9.094 1 94.62 15 SER B CA 1
ATOM 2685 C C . SER B 1 15 ? -2.75 2.262 8.141 1 94.62 15 SER B C 1
ATOM 2687 O O . SER B 1 15 ? -2.086 2.828 7.273 1 94.62 15 SER B O 1
ATOM 2689 N N . LEU B 1 16 ? -2.77 0.988 8.281 1 95.38 16 LEU B N 1
ATOM 2690 C CA . LEU B 1 16 ? -1.965 0.127 7.418 1 95.38 16 LEU B CA 1
ATOM 2691 C C . LEU B 1 16 ? -2.424 0.228 5.965 1 95.38 16 LEU B C 1
ATOM 2693 O O . LEU B 1 16 ? -1.599 0.332 5.055 1 95.38 16 LEU B O 1
ATOM 2697 N N . ALA B 1 17 ? -3.74 0.223 5.781 1 97.38 17 ALA B N 1
ATOM 2698 C CA . ALA B 1 17 ? -4.27 0.335 4.426 1 97.38 17 ALA B CA 1
ATOM 2699 C C . ALA B 1 17 ? -4.066 1.742 3.871 1 97.38 17 ALA B C 1
ATOM 2701 O O . ALA B 1 17 ? -3.715 1.91 2.699 1 97.38 17 ALA B O 1
ATOM 2702 N N . LEU B 1 18 ? -4.227 2.711 4.734 1 97 18 LEU B N 1
ATOM 2703 C CA . LEU B 1 18 ? -4.125 4.109 4.336 1 97 18 LEU B CA 1
ATOM 2704 C C . LEU B 1 18 ? -2.723 4.43 3.828 1 97 18 LEU B C 1
ATOM 2706 O O . LEU B 1 18 ? -2.566 5.082 2.793 1 97 18 LEU B O 1
ATOM 2710 N N . TYR B 1 19 ? -1.767 3.922 4.527 1 97.62 19 TYR B N 1
ATOM 2711 C CA . TYR B 1 19 ? -0.385 4.246 4.191 1 97.62 19 TYR B CA 1
ATOM 2712 C C . TYR B 1 19 ? 0.287 3.086 3.467 1 97.62 19 TYR B C 1
ATOM 2714 O O . TYR B 1 19 ? 1.501 3.1 3.252 1 97.62 19 TYR B O 1
ATOM 2722 N N . GLY B 1 20 ? -0.499 2.074 3.078 1 98.12 20 GLY B N 1
ATOM 2723 C CA . GLY B 1 20 ? 0.046 0.881 2.449 1 98.12 20 GLY B CA 1
ATOM 2724 C C . GLY B 1 20 ? 0.82 1.177 1.179 1 98.12 20 GLY B C 1
ATOM 2725 O O . GLY B 1 20 ? 1.898 0.622 0.959 1 98.12 20 GLY B O 1
ATOM 2726 N N . PHE B 1 21 ? 0.281 2.023 0.339 1 98 21 PHE B N 1
ATOM 2727 C CA . PHE B 1 21 ? 0.939 2.328 -0.925 1 98 21 PHE B CA 1
ATOM 2728 C C . PHE B 1 21 ? 2.293 2.988 -0.686 1 98 21 PHE B C 1
ATOM 2730 O O . PHE B 1 21 ? 3.205 2.859 -1.505 1 98 21 PHE B O 1
ATOM 2737 N N . MET B 1 22 ? 2.469 3.674 0.4 1 98.44 22 MET B N 1
ATOM 2738 C CA . MET B 1 22 ? 3.764 4.266 0.718 1 98.44 22 MET B CA 1
ATOM 2739 C C . MET B 1 22 ? 4.781 3.191 1.09 1 98.44 22 MET B C 1
ATOM 2741 O O . MET B 1 22 ? 5.945 3.273 0.702 1 98.44 22 MET B O 1
ATOM 2745 N N . GLY B 1 23 ? 4.32 2.203 1.885 1 98.19 23 GLY B N 1
ATOM 2746 C CA . GLY B 1 23 ? 5.184 1.065 2.166 1 98.19 23 GLY B CA 1
ATOM 2747 C C . GLY B 1 23 ? 5.625 0.328 0.915 1 98.19 23 GLY B C 1
ATOM 2748 O O . GLY B 1 23 ? 6.793 -0.046 0.789 1 98.19 23 GLY B O 1
ATOM 2749 N N . SER B 1 24 ? 4.66 0.146 0.028 1 98.5 24 SER B N 1
ATOM 2750 C CA . SER B 1 24 ? 4.98 -0.497 -1.242 1 98.5 24 SER B CA 1
ATOM 2751 C C . SER B 1 24 ? 5.973 0.335 -2.049 1 98.5 24 SER B C 1
ATOM 2753 O O . SER B 1 24 ? 6.895 -0.209 -2.658 1 98.5 24 SER B O 1
ATOM 2755 N N . ALA B 1 25 ? 5.781 1.627 -2.088 1 98.19 25 ALA B N 1
ATOM 2756 C CA . ALA B 1 25 ? 6.695 2.504 -2.811 1 98.19 25 ALA B CA 1
ATOM 2757 C C . ALA B 1 25 ? 8.109 2.404 -2.244 1 98.19 25 ALA B C 1
ATOM 2759 O O . ALA B 1 25 ? 9.086 2.336 -2.998 1 98.19 25 ALA B O 1
ATOM 2760 N N . ILE B 1 26 ? 8.188 2.391 -0.948 1 98.5 26 ILE B N 1
ATOM 2761 C CA . ILE B 1 26 ? 9.484 2.264 -0.288 1 98.5 26 ILE B CA 1
ATOM 2762 C C . ILE B 1 26 ? 10.133 0.944 -0.688 1 98.5 26 ILE B C 1
ATOM 2764 O O . ILE B 1 26 ? 11.312 0.914 -1.05 1 98.5 26 ILE B O 1
ATOM 2768 N N . LEU B 1 27 ? 9.359 -0.1 -0.644 1 98.5 27 LEU B N 1
ATOM 2769 C CA . LEU B 1 27 ? 9.875 -1.424 -0.979 1 98.5 27 LEU B CA 1
ATOM 2770 C C . LEU B 1 27 ? 10.305 -1.488 -2.441 1 98.5 27 LEU B C 1
ATOM 2772 O O . LEU B 1 27 ? 11.43 -1.893 -2.746 1 98.5 27 LEU B O 1
ATOM 2776 N N . LEU B 1 28 ? 9.453 -1.056 -3.35 1 97.5 28 LEU B N 1
ATOM 2777 C CA . LEU B 1 28 ? 9.688 -1.165 -4.785 1 97.5 28 LEU B CA 1
ATOM 2778 C C . LEU B 1 28 ? 10.812 -0.232 -5.227 1 97.5 28 LEU B C 1
ATOM 2780 O O . LEU B 1 28 ? 11.711 -0.641 -5.965 1 97.5 28 LEU B O 1
ATOM 2784 N N . GLN B 1 29 ? 10.82 0.996 -4.793 1 97.06 29 GLN B N 1
ATOM 2785 C CA . GLN B 1 29 ? 11.828 1.962 -5.215 1 97.06 29 GLN B CA 1
ATOM 2786 C C . GLN B 1 29 ? 13.172 1.686 -4.547 1 97.06 29 GLN B C 1
ATOM 2788 O O . GLN B 1 29 ? 14.227 1.917 -5.141 1 97.06 29 GLN B O 1
ATOM 2793 N N . GLY B 1 30 ? 13.133 1.194 -3.281 1 98 30 GLY B N 1
ATOM 2794 C CA . GLY B 1 30 ? 14.375 0.766 -2.652 1 98 30 GLY B CA 1
ATOM 2795 C C . GLY B 1 30 ? 15.07 -0.355 -3.404 1 98 30 GLY B C 1
ATOM 2796 O O . GLY B 1 30 ? 16.297 -0.379 -3.498 1 98 30 GLY B O 1
ATOM 2797 N N . HIS B 1 31 ? 14.266 -1.258 -3.842 1 97 31 HIS B N 1
ATOM 2798 C CA . HIS B 1 31 ? 14.797 -2.32 -4.688 1 97 31 HIS B CA 1
ATOM 2799 C C . HIS B 1 31 ? 15.367 -1.757 -5.984 1 97 31 HIS B C 1
ATOM 2801 O O . HIS B 1 31 ? 16.5 -2.074 -6.359 1 97 31 HIS B O 1
ATOM 2807 N N . ARG B 1 32 ? 14.664 -0.932 -6.688 1 95.31 32 ARG B N 1
ATOM 2808 C CA . ARG B 1 32 ? 15.031 -0.376 -7.984 1 95.31 32 ARG B CA 1
ATOM 2809 C C . ARG B 1 32 ? 16.312 0.448 -7.879 1 95.31 32 ARG B C 1
ATOM 2811 O O . ARG B 1 32 ? 17.172 0.38 -8.758 1 95.31 32 ARG B O 1
ATOM 2818 N N . LEU B 1 33 ? 16.469 1.18 -6.816 1 96.88 33 LEU B N 1
ATOM 2819 C CA . LEU B 1 33 ? 17.609 2.09 -6.645 1 96.88 33 LEU B CA 1
ATOM 2820 C C . LEU B 1 33 ? 18.828 1.348 -6.125 1 96.88 33 LEU B C 1
ATOM 2822 O O . LEU B 1 33 ? 19.906 1.935 -5.988 1 96.88 33 LEU B O 1
ATOM 2826 N N . GLY B 1 34 ? 18.609 0.081 -5.754 1 97.19 34 GLY B N 1
ATOM 2827 C CA . GLY B 1 34 ? 19.719 -0.729 -5.281 1 97.19 34 GLY B CA 1
ATOM 2828 C C . GLY B 1 34 ? 20.031 -0.53 -3.809 1 97.19 34 GLY B C 1
ATOM 2829 O O . GLY B 1 34 ? 21.078 -0.952 -3.32 1 97.19 34 GLY B O 1
ATOM 2830 N N . ILE B 1 35 ? 19.125 0.081 -3.092 1 98.12 35 ILE B N 1
ATOM 2831 C CA . ILE B 1 35 ? 19.359 0.407 -1.689 1 98.12 35 ILE B CA 1
ATOM 2832 C C . ILE B 1 35 ? 19.438 -0.877 -0.868 1 98.12 35 ILE B C 1
ATOM 2834 O O . ILE B 1 35 ? 20.391 -1.073 -0.096 1 98.12 35 ILE B O 1
ATOM 2838 N N . PHE B 1 36 ? 18.516 -1.771 -1.036 1 98.12 36 PHE B N 1
ATOM 2839 C CA . PHE B 1 36 ? 18.469 -2.994 -0.243 1 98.12 36 PHE B CA 1
ATOM 2840 C C . PHE B 1 36 ? 19.625 -3.924 -0.607 1 98.12 36 PHE B C 1
ATOM 2842 O O . PHE B 1 36 ? 20.188 -4.582 0.264 1 98.12 36 PHE B O 1
ATOM 2849 N N . ARG B 1 37 ? 19.938 -3.957 -1.909 1 97.25 37 ARG B N 1
ATOM 2850 C CA . ARG B 1 37 ? 21.109 -4.734 -2.328 1 97.25 37 ARG B CA 1
ATOM 2851 C C . ARG B 1 37 ? 22.375 -4.227 -1.65 1 97.25 37 ARG B C 1
ATOM 2853 O O . ARG B 1 37 ? 23.203 -5.023 -1.185 1 97.25 37 ARG B O 1
ATOM 2860 N N . ALA B 1 38 ? 22.562 -2.891 -1.622 1 97.62 38 ALA B N 1
ATOM 2861 C CA . ALA B 1 38 ? 23.734 -2.285 -0.992 1 97.62 38 ALA B CA 1
ATOM 2862 C C . ALA B 1 38 ? 23.766 -2.598 0.501 1 97.62 38 ALA B C 1
ATOM 2864 O O . ALA B 1 38 ? 24.828 -2.908 1.048 1 97.62 38 ALA B O 1
ATOM 2865 N N . LEU B 1 39 ? 22.641 -2.561 1.152 1 97.69 39 LEU B N 1
ATOM 2866 C CA . LEU B 1 39 ? 22.578 -2.863 2.578 1 97.69 39 LEU B CA 1
ATOM 2867 C C . LEU B 1 39 ? 22.891 -4.332 2.836 1 97.69 39 LEU B C 1
ATOM 2869 O O . LEU B 1 39 ? 23.578 -4.664 3.807 1 97.69 39 LEU B O 1
ATOM 2873 N N . ALA B 1 40 ? 22.406 -5.172 2.025 1 96.62 40 ALA B N 1
ATOM 2874 C CA . ALA B 1 40 ? 22.625 -6.605 2.184 1 96.62 40 ALA B CA 1
ATOM 2875 C C . ALA B 1 40 ? 24.109 -6.961 2.021 1 96.62 40 ALA B C 1
ATOM 2877 O O . ALA B 1 40 ? 24.594 -7.887 2.67 1 96.62 40 ALA B O 1
ATOM 2878 N N . SER B 1 41 ? 24.766 -6.25 1.178 1 95 41 SER B N 1
ATOM 2879 C CA . SER B 1 41 ? 26.156 -6.566 0.834 1 95 41 SER B CA 1
ATOM 2880 C C . SER B 1 41 ? 27.125 -5.895 1.796 1 95 41 SER B C 1
ATOM 2882 O O . SER B 1 41 ? 28.312 -6.23 1.817 1 95 41 SER B O 1
ATOM 2884 N N . ALA B 1 42 ? 26.625 -4.965 2.566 1 92.5 42 ALA B N 1
ATOM 2885 C CA . ALA B 1 42 ? 27.516 -4.199 3.436 1 92.5 42 ALA B CA 1
ATOM 2886 C C . ALA B 1 42 ? 27.922 -5.016 4.66 1 92.5 42 ALA B C 1
ATOM 2888 O O . ALA B 1 42 ? 27.094 -5.703 5.258 1 92.5 42 ALA B O 1
ATOM 2889 N N . ASP B 1 43 ? 29.203 -5.004 4.949 1 86.12 43 ASP B N 1
ATOM 2890 C CA . ASP B 1 43 ? 29.703 -5.676 6.141 1 86.12 43 ASP B CA 1
ATOM 2891 C C . ASP B 1 43 ? 29.188 -5.004 7.41 1 86.12 43 ASP B C 1
ATOM 2893 O O . ASP B 1 43 ? 28.75 -5.676 8.344 1 86.12 43 ASP B O 1
ATOM 2897 N N . ALA B 1 44 ? 29.375 -3.688 7.398 1 88.75 44 ALA B N 1
ATOM 2898 C CA . ALA B 1 44 ? 28.828 -2.869 8.477 1 88.75 44 ALA B CA 1
ATOM 2899 C C . ALA B 1 44 ? 27.688 -2.002 7.977 1 88.75 44 ALA B C 1
ATOM 2901 O O . ALA B 1 44 ? 27.578 -1.722 6.781 1 88.75 44 ALA B O 1
ATOM 2902 N N . GLY B 1 45 ? 26.75 -1.672 8.828 1 92.5 45 GLY B N 1
ATOM 2903 C CA . GLY B 1 45 ? 25.641 -0.811 8.469 1 92.5 45 GLY B CA 1
ATOM 2904 C C . GLY B 1 45 ? 26.062 0.607 8.133 1 92.5 45 GLY B C 1
ATOM 2905 O O . GLY B 1 45 ? 26.422 1.382 9.031 1 92.5 45 GLY B O 1
ATOM 2906 N N . PRO B 1 46 ? 26.094 0.94 6.82 1 94.69 46 PRO B N 1
ATOM 2907 C CA . PRO B 1 46 ? 26.484 2.303 6.453 1 94.69 46 PRO B CA 1
ATOM 2908 C C . PRO B 1 46 ? 25.484 3.354 6.926 1 94.69 46 PRO B C 1
ATOM 2910 O O . PRO B 1 46 ? 24.281 3.066 7.043 1 94.69 46 PRO B O 1
ATOM 2913 N N . GLY B 1 47 ? 26.047 4.512 7.148 1 95.81 47 GLY B N 1
ATOM 2914 C CA . GLY B 1 47 ? 25.156 5.652 7.34 1 95.81 47 GLY B CA 1
ATOM 2915 C C . GLY B 1 47 ? 24.5 6.117 6.059 1 95.81 47 GLY B C 1
ATOM 2916 O O . GLY B 1 47 ? 24.891 5.695 4.965 1 95.81 47 GLY B O 1
ATOM 2917 N N . ALA B 1 48 ? 23.516 6.988 6.188 1 95.62 48 ALA B N 1
ATOM 2918 C CA . ALA B 1 48 ? 22.75 7.461 5.039 1 95.62 48 ALA B CA 1
ATOM 2919 C C . ALA B 1 48 ? 23.656 8.164 4.027 1 95.62 48 ALA B C 1
ATOM 2921 O O . ALA B 1 48 ? 23.531 7.941 2.82 1 95.62 48 ALA B O 1
ATOM 2922 N N . ASP B 1 49 ? 24.547 9 4.527 1 96 49 ASP B N 1
ATOM 2923 C CA . ASP B 1 49 ? 25.406 9.758 3.631 1 96 49 ASP B CA 1
ATOM 2924 C C . ASP B 1 49 ? 26.344 8.836 2.85 1 96 49 ASP B C 1
ATOM 2926 O O . ASP B 1 49 ? 26.516 9 1.641 1 96 49 ASP B O 1
ATOM 2930 N N . ALA B 1 50 ? 26.938 7.91 3.529 1 96.06 50 ALA B N 1
ATOM 2931 C CA . ALA B 1 50 ? 27.844 6.961 2.873 1 96.06 50 ALA B CA 1
ATOM 2932 C C . ALA B 1 50 ? 27.094 6.129 1.834 1 96.06 50 ALA B C 1
ATOM 2934 O O . ALA B 1 50 ? 27.594 5.902 0.732 1 96.06 50 ALA B O 1
ATOM 2935 N N . LEU B 1 51 ? 25.938 5.688 2.209 1 96.75 51 LEU B N 1
ATOM 2936 C CA . LEU B 1 51 ? 25.109 4.91 1.294 1 96.75 51 LEU B CA 1
ATOM 2937 C C . LEU B 1 51 ? 24.703 5.746 0.084 1 96.75 51 LEU B C 1
ATOM 2939 O O . LEU B 1 51 ? 24.734 5.262 -1.049 1 96.75 51 LEU B O 1
ATOM 2943 N N . ALA B 1 52 ? 24.328 7.008 0.278 1 97.25 52 ALA B N 1
ATOM 2944 C CA . ALA B 1 52 ? 23.938 7.922 -0.793 1 97.25 52 ALA B CA 1
ATOM 2945 C C . ALA B 1 52 ? 25.078 8.133 -1.78 1 97.25 52 ALA B C 1
ATOM 2947 O O . ALA B 1 52 ? 24.875 8.109 -2.996 1 97.25 52 ALA B O 1
ATOM 2948 N N . ASP B 1 53 ? 26.234 8.32 -1.28 1 96.75 53 ASP B N 1
ATOM 2949 C CA . ASP B 1 53 ? 27.422 8.516 -2.117 1 96.75 53 ASP B CA 1
ATOM 2950 C C . ASP B 1 53 ? 27.672 7.297 -2.996 1 96.75 53 ASP B C 1
ATOM 2952 O O . ASP B 1 53 ? 27.969 7.434 -4.188 1 96.75 53 ASP B O 1
ATOM 2956 N N . SER B 1 54 ? 27.578 6.168 -2.424 1 95.88 54 SER B N 1
ATOM 2957 C CA . SER B 1 54 ? 27.875 4.934 -3.145 1 95.88 54 SER B CA 1
ATOM 2958 C C . SER B 1 54 ? 26.844 4.684 -4.25 1 95.88 54 SER B C 1
ATOM 2960 O O . SER B 1 54 ? 27.156 4.047 -5.258 1 95.88 54 SER B O 1
ATOM 2962 N N . LEU B 1 55 ? 25.656 5.215 -4.113 1 97.06 55 LEU B N 1
ATOM 2963 C CA . LEU B 1 55 ? 24.578 4.91 -5.043 1 97.06 55 LEU B CA 1
ATOM 2964 C C . LEU B 1 55 ? 24.266 6.113 -5.93 1 97.06 55 LEU B C 1
ATOM 2966 O O . LEU B 1 55 ? 23.422 6.031 -6.82 1 97.06 55 LEU B O 1
ATOM 2970 N N . GLY B 1 56 ? 24.953 7.223 -5.711 1 97.19 56 GLY B N 1
ATOM 2971 C CA . GLY B 1 56 ? 24.688 8.43 -6.477 1 97.19 56 GLY B CA 1
ATOM 2972 C C . GLY B 1 56 ? 23.328 9.031 -6.184 1 97.19 56 GLY B C 1
ATOM 2973 O O . GLY B 1 56 ? 22.609 9.43 -7.102 1 97.19 56 GLY B O 1
ATOM 2974 N N . LEU B 1 57 ? 22.938 9.023 -4.883 1 97.25 57 LEU B N 1
ATOM 2975 C CA . LEU B 1 57 ? 21.641 9.555 -4.453 1 97.25 57 LEU B CA 1
ATOM 2976 C C . LEU B 1 57 ? 21.828 10.797 -3.58 1 97.25 57 LEU B C 1
ATOM 2978 O O . LEU B 1 57 ? 22.953 11.141 -3.217 1 97.25 57 LEU B O 1
ATOM 2982 N N . ASP B 1 58 ? 20.734 11.492 -3.303 1 96.38 58 ASP B N 1
ATOM 2983 C CA . ASP B 1 58 ? 20.75 12.633 -2.389 1 96.38 58 ASP B CA 1
ATOM 2984 C C . ASP B 1 58 ? 20.703 12.164 -0.934 1 96.38 58 ASP B C 1
ATOM 2986 O O . ASP B 1 58 ? 19.781 11.453 -0.536 1 96.38 58 ASP B O 1
ATOM 2990 N N . GLY B 1 59 ? 21.672 12.602 -0.156 1 96.38 59 GLY B N 1
ATOM 2991 C CA . GLY B 1 59 ? 21.844 12.109 1.201 1 96.38 59 GLY B CA 1
ATOM 2992 C C . GLY B 1 59 ? 20.672 12.414 2.102 1 96.38 59 GLY B C 1
ATOM 2993 O O . GLY B 1 59 ? 20.156 11.523 2.787 1 96.38 59 GLY B O 1
ATOM 2994 N N . ALA B 1 60 ? 20.188 13.625 2.082 1 94.62 60 ALA B N 1
ATOM 2995 C CA . ALA B 1 60 ? 19.109 14.062 2.975 1 94.62 60 ALA B CA 1
ATOM 2996 C C . ALA B 1 60 ? 17.812 13.312 2.674 1 94.62 60 ALA B C 1
ATOM 2998 O O . ALA B 1 60 ? 17.125 12.867 3.592 1 94.62 60 ALA B O 1
ATOM 2999 N N . THR B 1 61 ? 17.531 13.188 1.409 1 95.88 61 THR B N 1
ATOM 3000 C CA . THR B 1 61 ? 16.297 12.516 1.034 1 95.88 61 THR B CA 1
ATOM 3001 C C . THR B 1 61 ? 16.406 11.008 1.264 1 95.88 61 THR B C 1
ATOM 3003 O O . THR B 1 61 ? 15.43 10.352 1.633 1 95.88 61 THR B O 1
ATOM 3006 N N . LEU B 1 62 ? 17.609 10.453 1.031 1 97.5 62 LEU B N 1
ATOM 3007 C CA . LEU B 1 62 ? 17.812 9.031 1.311 1 97.5 62 LEU B CA 1
ATOM 3008 C C . LEU B 1 62 ? 17.594 8.734 2.791 1 97.5 62 LEU B C 1
ATOM 3010 O O . LEU B 1 62 ? 17.047 7.688 3.148 1 97.5 62 LEU B O 1
ATOM 3014 N N . GLU B 1 63 ? 18.062 9.586 3.617 1 96.81 63 GLU B N 1
ATOM 3015 C CA . GLU B 1 63 ? 17.875 9.375 5.047 1 96.81 63 GLU B CA 1
ATOM 3016 C C . GLU B 1 63 ? 16.391 9.305 5.402 1 96.81 63 GLU B C 1
ATOM 3018 O O . GLU B 1 63 ? 15.977 8.477 6.211 1 96.81 63 GLU B O 1
ATOM 3023 N N . ARG B 1 64 ? 15.562 10.203 4.879 1 97 64 ARG B N 1
ATOM 3024 C CA . ARG B 1 64 ? 14.125 10.18 5.113 1 97 64 ARG B CA 1
ATOM 3025 C C . ARG B 1 64 ? 13.5 8.898 4.574 1 97 64 ARG B C 1
ATOM 3027 O O . ARG B 1 64 ? 12.609 8.32 5.203 1 97 64 ARG B O 1
ATOM 3034 N N . PHE B 1 65 ? 13.969 8.477 3.363 1 98.06 65 PHE B N 1
ATOM 3035 C CA . PHE B 1 65 ? 13.562 7.199 2.793 1 98.06 65 PHE B CA 1
ATOM 3036 C C . PHE B 1 65 ? 13.852 6.055 3.758 1 98.06 65 PHE B C 1
ATOM 3038 O O . PHE B 1 65 ? 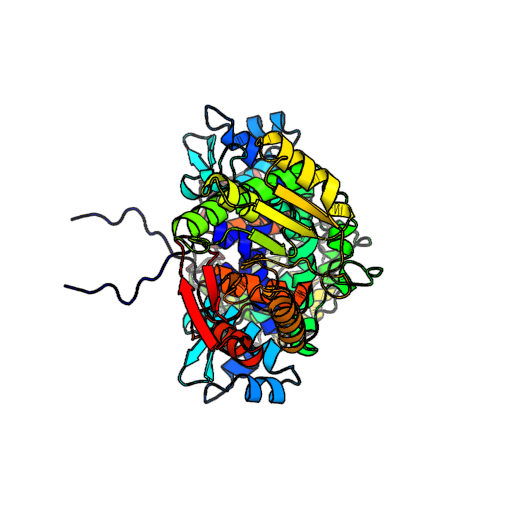12.992 5.211 4.008 1 98.06 65 PHE B O 1
ATOM 3045 N N . LEU B 1 66 ? 15.07 6.039 4.312 1 98.25 66 LEU B N 1
ATOM 3046 C CA . LEU B 1 66 ? 15.508 4.977 5.215 1 98.25 66 LEU B CA 1
ATOM 3047 C C . LEU B 1 66 ? 14.695 4.996 6.504 1 98.25 66 LEU B C 1
ATOM 3049 O O . LEU B 1 66 ? 14.367 3.941 7.055 1 98.25 66 LEU B O 1
ATOM 3053 N N . ARG B 1 67 ? 14.352 6.137 7.008 1 97.62 67 ARG B N 1
ATOM 3054 C CA . ARG B 1 67 ? 13.484 6.242 8.18 1 97.62 67 ARG B CA 1
ATOM 3055 C C . ARG B 1 67 ? 12.109 5.656 7.902 1 97.62 67 ARG B C 1
ATOM 3057 O O . ARG B 1 67 ? 11.508 5.016 8.773 1 97.62 67 ARG B O 1
ATOM 3064 N N . GLY B 1 68 ? 11.578 5.934 6.676 1 98.06 68 GLY B N 1
ATOM 3065 C CA . GLY B 1 68 ? 10.359 5.262 6.262 1 98.06 68 GLY B CA 1
ATOM 3066 C C . GLY B 1 68 ? 10.484 3.75 6.242 1 98.06 68 GLY B C 1
ATOM 3067 O O . GLY B 1 68 ? 9.594 3.041 6.707 1 98.06 68 GLY B O 1
ATOM 3068 N N . ALA B 1 69 ? 11.609 3.254 5.738 1 98.44 69 ALA B N 1
ATOM 3069 C CA . ALA B 1 69 ? 11.859 1.815 5.691 1 98.44 69 ALA B CA 1
ATOM 3070 C C . ALA B 1 69 ? 11.961 1.231 7.098 1 98.44 69 ALA B C 1
ATOM 3072 O O . ALA B 1 69 ? 11.531 0.098 7.336 1 98.44 69 ALA B O 1
ATOM 3073 N N . VAL B 1 70 ? 12.516 1.987 8.047 1 97.62 70 VAL B N 1
ATOM 3074 C CA . VAL B 1 70 ? 12.578 1.573 9.445 1 97.62 70 VAL B CA 1
ATOM 3075 C C . VAL B 1 70 ? 11.164 1.489 10.023 1 97.62 70 VAL B C 1
ATOM 3077 O O . VAL B 1 70 ? 10.812 0.511 10.688 1 97.62 70 VAL B O 1
ATOM 3080 N N . ALA B 1 71 ? 10.359 2.498 9.742 1 96.75 71 ALA B N 1
ATOM 3081 C CA . ALA B 1 71 ? 8.992 2.533 10.258 1 96.75 71 ALA B CA 1
ATOM 3082 C C . ALA B 1 71 ? 8.195 1.323 9.781 1 96.75 71 ALA B C 1
ATOM 3084 O O . ALA B 1 71 ? 7.352 0.799 10.508 1 96.75 71 ALA B O 1
ATOM 3085 N N . TRP B 1 72 ? 8.484 0.826 8.555 1 96.94 72 TRP B N 1
ATOM 3086 C CA . TRP B 1 72 ? 7.77 -0.312 7.984 1 96.94 72 TRP B CA 1
ATOM 3087 C C . TRP B 1 72 ? 8.445 -1.625 8.359 1 96.94 72 TRP B C 1
ATOM 3089 O O . TRP B 1 72 ? 7.996 -2.701 7.965 1 96.94 72 TRP B O 1
ATOM 3099 N N . GLY B 1 73 ? 9.586 -1.57 9.062 1 96.19 73 GLY B N 1
ATOM 3100 C CA . GLY B 1 73 ? 10.25 -2.758 9.578 1 96.19 73 GLY B CA 1
ATOM 3101 C C . GLY B 1 73 ? 11.125 -3.445 8.555 1 96.19 73 GLY B C 1
ATOM 3102 O O . GLY B 1 73 ? 11.523 -4.598 8.742 1 96.19 73 GLY B O 1
ATOM 3103 N N . LEU B 1 74 ? 11.438 -2.812 7.422 1 97.88 74 LEU B N 1
ATOM 3104 C CA . LEU B 1 74 ? 12.266 -3.393 6.367 1 97.88 74 LEU B CA 1
ATOM 3105 C C . LEU B 1 74 ? 13.75 -3.225 6.691 1 97.88 74 LEU B C 1
ATOM 3107 O O . LEU B 1 74 ? 14.57 -4.039 6.277 1 97.88 74 LEU B O 1
ATOM 3111 N N . VAL B 1 75 ? 14.008 -2.102 7.359 1 97.75 75 VAL B N 1
ATOM 3112 C CA . VAL B 1 75 ? 15.359 -1.688 7.727 1 97.75 75 VAL B CA 1
ATOM 3113 C C . VAL B 1 75 ? 15.422 -1.402 9.227 1 97.75 75 VAL B C 1
ATOM 3115 O O . VAL B 1 75 ? 14.406 -1.086 9.844 1 97.75 75 VAL B O 1
ATOM 3118 N N . GLU B 1 76 ? 16.531 -1.598 9.797 1 96.62 76 GLU B N 1
ATOM 3119 C CA . GLU B 1 76 ? 16.781 -1.234 11.188 1 96.62 76 GLU B CA 1
ATOM 3120 C C . GLU B 1 76 ? 17.969 -0.277 11.305 1 96.62 76 GLU B C 1
ATOM 3122 O O . GLU B 1 76 ? 18.906 -0.344 10.516 1 96.62 76 GLU B O 1
ATOM 3127 N N . GLU B 1 77 ? 17.797 0.584 12.211 1 94.25 77 GLU B N 1
ATOM 3128 C CA . GLU B 1 77 ? 18.891 1.494 12.523 1 94.25 77 GLU B CA 1
ATOM 3129 C C . GLU B 1 77 ? 19.703 0.992 13.711 1 94.25 77 GLU B C 1
ATOM 3131 O O . GLU B 1 77 ? 19.141 0.588 14.727 1 94.25 77 GLU B O 1
ATOM 3136 N N . GLN B 1 78 ? 21.016 0.934 13.531 1 85.31 78 GLN B N 1
ATOM 3137 C CA . GLN B 1 78 ? 21.938 0.547 14.602 1 85.31 78 GLN B CA 1
ATOM 3138 C C . GLN B 1 78 ? 23.203 1.403 14.586 1 85.31 78 GLN B C 1
ATOM 3140 O O . GLN B 1 78 ? 23.938 1.401 13.602 1 85.31 78 GLN B O 1
ATOM 3145 N N . ALA B 1 79 ? 23.484 2.01 15.711 1 82.94 79 ALA B N 1
ATOM 3146 C CA . ALA B 1 79 ? 24.719 2.771 15.93 1 82.94 79 ALA B CA 1
ATOM 3147 C C . ALA B 1 79 ? 24.969 3.742 14.781 1 82.94 79 ALA B C 1
ATOM 3149 O O . ALA B 1 79 ? 26.078 3.779 14.227 1 82.94 79 ALA B O 1
ATOM 3150 N N . GLY B 1 80 ? 23.969 4.324 14.281 1 83.12 80 GLY B N 1
ATOM 3151 C CA . GLY B 1 80 ? 24.125 5.363 13.273 1 83.12 80 GLY B CA 1
ATOM 3152 C C . GLY B 1 80 ? 24.156 4.816 11.859 1 83.12 80 GLY B C 1
ATOM 3153 O O . GLY B 1 80 ? 24.312 5.574 10.898 1 83.12 80 GLY B O 1
ATOM 3154 N N . GLY B 1 81 ? 24.016 3.547 11.758 1 94.75 81 GLY B N 1
ATOM 3155 C CA . GLY B 1 81 ? 23.938 2.924 10.445 1 94.75 81 GLY B CA 1
ATOM 3156 C C . GLY B 1 81 ? 22.656 2.135 10.227 1 94.75 81 GLY B C 1
ATOM 3157 O O . GLY B 1 81 ? 21.859 1.984 11.141 1 94.75 81 GLY B O 1
ATOM 3158 N N . TYR B 1 82 ? 22.547 1.702 8.938 1 97.5 82 TYR B N 1
ATOM 3159 C CA . TYR B 1 82 ? 21.328 0.99 8.578 1 97.5 82 TYR B CA 1
ATOM 3160 C C . TYR B 1 82 ? 21.641 -0.415 8.078 1 97.5 82 TYR B C 1
ATOM 3162 O O . TYR B 1 82 ? 22.672 -0.637 7.445 1 97.5 82 TYR B O 1
ATOM 3170 N N . ARG B 1 83 ? 20.75 -1.339 8.398 1 97.25 83 ARG B N 1
ATOM 3171 C CA . ARG B 1 83 ? 20.812 -2.713 7.914 1 97.25 83 ARG B CA 1
ATOM 3172 C C . ARG B 1 83 ? 19.422 -3.238 7.566 1 97.25 83 ARG B C 1
ATOM 3174 O O . ARG B 1 83 ? 18.422 -2.723 8.062 1 97.25 83 ARG B O 1
ATOM 3181 N N . LEU B 1 84 ? 19.469 -4.219 6.695 1 97.38 84 LEU B N 1
ATOM 3182 C CA . LEU B 1 84 ? 18.203 -4.902 6.516 1 97.38 84 LEU B CA 1
ATOM 3183 C C . LEU B 1 84 ? 17.734 -5.535 7.824 1 97.38 84 LEU B C 1
ATOM 3185 O O . LEU B 1 84 ? 18.547 -6.07 8.586 1 97.38 84 LEU B O 1
ATOM 3189 N N . SER B 1 85 ? 16.422 -5.41 8.133 1 96.25 85 SER B N 1
ATOM 3190 C CA . SER B 1 85 ? 15.898 -6.125 9.289 1 96.25 85 SER B CA 1
ATOM 3191 C C . SER B 1 85 ? 16.016 -7.633 9.109 1 96.25 85 SER B C 1
ATOM 3193 O O . SER B 1 85 ? 16.141 -8.125 7.984 1 96.25 85 SER B O 1
ATOM 3195 N N . ALA B 1 86 ? 15.961 -8.336 10.203 1 93.12 86 ALA B N 1
ATOM 3196 C CA . ALA B 1 86 ? 16.047 -9.789 10.156 1 93.12 86 ALA B CA 1
ATOM 3197 C C . ALA B 1 86 ? 14.922 -10.391 9.32 1 93.12 86 ALA B C 1
ATOM 3199 O O . ALA B 1 86 ? 15.133 -11.359 8.586 1 93.12 86 ALA B O 1
ATOM 3200 N N . SER B 1 87 ? 13.836 -9.805 9.422 1 92 87 SER B N 1
ATOM 3201 C CA . SER B 1 87 ? 12.648 -10.328 8.742 1 92 87 SER B CA 1
ATOM 3202 C C . SER B 1 87 ? 12.695 -10.023 7.246 1 92 87 SER B C 1
ATOM 3204 O O . SER B 1 87 ? 12.039 -10.695 6.449 1 92 87 SER B O 1
ATOM 3206 N N . ALA B 1 88 ? 13.484 -9.055 6.852 1 96.31 88 ALA B N 1
ATOM 3207 C CA . ALA B 1 88 ? 13.453 -8.609 5.461 1 96.31 88 ALA B CA 1
ATOM 3208 C C . ALA B 1 88 ? 14.664 -9.141 4.695 1 96.31 88 ALA B C 1
ATOM 3210 O O . ALA B 1 88 ? 14.688 -9.117 3.461 1 96.31 88 ALA B O 1
ATOM 3211 N N . HIS B 1 89 ? 15.625 -9.602 5.414 1 95.5 89 HIS B N 1
ATOM 3212 C CA . HIS B 1 89 ? 16.906 -9.953 4.812 1 95.5 89 HIS B CA 1
ATOM 3213 C C . HIS B 1 89 ? 16.734 -11.023 3.736 1 95.5 89 HIS B C 1
ATOM 3215 O O . HIS B 1 89 ? 17.219 -10.859 2.613 1 95.5 89 HIS B O 1
ATOM 3221 N N . GLY B 1 90 ? 16.078 -12.086 4.023 1 92.75 90 GLY B N 1
ATOM 3222 C CA . GLY B 1 90 ? 15.883 -13.156 3.061 1 92.75 90 GLY B CA 1
ATOM 3223 C C . GLY B 1 90 ? 15.203 -12.703 1.787 1 92.75 90 GLY B C 1
ATOM 3224 O O . GLY B 1 90 ? 15.602 -13.086 0.688 1 92.75 90 GLY B O 1
ATOM 3225 N N . ALA B 1 91 ? 14.289 -11.82 1.872 1 93.75 91 ALA B N 1
ATOM 3226 C CA . ALA B 1 91 ? 13.445 -11.391 0.757 1 93.75 91 ALA B CA 1
ATOM 3227 C C . ALA B 1 91 ? 14.156 -10.336 -0.089 1 93.75 91 ALA B C 1
ATOM 3229 O O . ALA B 1 91 ? 13.867 -10.188 -1.278 1 93.75 91 ALA B O 1
ATOM 3230 N N . LEU B 1 92 ? 15.195 -9.656 0.519 1 96.5 92 LEU B N 1
ATOM 3231 C CA . LEU B 1 92 ? 15.695 -8.469 -0.172 1 96.5 92 LEU B CA 1
ATOM 3232 C C . LEU B 1 92 ? 17.172 -8.633 -0.524 1 96.5 92 LEU B C 1
ATOM 3234 O O . LEU B 1 92 ? 17.734 -7.789 -1.224 1 96.5 92 LEU B O 1
ATOM 3238 N N . ASP B 1 93 ? 17.75 -9.695 -0.076 1 95.06 93 ASP B N 1
ATOM 3239 C CA . ASP B 1 93 ? 19.109 -10.039 -0.463 1 95.06 93 ASP B CA 1
ATOM 3240 C C . ASP B 1 93 ? 19.125 -10.875 -1.739 1 95.06 93 ASP B C 1
ATOM 3242 O O . ASP B 1 93 ? 18.656 -12.016 -1.747 1 95.06 93 ASP B O 1
ATOM 3246 N N . PRO B 1 94 ? 19.781 -10.344 -2.801 1 91 94 PRO B N 1
ATOM 3247 C CA . PRO B 1 94 ? 19.797 -11.078 -4.07 1 91 94 PRO B CA 1
ATOM 3248 C C . PRO B 1 94 ? 20.5 -12.43 -3.963 1 91 94 PRO B C 1
ATOM 3250 O O . PRO B 1 94 ? 20.328 -13.289 -4.828 1 91 94 PRO B O 1
ATOM 3253 N N . GLN B 1 95 ? 21.234 -12.648 -2.953 1 89.81 95 GLN B N 1
ATOM 3254 C CA . GLN B 1 95 ? 21.953 -13.906 -2.797 1 89.81 95 GLN B CA 1
ATOM 3255 C C . GLN B 1 95 ? 21.109 -14.945 -2.068 1 89.81 95 GLN B C 1
ATOM 3257 O O . GLN B 1 95 ? 21.484 -16.109 -1.99 1 89.81 95 GLN B O 1
ATOM 3262 N N . SER B 1 96 ? 20.047 -14.477 -1.611 1 89.06 96 SER B N 1
ATOM 3263 C CA . SER B 1 96 ? 19.172 -15.383 -0.873 1 89.06 96 SER B CA 1
ATOM 3264 C C . SER B 1 96 ? 18.266 -16.172 -1.816 1 89.06 96 SER B C 1
ATOM 3266 O O . SER B 1 96 ? 17.797 -15.648 -2.826 1 89.06 96 SER B O 1
ATOM 3268 N N . ALA B 1 97 ? 17.891 -17.359 -1.486 1 81.38 97 ALA B N 1
ATOM 3269 C CA . ALA B 1 97 ? 16.953 -18.203 -2.236 1 81.38 97 ALA B CA 1
ATOM 3270 C C . ALA B 1 97 ? 15.531 -17.641 -2.139 1 81.38 97 ALA B C 1
ATOM 3272 O O . ALA B 1 97 ? 14.664 -18 -2.945 1 81.38 97 ALA B O 1
ATOM 3273 N N . GLN B 1 98 ? 15.312 -16.719 -1.22 1 84.31 98 GLN B N 1
ATOM 3274 C CA . GLN B 1 98 ? 13.984 -16.156 -0.993 1 84.31 98 GLN B CA 1
ATOM 3275 C C . GLN B 1 98 ? 13.852 -14.773 -1.63 1 84.31 98 GLN B C 1
ATOM 3277 O O . GLN B 1 98 ? 12.859 -14.07 -1.406 1 84.31 98 GLN B O 1
ATOM 3282 N N . TYR B 1 99 ? 14.859 -14.484 -2.455 1 90.06 99 TYR B N 1
ATOM 3283 C CA . TYR B 1 99 ? 14.938 -13.148 -3.033 1 90.06 99 TYR B CA 1
ATOM 3284 C C . TYR B 1 99 ? 13.703 -12.844 -3.865 1 90.06 99 TYR B C 1
ATOM 3286 O O . TYR B 1 99 ? 13.344 -13.609 -4.77 1 90.06 99 TYR B O 1
ATOM 3294 N N . LEU B 1 100 ? 13.094 -11.641 -3.639 1 92 100 LEU B N 1
ATOM 3295 C CA . LEU B 1 100 ? 11.82 -11.281 -4.258 1 92 100 LEU B CA 1
ATOM 3296 C C . LEU B 1 100 ? 12.039 -10.32 -5.426 1 92 100 LEU B C 1
ATOM 3298 O O . LEU B 1 100 ? 11.078 -9.805 -5.992 1 92 100 LEU B O 1
ATOM 3302 N N . GLY B 1 101 ? 13.25 -10.094 -5.82 1 90.31 101 GLY B N 1
ATOM 3303 C CA . GLY B 1 101 ? 13.562 -9.094 -6.832 1 90.31 101 GLY B CA 1
ATOM 3304 C C . GLY B 1 101 ? 12.664 -9.188 -8.055 1 90.31 101 GLY B C 1
ATOM 3305 O O . GLY B 1 101 ? 11.992 -8.219 -8.414 1 90.31 101 GLY B O 1
ATOM 3306 N N . PRO B 1 102 ? 12.555 -10.32 -8.68 1 84.12 102 PRO B N 1
ATOM 3307 C CA . PRO B 1 102 ? 11.734 -10.445 -9.891 1 84.12 102 PRO B CA 1
ATOM 3308 C C . PRO B 1 102 ? 10.258 -10.148 -9.633 1 84.12 102 PRO B C 1
ATOM 3310 O O . PRO B 1 102 ? 9.594 -9.555 -10.477 1 84.12 102 PRO B O 1
ATOM 3313 N N . LEU B 1 103 ? 9.766 -10.609 -8.492 1 88.31 103 LEU B N 1
ATOM 3314 C CA . LEU B 1 103 ? 8.375 -10.32 -8.156 1 88.31 103 LEU B CA 1
ATOM 3315 C C . LEU B 1 103 ? 8.164 -8.82 -7.961 1 88.31 103 LEU B C 1
ATOM 3317 O O . LEU B 1 103 ? 7.16 -8.266 -8.406 1 88.31 103 LEU B O 1
ATOM 3321 N N . LEU B 1 104 ? 9.125 -8.172 -7.285 1 93.69 104 LEU B N 1
ATOM 3322 C CA . LEU B 1 104 ? 9.039 -6.73 -7.074 1 93.69 104 LEU B CA 1
ATOM 3323 C C . LEU B 1 104 ? 9.016 -5.988 -8.406 1 93.69 104 LEU B C 1
ATOM 3325 O O . LEU B 1 104 ? 8.242 -5.039 -8.578 1 93.69 104 LEU B O 1
ATOM 3329 N N . GLU B 1 105 ? 9.773 -6.41 -9.336 1 88.62 105 GLU B N 1
ATOM 3330 C CA . GLU B 1 105 ? 9.82 -5.789 -10.656 1 88.62 105 GLU B CA 1
ATOM 3331 C C . GLU B 1 105 ? 8.492 -5.969 -11.391 1 88.62 105 GLU B C 1
ATOM 3333 O O . GLU B 1 105 ? 8 -5.035 -12.031 1 88.62 105 GLU B O 1
ATOM 3338 N N . HIS B 1 106 ? 7.934 -7.141 -11.289 1 85.62 106 HIS B N 1
ATOM 3339 C CA . HIS B 1 106 ? 6.637 -7.402 -11.906 1 85.62 106 HIS B CA 1
ATOM 3340 C C . HIS B 1 106 ? 5.547 -6.535 -11.289 1 85.62 106 HIS B C 1
ATOM 3342 O O . HIS B 1 106 ? 4.727 -5.961 -12.008 1 85.62 106 HIS B O 1
ATOM 3348 N N . PHE B 1 107 ? 5.535 -6.473 -9.953 1 91.62 107 PHE B N 1
ATOM 3349 C CA . PHE B 1 107 ? 4.539 -5.652 -9.266 1 91.62 107 PHE B CA 1
ATOM 3350 C C . PHE B 1 107 ? 4.68 -4.188 -9.672 1 91.62 107 PHE B C 1
ATOM 3352 O O . PHE B 1 107 ? 3.682 -3.514 -9.93 1 91.62 107 PHE B O 1
ATOM 3359 N N . ASP B 1 108 ? 5.891 -3.73 -9.758 1 91.5 108 ASP B N 1
ATOM 3360 C CA . ASP B 1 108 ? 6.145 -2.326 -10.062 1 91.5 108 ASP B CA 1
ATOM 3361 C C . ASP B 1 108 ? 5.688 -1.98 -11.477 1 91.5 108 ASP B C 1
ATOM 3363 O O . ASP B 1 108 ? 5.062 -0.941 -11.695 1 91.5 108 ASP B O 1
ATOM 3367 N N . SER B 1 109 ? 5.934 -2.814 -12.406 1 85.62 109 SER B N 1
ATOM 3368 C CA . SER B 1 109 ? 5.715 -2.5 -13.812 1 85.62 109 SER B CA 1
ATOM 3369 C C . SER B 1 109 ? 4.293 -2.846 -14.242 1 85.62 109 SER B C 1
ATOM 3371 O O . SER B 1 109 ? 3.74 -2.207 -15.141 1 85.62 109 SER B O 1
ATOM 3373 N N . ASN B 1 110 ? 3.695 -3.867 -13.594 1 85.19 110 ASN B N 1
ATOM 3374 C CA . ASN B 1 110 ? 2.447 -4.395 -14.133 1 85.19 110 ASN B CA 1
ATOM 3375 C C . ASN B 1 110 ? 1.318 -4.32 -13.109 1 85.19 110 ASN B C 1
ATOM 3377 O O . ASN B 1 110 ? 0.279 -3.709 -13.359 1 85.19 110 ASN B O 1
ATOM 3381 N N . THR B 1 111 ? 1.556 -4.855 -11.969 1 91.38 111 THR B N 1
ATOM 3382 C CA . THR B 1 111 ? 0.462 -5.07 -11.031 1 91.38 111 THR B CA 1
ATOM 3383 C C . THR B 1 111 ? 0.032 -3.748 -10.391 1 91.38 111 THR B C 1
ATOM 3385 O O . THR B 1 111 ? -1.161 -3.443 -10.336 1 91.38 111 THR B O 1
ATOM 3388 N N . LEU B 1 112 ? 0.999 -2.949 -9.945 1 93.44 112 LEU B N 1
ATOM 3389 C CA . LEU B 1 112 ? 0.717 -1.697 -9.25 1 93.44 112 LEU B CA 1
ATOM 3390 C C . LEU B 1 112 ? -0.094 -0.755 -10.133 1 93.44 112 LEU B C 1
ATOM 3392 O O . LEU B 1 112 ? -1.138 -0.249 -9.719 1 93.44 112 LEU B O 1
ATOM 3396 N N . PRO B 1 113 ? 0.27 -0.513 -11.398 1 89.69 113 PRO B N 1
ATOM 3397 C CA . PRO B 1 113 ? -0.548 0.357 -12.25 1 89.69 113 PRO B CA 1
ATOM 3398 C C . PRO B 1 113 ? -1.966 -0.174 -12.445 1 89.69 113 PRO B C 1
ATOM 3400 O O . PRO B 1 113 ? -2.916 0.608 -12.539 1 89.69 113 PRO B O 1
ATOM 3403 N N . LEU B 1 114 ? -2.139 -1.452 -12.469 1 90.38 114 LEU B N 1
ATOM 3404 C CA . LEU B 1 114 ? -3.451 -2.041 -12.711 1 90.38 114 LEU B CA 1
ATOM 3405 C C . LEU B 1 114 ? -4.359 -1.853 -11.5 1 90.38 114 LEU B C 1
ATOM 3407 O O . LEU B 1 114 ? -5.574 -1.709 -11.648 1 90.38 114 LEU B O 1
ATOM 3411 N N . PHE B 1 115 ? -3.803 -1.836 -10.367 1 94.69 115 PHE B N 1
ATOM 3412 C CA . PHE B 1 115 ? -4.609 -1.74 -9.156 1 94.69 115 PHE B CA 1
ATOM 3413 C C . PHE B 1 115 ? -5.223 -0.351 -9.023 1 94.69 115 PHE B C 1
ATOM 3415 O O . PHE B 1 115 ? -6.145 -0.147 -8.234 1 94.69 115 PHE B O 1
ATOM 3422 N N . ARG B 1 116 ? -4.781 0.633 -9.773 1 91.12 116 ARG B N 1
ATOM 3423 C CA . ARG B 1 116 ? -5.449 1.929 -9.836 1 91.12 116 ARG B CA 1
ATOM 3424 C C . ARG B 1 116 ? -6.844 1.793 -10.438 1 91.12 116 ARG B C 1
ATOM 3426 O O . ARG B 1 116 ? -7.68 2.689 -10.289 1 91.12 116 ARG B O 1
ATOM 3433 N N . HIS B 1 117 ? -7.004 0.66 -11.086 1 92.69 117 HIS B N 1
ATOM 3434 C CA . HIS B 1 117 ? -8.273 0.444 -11.773 1 92.69 117 HIS B CA 1
ATOM 3435 C C . HIS B 1 117 ? -9.102 -0.621 -11.062 1 92.69 117 HIS B C 1
ATOM 3437 O O . HIS B 1 117 ? -9.961 -1.254 -11.688 1 92.69 117 HIS B O 1
ATOM 3443 N N . LEU B 1 118 ? -8.844 -0.884 -9.828 1 95.62 118 LEU B N 1
ATOM 3444 C CA . LEU B 1 118 ? -9.609 -1.866 -9.062 1 95.62 118 LEU B CA 1
ATOM 3445 C C . LEU B 1 118 ? -11.094 -1.516 -9.062 1 95.62 118 LEU B C 1
ATOM 3447 O O . LEU B 1 118 ? -11.945 -2.396 -9.195 1 95.62 118 LEU B O 1
ATOM 3451 N N . GLY B 1 119 ? -11.422 -0.245 -8.898 1 94.69 119 GLY B N 1
ATOM 3452 C CA . GLY B 1 119 ? -12.812 0.182 -8.93 1 94.69 119 GLY B CA 1
ATOM 3453 C C . GLY B 1 119 ? -13.508 -0.157 -10.234 1 94.69 119 GLY B C 1
ATOM 3454 O O . GLY B 1 119 ? -14.664 -0.596 -10.234 1 94.69 119 GLY B O 1
ATOM 3455 N N . ASP B 1 120 ? -12.82 0.064 -11.344 1 92.56 120 ASP B N 1
ATOM 3456 C CA . ASP B 1 120 ? -13.359 -0.277 -12.656 1 92.56 120 ASP B CA 1
ATOM 3457 C C . ASP B 1 120 ? -13.656 -1.772 -12.758 1 92.56 120 ASP B C 1
ATOM 3459 O O . ASP B 1 120 ? -14.664 -2.176 -13.336 1 92.56 120 ASP B O 1
ATOM 3463 N N . ALA B 1 121 ? -12.758 -2.535 -12.234 1 92.88 121 ALA B N 1
ATOM 3464 C CA . ALA B 1 121 ? -12.945 -3.984 -12.258 1 92.88 121 ALA B CA 1
ATOM 3465 C C . ALA B 1 121 ? -14.164 -4.395 -11.445 1 92.88 121 ALA B C 1
ATOM 3467 O O . ALA B 1 121 ? -14.961 -5.23 -11.883 1 92.88 121 ALA B O 1
ATOM 3468 N N . VAL B 1 122 ? -14.289 -3.836 -10.312 1 93.56 122 VAL B N 1
ATOM 3469 C CA . VAL B 1 122 ? -15.406 -4.148 -9.43 1 93.56 122 VAL B CA 1
ATOM 3470 C C . VAL B 1 122 ? -16.719 -3.674 -10.07 1 93.56 122 VAL B C 1
ATOM 3472 O O . VAL B 1 122 ? -17.75 -4.316 -9.922 1 93.56 122 VAL B O 1
ATOM 3475 N N . GLY B 1 123 ? -16.672 -2.613 -10.75 1 90.94 123 GLY B N 1
ATOM 3476 C CA . GLY B 1 123 ? -17.844 -2.09 -11.438 1 90.94 123 GLY B CA 1
ATOM 3477 C C . GLY B 1 123 ? -18.25 -2.93 -12.633 1 90.94 123 GLY B C 1
ATOM 3478 O O . GLY B 1 123 ? -19.422 -3.283 -12.766 1 90.94 123 GLY B O 1
ATOM 3479 N N . SER B 1 124 ? -17.344 -3.334 -13.43 1 87.69 124 SER B N 1
ATOM 3480 C CA . SER B 1 124 ? -17.625 -3.98 -14.703 1 87.69 124 SER B CA 1
ATOM 3481 C C . SER B 1 124 ? -17.578 -5.5 -14.578 1 87.69 124 SER B C 1
ATOM 3483 O O . SER B 1 124 ? -18.141 -6.215 -15.406 1 87.69 124 SER B O 1
ATOM 3485 N N . GLY B 1 125 ? -16.797 -5.941 -13.625 1 87.69 125 GLY B N 1
ATOM 3486 C CA . GLY B 1 125 ? -16.547 -7.367 -13.508 1 87.69 125 GLY B CA 1
ATOM 3487 C C . GLY B 1 125 ? -15.492 -7.871 -14.477 1 87.69 125 GLY B C 1
ATOM 3488 O O . GLY B 1 125 ? -15.352 -9.086 -14.664 1 87.69 125 GLY B O 1
ATOM 3489 N N . GLN B 1 126 ? -14.805 -6.934 -15.086 1 86.12 126 GLN B N 1
ATOM 3490 C CA . GLN B 1 126 ? -13.867 -7.309 -16.141 1 86.12 126 GLN B CA 1
ATOM 3491 C C . GLN B 1 126 ? -12.43 -7.02 -15.727 1 86.12 126 GLN B C 1
ATOM 3493 O O . GLN B 1 126 ? -12.18 -6.141 -14.906 1 86.12 126 GLN B O 1
ATOM 3498 N N . ALA B 1 127 ? -11.516 -7.785 -16.344 1 87.12 127 ALA B N 1
ATOM 3499 C CA . ALA B 1 127 ? -10.094 -7.512 -16.188 1 87.12 127 ALA B CA 1
ATOM 3500 C C . ALA B 1 127 ? -9.742 -6.117 -16.703 1 87.12 127 ALA B C 1
ATOM 3502 O O . ALA B 1 127 ? -10.531 -5.504 -17.422 1 87.12 127 ALA B O 1
ATOM 3503 N N . GLN B 1 128 ? -8.547 -5.707 -16.266 1 83.69 128 GLN B N 1
ATOM 3504 C CA . GLN B 1 128 ? -8.188 -4.328 -16.594 1 83.69 128 GLN B CA 1
ATOM 3505 C C . GLN B 1 128 ? -6.871 -4.266 -17.359 1 83.69 128 GLN B C 1
ATOM 3507 O O . GLN B 1 128 ? -6.277 -3.195 -17.5 1 83.69 128 GLN B O 1
ATOM 3512 N N . TRP B 1 129 ? -6.402 -5.32 -17.828 1 77.69 129 TRP B N 1
ATOM 3513 C CA . TRP B 1 129 ? -5.105 -5.387 -18.484 1 77.69 129 TRP B CA 1
ATOM 3514 C C . TRP B 1 129 ? -5.055 -4.441 -19.688 1 77.69 129 TRP B C 1
ATOM 3516 O O . TRP B 1 129 ? -3.986 -3.945 -20.047 1 77.69 129 TRP B O 1
ATOM 3526 N N . ALA B 1 130 ? -6.16 -4.16 -20.281 1 77 130 ALA B N 1
ATOM 3527 C CA . ALA B 1 130 ? -6.215 -3.293 -21.453 1 77 130 ALA B CA 1
ATOM 3528 C C . ALA B 1 130 ? -5.754 -1.879 -21.109 1 77 130 ALA B C 1
ATOM 3530 O O . ALA B 1 130 ? -5.352 -1.119 -22 1 77 130 ALA B O 1
ATOM 3531 N N . LYS B 1 131 ? -5.762 -1.578 -19.812 1 77.75 131 LYS B N 1
ATOM 3532 C CA . LYS B 1 131 ? -5.32 -0.26 -19.375 1 77.75 131 LYS B CA 1
ATOM 3533 C C . LYS B 1 131 ? -3.801 -0.133 -19.453 1 77.75 131 LYS B C 1
ATOM 3535 O O . LYS B 1 131 ? -3.268 0.978 -19.469 1 77.75 131 LYS B O 1
ATOM 3540 N N . LEU B 1 132 ? -3.064 -1.211 -19.312 1 70.94 132 LEU B N 1
ATOM 3541 C CA . LEU B 1 132 ? -1.607 -1.222 -19.391 1 70.94 132 LEU B CA 1
ATOM 3542 C C . LEU B 1 132 ? -1.145 -1.263 -20.844 1 70.94 132 LEU B C 1
ATOM 3544 O O . LEU B 1 132 ? -0.084 -0.729 -21.172 1 70.94 132 LEU B O 1
ATOM 3548 N N . ALA B 1 133 ? -1.751 -2.15 -21.547 1 67.25 133 ALA B N 1
ATOM 3549 C CA . ALA B 1 133 ? -1.294 -2.381 -22.922 1 67.25 133 ALA B CA 1
ATOM 3550 C C . ALA B 1 133 ? -2.418 -2.137 -23.922 1 67.25 133 ALA B C 1
ATOM 3552 O O . ALA B 1 133 ? -3.143 -3.064 -24.281 1 67.25 133 ALA B O 1
ATOM 3553 N N . GLN B 1 134 ? -2.479 -0.893 -24.125 1 61.25 134 GLN B N 1
ATOM 3554 C CA . GLN B 1 134 ? -3.588 -0.536 -25.016 1 61.25 134 GLN B CA 1
ATOM 3555 C C . GLN B 1 134 ? -3.568 -1.37 -26.281 1 61.25 134 GLN B C 1
ATOM 3557 O O . GLN B 1 134 ? -4.625 -1.715 -26.828 1 61.25 134 GLN B O 1
ATOM 3562 N N . ASP B 1 135 ? -2.395 -1.822 -26.547 1 57.62 135 ASP B N 1
ATOM 3563 C CA . ASP B 1 135 ? -2.287 -2.531 -27.812 1 57.62 135 ASP B CA 1
ATOM 3564 C C . ASP B 1 135 ? -2.264 -4.043 -27.609 1 57.62 135 ASP B C 1
ATOM 3566 O O . ASP B 1 135 ? -2.117 -4.809 -28.562 1 57.62 135 ASP B O 1
ATOM 3570 N N . ALA B 1 136 ? -2.424 -4.375 -26.391 1 58.97 136 ALA B N 1
ATOM 3571 C CA . ALA B 1 136 ? -2.334 -5.812 -26.141 1 58.97 136 ALA B CA 1
ATOM 3572 C C . ALA B 1 136 ? -3.646 -6.512 -26.484 1 58.97 136 ALA B C 1
ATOM 3574 O O . ALA B 1 136 ? -4.727 -5.984 -26.219 1 58.97 136 ALA B O 1
ATOM 3575 N N . SER B 1 137 ? -3.441 -7.516 -27.328 1 54.88 137 SER B N 1
ATOM 3576 C CA . SER B 1 137 ? -4.598 -8.297 -27.75 1 54.88 137 SER B CA 1
ATOM 3577 C C . SER B 1 137 ? -5.023 -9.289 -26.672 1 54.88 137 SER B C 1
ATOM 3579 O O . SER B 1 137 ? -6.164 -9.75 -26.672 1 54.88 137 SER B O 1
ATOM 3581 N N . ALA B 1 138 ? -4.098 -9.688 -25.812 1 59.56 138 ALA B N 1
ATOM 3582 C CA . ALA B 1 138 ? -4.398 -10.672 -24.781 1 59.56 138 ALA B CA 1
ATOM 3583 C C . ALA B 1 138 ? -3.639 -10.359 -23.5 1 59.56 138 ALA B C 1
ATOM 3585 O O . ALA B 1 138 ? -2.617 -9.664 -23.516 1 59.56 138 ALA B O 1
ATOM 3586 N N . PRO B 1 139 ? -4.238 -10.805 -22.406 1 58.47 139 PRO B N 1
ATOM 3587 C CA . PRO B 1 139 ? -3.621 -10.5 -21.109 1 58.47 139 PRO B CA 1
ATOM 3588 C C . PRO B 1 139 ? -2.137 -10.859 -21.062 1 58.47 139 PRO B C 1
ATOM 3590 O O . PRO B 1 139 ? -1.351 -10.164 -20.422 1 58.47 139 PRO B O 1
ATOM 3593 N N . PHE B 1 140 ? -1.788 -11.875 -21.719 1 63.12 140 PHE B N 1
ATOM 3594 C CA . PHE B 1 140 ? -0.417 -12.344 -21.562 1 63.12 140 PHE B CA 1
ATOM 3595 C C . PHE B 1 140 ? 0.489 -11.766 -22.641 1 63.12 140 PHE B C 1
ATOM 3597 O O . PHE B 1 140 ? 1.712 -11.906 -22.578 1 63.12 140 PHE B O 1
ATOM 3604 N N . ASP B 1 141 ? -0.129 -11.07 -23.516 1 60.53 141 ASP B N 1
ATOM 3605 C CA . ASP B 1 141 ? 0.689 -10.516 -24.594 1 60.53 141 ASP B CA 1
ATOM 3606 C C . ASP B 1 141 ? 1.718 -9.531 -24.047 1 60.53 141 ASP B C 1
ATOM 3608 O O . ASP B 1 141 ? 2.869 -9.516 -24.484 1 60.53 141 ASP B O 1
ATOM 3612 N N . TYR B 1 142 ? 1.26 -8.914 -23.156 1 56.72 142 TYR B N 1
ATOM 3613 C CA . TYR B 1 142 ? 2.162 -7.879 -22.656 1 56.72 142 TYR B CA 1
ATOM 3614 C C . TYR B 1 142 ? 3.273 -8.484 -21.812 1 56.72 142 TYR B C 1
ATOM 3616 O O . TYR B 1 142 ? 4.379 -7.941 -21.75 1 56.72 142 TYR B O 1
ATOM 3624 N N . LEU B 1 143 ? 2.947 -9.594 -21.281 1 60.56 143 LEU B N 1
ATOM 3625 C CA . LEU B 1 143 ? 3.961 -10.281 -20.484 1 60.56 143 LEU B CA 1
ATOM 3626 C C . LEU B 1 143 ? 5.012 -10.93 -21.375 1 60.56 143 LEU B C 1
ATOM 3628 O O . LEU B 1 143 ? 6.18 -11.031 -21 1 60.56 143 LEU B O 1
ATOM 3632 N N . LEU B 1 144 ? 4.516 -11.297 -22.562 1 58.41 144 LEU B N 1
ATOM 3633 C CA . LEU B 1 144 ? 5.375 -12 -23.5 1 58.41 144 LEU B CA 1
ATOM 3634 C C . LEU B 1 144 ? 6.168 -11.016 -24.359 1 58.41 144 LEU B C 1
ATOM 3636 O O . LEU B 1 144 ? 7.203 -11.375 -24.922 1 58.41 144 LEU B O 1
ATOM 3640 N N . ALA B 1 145 ? 5.578 -9.906 -24.453 1 53.12 145 ALA B N 1
ATOM 3641 C CA . ALA B 1 145 ? 6.223 -8.93 -25.328 1 53.12 145 ALA B CA 1
ATOM 3642 C C . ALA B 1 145 ? 7.527 -8.422 -24.719 1 53.12 145 ALA B C 1
ATOM 3644 O O . ALA B 1 145 ? 8.406 -7.926 -25.438 1 53.12 145 ALA B O 1
ATOM 3645 N N . GLU B 1 146 ? 7.613 -8.633 -23.578 1 55.72 146 GLU B N 1
ATOM 3646 C CA . GLU B 1 146 ? 8.805 -8.062 -22.938 1 55.72 146 GLU B CA 1
ATOM 3647 C C . GLU B 1 146 ? 9.953 -9.07 -22.922 1 55.72 146 GLU B C 1
ATOM 3649 O O . GLU B 1 146 ? 9.766 -10.227 -22.562 1 55.72 146 GLU B O 1
ATOM 3654 N N . ASP B 1 147 ? 10.883 -8.852 -23.719 1 58.72 147 ASP B N 1
ATOM 3655 C CA . ASP B 1 147 ? 12.117 -9.578 -23.438 1 58.72 147 ASP B CA 1
ATOM 3656 C C . ASP B 1 147 ? 12.594 -9.328 -22.016 1 58.72 147 ASP B C 1
ATOM 3658 O O . ASP B 1 147 ? 13.289 -8.344 -21.75 1 58.72 147 ASP B O 1
ATOM 3662 N N . ARG B 1 148 ? 12.055 -10.086 -21.047 1 61.16 148 ARG B N 1
ATOM 3663 C CA . ARG B 1 148 ? 12.383 -9.828 -19.641 1 61.16 148 ARG B CA 1
ATOM 3664 C C . ARG B 1 148 ? 13.828 -10.203 -19.344 1 61.16 148 ARG B C 1
ATOM 3666 O O . ARG B 1 148 ? 14.367 -9.836 -18.297 1 61.16 148 ARG B O 1
ATOM 3673 N N . GLY B 1 149 ? 14.461 -10.75 -20.359 1 64.25 149 GLY B N 1
ATOM 3674 C CA . GLY B 1 149 ? 15.883 -11.039 -20.266 1 64.25 149 GLY B CA 1
ATOM 3675 C C . GLY B 1 149 ? 16.203 -12.195 -19.328 1 64.25 149 GLY B C 1
ATOM 3676 O O . GLY B 1 149 ? 15.297 -12.734 -18.688 1 64.25 149 GLY B O 1
ATOM 3677 N N . ALA B 1 150 ? 17.422 -12.594 -19.266 1 66.94 150 ALA B N 1
ATOM 3678 C CA . ALA B 1 150 ? 17.938 -13.75 -18.531 1 66.94 150 ALA B CA 1
ATOM 3679 C C . ALA B 1 150 ? 17.719 -13.578 -17.031 1 66.94 150 ALA B C 1
ATOM 3681 O O . ALA B 1 150 ? 17.391 -14.539 -16.328 1 66.94 150 ALA B O 1
ATOM 3682 N N . ALA B 1 151 ? 17.844 -12.383 -16.625 1 66.75 151 ALA B N 1
ATOM 3683 C CA . ALA B 1 151 ? 17.734 -12.109 -15.195 1 66.75 151 ALA B CA 1
ATOM 3684 C C . ALA B 1 151 ? 16.328 -12.422 -14.688 1 66.75 151 ALA B C 1
ATOM 3686 O O . ALA B 1 151 ? 16.172 -12.93 -13.57 1 66.75 151 ALA B O 1
ATOM 3687 N N . PHE B 1 152 ? 15.461 -12.195 -15.508 1 70.81 152 PHE B N 1
ATOM 3688 C CA . PHE B 1 152 ? 14.078 -12.492 -15.133 1 70.81 152 PHE B CA 1
ATOM 3689 C C . PHE B 1 152 ? 13.859 -13.992 -15.008 1 70.81 152 PHE B C 1
ATOM 3691 O O . PHE B 1 152 ? 13.312 -14.469 -14.016 1 70.81 152 PHE B O 1
ATOM 3698 N N . HIS B 1 153 ? 14.32 -14.641 -15.945 1 75.62 153 HIS B N 1
ATOM 3699 C CA . HIS B 1 153 ? 14.117 -16.078 -15.961 1 75.62 153 HIS B CA 1
ATOM 3700 C C . HIS B 1 153 ? 14.891 -16.75 -14.828 1 75.62 153 HIS B C 1
ATOM 3702 O O . HIS B 1 153 ? 14.414 -17.734 -14.242 1 75.62 153 HIS B O 1
ATOM 3708 N N . ASP B 1 154 ? 15.984 -16.188 -14.445 1 75.44 154 ASP B N 1
ATOM 3709 C CA . ASP B 1 154 ? 16.734 -16.672 -13.297 1 75.44 154 ASP B CA 1
ATOM 3710 C C . ASP B 1 154 ? 15.961 -16.453 -12 1 75.44 154 ASP B C 1
ATOM 3712 O O . ASP B 1 154 ? 15.938 -17.312 -11.125 1 75.44 154 ASP B O 1
ATOM 3716 N N . ALA B 1 155 ? 15.375 -15.375 -12 1 71.19 155 ALA B N 1
ATOM 3717 C CA . ALA B 1 155 ? 14.586 -15.047 -10.82 1 71.19 155 ALA B CA 1
ATOM 3718 C C . ALA B 1 155 ? 13.375 -15.977 -10.695 1 71.19 155 ALA B C 1
ATOM 3720 O O . ALA B 1 155 ? 13.047 -16.438 -9.594 1 71.19 155 ALA B O 1
ATOM 3721 N N . MET B 1 156 ? 12.727 -16.203 -11.805 1 77.12 156 MET B N 1
ATOM 3722 C CA . MET B 1 156 ? 11.594 -17.125 -11.797 1 77.12 156 MET B CA 1
ATOM 3723 C C . MET B 1 156 ? 12.023 -18.516 -11.344 1 77.12 156 MET B C 1
ATOM 3725 O O . MET B 1 156 ? 11.312 -19.172 -10.586 1 77.12 156 MET B O 1
ATOM 3729 N N . TRP B 1 157 ? 13.188 -18.844 -11.828 1 79.88 157 TRP B N 1
ATOM 3730 C CA . TRP B 1 157 ? 13.766 -20.109 -11.398 1 79.88 157 TRP B CA 1
ATOM 3731 C C . TRP B 1 157 ? 13.945 -20.141 -9.883 1 79.88 157 TRP B C 1
ATOM 3733 O O . TRP B 1 157 ? 13.5 -21.062 -9.219 1 79.88 157 TRP B O 1
ATOM 3743 N N . ASN B 1 158 ? 14.453 -19.141 -9.344 1 78.56 158 ASN B N 1
ATOM 3744 C CA . ASN B 1 158 ? 14.734 -19.078 -7.914 1 78.56 158 ASN B CA 1
ATOM 3745 C C . ASN B 1 158 ? 13.453 -19.094 -7.086 1 78.56 158 ASN B C 1
ATOM 3747 O O . ASN B 1 158 ? 13.406 -19.688 -6.008 1 78.56 158 ASN B O 1
ATOM 3751 N N . LEU B 1 159 ? 12.453 -18.531 -7.625 1 77.75 159 LEU B N 1
ATOM 3752 C CA . LEU B 1 159 ? 11.188 -18.422 -6.895 1 77.75 159 LEU B CA 1
ATOM 3753 C C . LEU B 1 159 ? 10.43 -19.734 -6.934 1 77.75 159 LEU B C 1
ATOM 3755 O O . LEU B 1 159 ? 9.656 -20.047 -6.02 1 77.75 159 LEU B O 1
ATOM 3759 N N . SER B 1 160 ? 10.742 -20.562 -7.926 1 89.38 160 SER B N 1
ATOM 3760 C CA . SER B 1 160 ? 9.852 -21.688 -8.172 1 89.38 160 SER B CA 1
ATOM 3761 C C . SER B 1 160 ? 10.539 -23.016 -7.848 1 89.38 160 SER B C 1
ATOM 3763 O O . SER B 1 160 ? 9.867 -24.031 -7.668 1 89.38 160 SER B O 1
ATOM 3765 N N . ARG B 1 161 ? 11.867 -23.016 -7.801 1 90.44 161 ARG B N 1
ATOM 3766 C CA . ARG B 1 161 ? 12.617 -24.266 -7.691 1 90.44 161 ARG B CA 1
ATOM 3767 C C . ARG B 1 161 ? 12.305 -24.984 -6.387 1 90.44 161 ARG B C 1
ATOM 3769 O O . ARG B 1 161 ? 11.984 -26.172 -6.391 1 90.44 161 ARG B O 1
ATOM 3776 N N . GLU B 1 162 ? 12.297 -24.219 -5.289 1 90.38 162 GLU B N 1
ATOM 3777 C CA . GLU B 1 162 ? 12.102 -24.859 -3.992 1 90.38 162 GLU B CA 1
ATOM 3778 C C . GLU B 1 162 ? 10.656 -25.328 -3.816 1 90.38 162 GLU B C 1
ATOM 3780 O O . GLU B 1 162 ? 10.406 -26.453 -3.389 1 90.38 162 GLU B O 1
ATOM 3785 N N . PRO B 1 163 ? 9.734 -24.516 -4.148 1 92.31 163 PRO B N 1
ATOM 3786 C CA . PRO B 1 163 ? 8.352 -24.984 -4.062 1 92.31 163 PRO B CA 1
ATOM 3787 C C . PRO B 1 163 ? 8.078 -26.188 -4.945 1 92.31 163 PRO B C 1
ATOM 3789 O O . PRO B 1 163 ? 7.332 -27.094 -4.555 1 92.31 163 PRO B O 1
ATOM 3792 N N . SER B 1 164 ? 8.648 -26.266 -6.113 1 95.75 164 SER B N 1
ATOM 3793 C CA . SER B 1 164 ? 8.492 -27.406 -7.008 1 95.75 164 SER B CA 1
ATOM 3794 C C . SER B 1 164 ? 9.117 -28.656 -6.418 1 95.75 164 SER B C 1
ATOM 3796 O O . SER B 1 164 ? 8.5 -29.734 -6.418 1 95.75 164 SER B O 1
ATOM 3798 N N . ALA B 1 165 ? 10.312 -28.484 -5.883 1 95.88 165 ALA B N 1
ATOM 3799 C CA . ALA B 1 165 ? 11.008 -29.609 -5.273 1 95.88 165 ALA B CA 1
ATOM 3800 C C . ALA B 1 165 ? 10.219 -30.172 -4.086 1 95.88 165 ALA B C 1
ATOM 3802 O O . ALA B 1 165 ? 10.156 -31.375 -3.883 1 95.88 165 ALA B O 1
ATOM 3803 N N . GLU B 1 166 ? 9.664 -29.281 -3.377 1 96.25 166 GLU B N 1
ATOM 3804 C CA . GLU B 1 166 ? 8.891 -29.703 -2.217 1 96.25 166 GLU B CA 1
ATOM 3805 C C . GLU B 1 166 ? 7.684 -30.531 -2.635 1 96.25 166 GLU B C 1
ATOM 3807 O O . GLU B 1 166 ? 7.406 -31.578 -2.045 1 96.25 166 GLU B O 1
ATOM 3812 N N . LEU B 1 167 ? 6.996 -30.109 -3.615 1 97 167 LEU B N 1
ATOM 3813 C CA . LEU B 1 167 ? 5.816 -30.828 -4.082 1 97 167 LEU B CA 1
ATOM 3814 C C . LEU B 1 167 ? 6.199 -32.219 -4.629 1 97 167 LEU B C 1
ATOM 3816 O O . LEU B 1 167 ? 5.496 -33.188 -4.387 1 97 167 LEU B O 1
ATOM 3820 N N . VAL B 1 168 ? 7.309 -32.281 -5.32 1 97.75 168 VAL B N 1
ATOM 3821 C CA . VAL B 1 168 ? 7.773 -33.562 -5.855 1 97.75 168 VAL B CA 1
ATOM 3822 C C . VAL B 1 168 ? 8.133 -34.5 -4.707 1 97.75 168 VAL B C 1
ATOM 3824 O O . VAL B 1 168 ? 7.852 -35.719 -4.77 1 97.75 168 VAL B O 1
ATOM 3827 N N . LYS B 1 169 ? 8.68 -33.906 -3.633 1 97.12 169 LYS B N 1
ATOM 3828 C CA . LYS B 1 169 ? 9.023 -34.719 -2.453 1 97.12 169 LYS B CA 1
ATOM 3829 C C . LYS B 1 169 ? 7.773 -35.25 -1.773 1 97.12 169 LYS B C 1
ATOM 3831 O O . LYS B 1 169 ? 7.832 -36.281 -1.085 1 97.12 169 LYS B O 1
ATOM 3836 N N . LEU B 1 170 ? 6.703 -34.625 -2.004 1 97.5 170 LEU B N 1
ATOM 3837 C CA . LEU B 1 170 ? 5.441 -35.094 -1.433 1 97.5 170 LEU B CA 1
ATOM 3838 C C . LEU B 1 170 ? 4.809 -36.156 -2.303 1 97.5 170 LEU B C 1
ATOM 3840 O O . LEU B 1 170 ? 3.639 -36.5 -2.117 1 97.5 170 LEU B O 1
ATOM 3844 N N . ARG B 1 171 ? 5.445 -36.656 -3.344 1 96.44 171 ARG B N 1
ATOM 3845 C CA . ARG B 1 171 ? 5.188 -37.875 -4.109 1 96.44 171 ARG B CA 1
ATOM 3846 C C . ARG B 1 171 ? 4.016 -37.688 -5.062 1 96.44 171 ARG B C 1
ATOM 3848 O O . ARG B 1 171 ? 3.23 -38.594 -5.285 1 96.44 171 ARG B O 1
ATOM 3855 N N . VAL B 1 172 ? 3.883 -36.438 -5.57 1 96.44 172 VAL B N 1
ATOM 3856 C CA . VAL B 1 172 ? 2.754 -36.125 -6.445 1 96.44 172 VAL B CA 1
ATOM 3857 C C . VAL B 1 172 ? 2.982 -36.75 -7.824 1 96.44 172 VAL B C 1
ATOM 3859 O O . VAL B 1 172 ? 2.043 -36.906 -8.609 1 96.44 172 VAL B O 1
ATOM 3862 N N . VAL B 1 173 ? 4.23 -37.188 -8.125 1 96.94 173 VAL B N 1
ATOM 3863 C CA . VAL B 1 173 ? 4.508 -37.75 -9.438 1 96.94 173 VAL B CA 1
ATOM 3864 C C . VAL B 1 173 ? 5.191 -39.094 -9.266 1 96.94 173 VAL B C 1
ATOM 3866 O O . VAL B 1 173 ? 5.953 -39.531 -10.141 1 96.94 173 VAL B O 1
ATOM 3869 N N . ASP B 1 174 ? 4.945 -39.688 -8.125 1 94.62 174 ASP B N 1
ATOM 3870 C CA . ASP B 1 174 ? 5.461 -41.031 -7.973 1 94.62 174 ASP B CA 1
ATOM 3871 C C . ASP B 1 174 ? 4.777 -42 -8.938 1 94.62 174 ASP B C 1
ATOM 3873 O O . ASP B 1 174 ? 3.617 -41.812 -9.305 1 94.62 174 ASP B O 1
ATOM 3877 N N . ASP B 1 175 ? 5.469 -42.969 -9.477 1 92.56 175 ASP B N 1
ATOM 3878 C CA . ASP B 1 175 ? 4.973 -44.062 -10.289 1 92.56 175 ASP B CA 1
ATOM 3879 C C . ASP B 1 175 ? 4.555 -43.594 -11.68 1 92.56 175 ASP B C 1
ATOM 3881 O O . ASP B 1 175 ? 3.729 -44.219 -12.336 1 92.56 175 ASP B O 1
ATOM 3885 N N . VAL B 1 176 ? 4.926 -42.312 -12.062 1 95.56 176 VAL B N 1
ATOM 3886 C CA . VAL B 1 176 ? 4.707 -41.812 -13.422 1 95.56 176 VAL B CA 1
ATOM 3887 C C . VAL B 1 176 ? 6.008 -41.906 -14.219 1 95.56 176 VAL B C 1
ATOM 3889 O O . VAL B 1 176 ? 7.086 -41.625 -13.68 1 95.56 176 VAL B O 1
ATOM 3892 N N . SER B 1 177 ? 5.859 -42.312 -15.477 1 97.38 177 SER B N 1
ATOM 3893 C CA . SER B 1 177 ? 7.047 -42.406 -16.312 1 97.38 177 SER B CA 1
ATOM 3894 C C . SER B 1 177 ? 7.191 -41.219 -17.25 1 97.38 177 SER B C 1
ATOM 3896 O O . SER B 1 177 ? 8.289 -40.938 -17.734 1 97.38 177 SER B O 1
ATOM 3898 N N . SER B 1 178 ? 6.059 -40.562 -17.5 1 98.56 178 SER B N 1
ATOM 3899 C CA . SER B 1 178 ? 6.082 -39.406 -18.391 1 98.56 178 SER B CA 1
ATOM 3900 C C . SER B 1 178 ? 5.25 -38.25 -17.828 1 98.56 178 SER B C 1
ATOM 3902 O O . SER B 1 178 ? 4.176 -38.469 -17.266 1 98.56 178 SER B O 1
ATOM 3904 N N . LEU B 1 179 ? 5.809 -37.031 -17.922 1 98.81 179 LEU B N 1
ATOM 3905 C CA . LEU B 1 179 ? 5.176 -35.812 -17.406 1 98.81 179 LEU B CA 1
ATOM 3906 C C . LEU B 1 179 ? 5.172 -34.719 -18.453 1 98.81 179 LEU B C 1
ATOM 3908 O O . LEU B 1 179 ? 6.176 -34.5 -19.141 1 98.81 179 LEU B O 1
ATOM 3912 N N . VAL B 1 180 ? 4.047 -34.094 -18.656 1 98.88 180 VAL B N 1
ATOM 3913 C CA . VAL B 1 180 ? 3.984 -32.844 -19.406 1 98.88 180 VAL B CA 1
ATOM 3914 C C . VAL B 1 180 ? 3.725 -31.688 -18.453 1 98.88 180 VAL B C 1
ATOM 3916 O O . VAL B 1 180 ? 2.719 -31.672 -17.734 1 98.88 180 VAL B O 1
ATOM 3919 N N . ASP B 1 181 ? 4.664 -30.781 -18.359 1 98.75 181 ASP B N 1
ATOM 3920 C CA . ASP B 1 181 ? 4.488 -29.516 -17.656 1 98.75 181 ASP B CA 1
ATOM 3921 C C . ASP B 1 181 ? 3.883 -28.453 -18.578 1 98.75 181 ASP B C 1
ATOM 3923 O O . ASP B 1 181 ? 4.605 -27.781 -19.328 1 98.75 181 ASP B O 1
ATOM 3927 N N . LEU B 1 182 ? 2.562 -28.328 -18.484 1 98.5 182 LEU B N 1
ATOM 3928 C CA . LEU B 1 182 ? 1.797 -27.484 -19.391 1 98.5 182 LEU B CA 1
ATOM 3929 C C . LEU B 1 182 ? 1.896 -26.016 -19 1 98.5 182 LEU B C 1
ATOM 3931 O O . LEU B 1 182 ? 1.518 -25.641 -17.891 1 98.5 182 LEU B O 1
ATOM 3935 N N . GLY B 1 183 ? 2.342 -25.188 -19.938 1 95.31 183 GLY B N 1
ATOM 3936 C CA . GLY B 1 183 ? 2.686 -23.828 -19.562 1 95.31 183 GLY B CA 1
ATOM 3937 C C . GLY B 1 183 ? 3.816 -23.75 -18.547 1 95.31 183 GLY B C 1
ATOM 3938 O O . GLY B 1 183 ? 3.768 -22.953 -17.609 1 95.31 183 GLY B O 1
ATOM 3939 N N . GLY B 1 184 ? 4.809 -24.516 -18.734 1 95 184 GLY B N 1
ATOM 3940 C CA . GLY B 1 184 ? 5.773 -24.797 -17.688 1 95 184 GLY B CA 1
ATOM 3941 C C . GLY B 1 184 ? 6.883 -23.781 -17.594 1 95 184 GLY B C 1
ATOM 3942 O O . GLY B 1 184 ? 7.684 -23.797 -16.656 1 95 184 GLY B O 1
ATOM 3943 N N . GLY B 1 185 ? 6.969 -22.875 -18.531 1 92 185 GLY B N 1
ATOM 3944 C CA . GLY B 1 185 ? 7.973 -21.812 -18.5 1 92 185 GLY B CA 1
ATOM 3945 C C . GLY B 1 185 ? 9.391 -22.344 -18.562 1 92 185 GLY B C 1
ATOM 3946 O O . GLY B 1 185 ? 9.734 -23.109 -19.469 1 92 185 GLY B O 1
ATOM 3947 N N . ILE B 1 186 ? 10.18 -22.078 -17.547 1 91.19 186 ILE B N 1
ATOM 3948 C CA . ILE B 1 186 ? 11.586 -22.453 -17.578 1 91.19 186 ILE B CA 1
ATOM 3949 C C . ILE B 1 186 ? 11.742 -23.891 -17.062 1 91.19 186 ILE B C 1
ATOM 3951 O O . ILE B 1 186 ? 12.867 -24.391 -16.906 1 91.19 186 ILE B O 1
ATOM 3955 N N . GLY B 1 187 ? 10.633 -24.516 -16.766 1 95.5 187 GLY B N 1
ATOM 3956 C CA . GLY B 1 187 ? 10.625 -25.953 -16.562 1 95.5 187 GLY B CA 1
ATOM 3957 C C . GLY B 1 187 ? 10.945 -26.359 -15.148 1 95.5 187 GLY B C 1
ATOM 3958 O O . GLY B 1 187 ? 11.445 -27.469 -14.906 1 95.5 187 GLY B O 1
ATOM 3959 N N . THR B 1 188 ? 10.641 -25.5 -14.172 1 95.62 188 THR B N 1
ATOM 3960 C CA . THR B 1 188 ? 11.078 -25.734 -12.805 1 95.62 188 THR B CA 1
ATOM 3961 C C . THR B 1 188 ? 10.469 -27.031 -12.258 1 95.62 188 THR B C 1
ATOM 3963 O O . THR B 1 188 ? 11.156 -27.828 -11.625 1 95.62 188 THR B O 1
ATOM 3966 N N . PHE B 1 189 ? 9.227 -27.25 -12.469 1 97.81 189 PHE B N 1
ATOM 3967 C CA . PHE B 1 189 ? 8.578 -28.453 -11.938 1 97.81 189 PHE B CA 1
ATOM 3968 C C . PHE B 1 189 ? 9.023 -29.688 -12.688 1 97.81 189 PHE B C 1
ATOM 3970 O O . PHE B 1 189 ? 9.289 -30.734 -12.07 1 97.81 189 PHE B O 1
ATOM 3977 N N . ALA B 1 190 ? 9.094 -29.609 -14.016 1 98.44 190 ALA B N 1
ATOM 3978 C CA . ALA B 1 190 ? 9.578 -30.719 -14.844 1 98.44 190 ALA B CA 1
ATOM 3979 C C . ALA B 1 190 ? 10.977 -31.156 -14.414 1 98.44 190 ALA B C 1
ATOM 3981 O O . ALA B 1 190 ? 11.25 -32.344 -14.273 1 98.44 190 ALA B O 1
ATOM 3982 N N . ILE B 1 191 ? 11.797 -30.172 -14.227 1 97.88 191 ILE B N 1
ATOM 3983 C CA . ILE B 1 191 ? 13.18 -30.422 -13.836 1 97.88 191 ILE B CA 1
ATOM 3984 C C . ILE B 1 191 ? 13.219 -31.078 -12.461 1 97.88 191 ILE B C 1
ATOM 3986 O O . ILE B 1 191 ? 13.906 -32.094 -12.266 1 97.88 191 ILE B O 1
ATOM 3990 N N . ALA B 1 192 ? 12.469 -30.562 -11.492 1 97.69 192 ALA B N 1
ATOM 3991 C CA . ALA B 1 192 ? 12.422 -31.141 -10.148 1 97.69 192 ALA B CA 1
ATOM 3992 C C . ALA B 1 192 ? 11.953 -32.594 -10.195 1 97.69 192 ALA B C 1
ATOM 3994 O O . ALA B 1 192 ? 12.508 -33.469 -9.508 1 97.69 192 ALA B O 1
ATOM 3995 N N . ALA B 1 193 ? 10.93 -32.875 -11 1 98.31 193 ALA B N 1
ATOM 3996 C CA . ALA B 1 193 ? 10.383 -34.25 -11.125 1 98.31 193 ALA B CA 1
ATOM 3997 C C . ALA B 1 193 ? 11.414 -35.188 -11.703 1 98.31 193 ALA B C 1
ATOM 3999 O O . ALA B 1 193 ? 11.602 -36.312 -11.188 1 98.31 193 ALA B O 1
ATOM 4000 N N . ALA B 1 194 ? 12.078 -34.719 -12.742 1 97.94 194 ALA B N 1
ATOM 4001 C CA . ALA B 1 194 ? 13.078 -35.562 -13.406 1 97.94 194 ALA B CA 1
ATOM 4002 C C . ALA B 1 194 ? 14.273 -35.812 -12.484 1 97.94 194 ALA B C 1
ATOM 4004 O O . ALA B 1 194 ? 14.859 -36.875 -12.508 1 97.94 194 ALA B O 1
ATOM 4005 N N . GLN B 1 195 ? 14.633 -34.812 -11.734 1 96.94 195 GLN B N 1
ATOM 4006 C CA . GLN B 1 195 ? 15.758 -34.969 -10.82 1 96.94 195 GLN B CA 1
ATOM 4007 C C . GLN B 1 195 ? 15.461 -36 -9.727 1 96.94 195 GLN B C 1
ATOM 4009 O O . GLN B 1 195 ? 16.344 -36.75 -9.328 1 96.94 195 GLN B O 1
ATOM 4014 N N . ARG B 1 196 ? 14.281 -36 -9.297 1 96.5 196 ARG B N 1
ATOM 4015 C CA . ARG B 1 196 ? 13.914 -36.906 -8.211 1 96.5 196 ARG B CA 1
ATOM 4016 C C . ARG B 1 196 ? 13.688 -38.312 -8.719 1 96.5 196 ARG B C 1
ATOM 4018 O O . ARG B 1 196 ? 13.938 -39.312 -8.008 1 96.5 196 ARG B O 1
ATOM 4025 N N . HIS B 1 197 ? 13.195 -38.438 -9.945 1 97 197 HIS B N 1
ATOM 4026 C CA . HIS B 1 197 ? 12.828 -39.75 -10.508 1 97 197 HIS B CA 1
ATOM 4027 C C . HIS B 1 197 ? 13.664 -40.062 -11.742 1 97 197 HIS B C 1
ATOM 4029 O O . HIS B 1 197 ? 13.359 -39.594 -12.844 1 97 197 HIS B O 1
ATOM 4035 N N . ALA B 1 198 ? 14.531 -40.969 -11.648 1 94.38 198 ALA B N 1
ATOM 4036 C CA . ALA B 1 198 ? 15.531 -41.25 -12.672 1 94.38 198 ALA B CA 1
ATOM 4037 C C . ALA B 1 198 ? 14.891 -41.812 -13.945 1 94.38 198 ALA B C 1
ATOM 4039 O O . ALA B 1 198 ? 15.43 -41.656 -15.039 1 94.38 198 ALA B O 1
ATOM 4040 N N . GLU B 1 199 ? 13.812 -42.375 -13.797 1 95.31 199 GLU B N 1
ATOM 4041 C CA . GLU B 1 199 ? 13.195 -43.031 -14.945 1 95.31 199 GLU B CA 1
ATOM 4042 C C . GLU B 1 199 ? 12.117 -42.125 -15.57 1 95.31 199 GLU B C 1
ATOM 4044 O O . GLU B 1 199 ? 11.516 -42.5 -16.578 1 95.31 199 GLU B O 1
ATOM 4049 N N . LEU B 1 200 ? 11.867 -40.938 -15 1 97.56 200 LEU B N 1
ATOM 4050 C CA . LEU B 1 200 ? 10.82 -40.062 -15.484 1 97.56 200 LEU B CA 1
ATOM 4051 C C . LEU B 1 200 ? 11.336 -39.156 -16.594 1 97.56 200 LEU B C 1
ATOM 4053 O O . LEU B 1 200 ? 12.438 -38.625 -16.5 1 97.56 200 LEU B O 1
ATOM 4057 N N . SER B 1 201 ? 10.641 -39.156 -17.703 1 98.25 201 SER B N 1
ATOM 4058 C CA . SER B 1 201 ? 10.875 -38.156 -18.766 1 98.25 201 SER B CA 1
ATOM 4059 C C . SER B 1 201 ? 9.812 -37.062 -18.734 1 98.25 201 SER B C 1
ATOM 4061 O O . SER B 1 201 ? 8.641 -37.344 -18.484 1 98.25 201 SER B O 1
ATOM 4063 N N . ALA B 1 202 ? 10.242 -35.875 -18.969 1 98.69 202 ALA B N 1
ATOM 4064 C CA . ALA B 1 202 ? 9.297 -34.75 -18.891 1 98.69 202 ALA B CA 1
ATOM 4065 C C . ALA B 1 202 ? 9.375 -33.875 -20.141 1 98.69 202 ALA B C 1
ATOM 4067 O O . ALA B 1 202 ? 10.43 -33.781 -20.766 1 98.69 202 ALA B O 1
ATOM 4068 N N . VAL B 1 203 ? 8.266 -33.312 -20.531 1 98.69 203 VAL B N 1
ATOM 4069 C CA . VAL B 1 203 ? 8.141 -32.312 -21.594 1 98.69 203 VAL B CA 1
ATOM 4070 C C . VAL B 1 203 ? 7.602 -31.016 -21.016 1 98.69 203 VAL B C 1
ATOM 4072 O O . VAL B 1 203 ? 6.598 -31.016 -20.297 1 98.69 203 VAL B O 1
ATOM 4075 N N . VAL B 1 204 ? 8.336 -29.938 -21.25 1 98.56 204 VAL B N 1
ATOM 4076 C CA . VAL B 1 204 ? 7.785 -28.609 -20.984 1 98.56 204 VAL B CA 1
ATOM 4077 C C . VAL B 1 204 ? 7.059 -28.109 -22.234 1 98.56 204 VAL B C 1
ATOM 4079 O O . VAL B 1 204 ? 7.645 -28.016 -23.312 1 98.56 204 VAL B O 1
ATOM 4082 N N . PHE B 1 205 ? 5.766 -27.875 -22.078 1 98.44 205 PHE B N 1
ATOM 4083 C CA . PHE B 1 205 ? 4.949 -27.344 -23.172 1 98.44 205 PHE B CA 1
ATOM 4084 C C . PHE B 1 205 ? 4.598 -25.891 -22.938 1 98.44 205 PHE B C 1
ATOM 4086 O O . PHE B 1 205 ? 3.9 -25.562 -21.969 1 98.44 205 PHE B O 1
ATOM 4093 N N . ASP B 1 206 ? 5.062 -25.016 -23.766 1 95.25 206 ASP B N 1
ATOM 4094 C CA . ASP B 1 206 ? 4.82 -23.578 -23.625 1 95.25 206 ASP B CA 1
ATOM 4095 C C . ASP B 1 206 ? 4.969 -22.859 -24.969 1 95.25 206 ASP B C 1
ATOM 4097 O O . ASP B 1 206 ? 5.234 -23.5 -26 1 95.25 206 ASP B O 1
ATOM 4101 N N . LEU B 1 207 ? 4.727 -21.625 -24.969 1 91.69 207 LEU B N 1
ATOM 4102 C CA . LEU B 1 207 ? 4.82 -20.828 -26.188 1 91.69 207 LEU B CA 1
ATOM 4103 C C . LEU B 1 207 ? 6.246 -20.812 -26.719 1 91.69 207 LEU B C 1
ATOM 4105 O O . LEU B 1 207 ? 7.203 -20.891 -25.953 1 91.69 207 LEU B O 1
ATOM 4109 N N . PRO B 1 208 ? 6.406 -20.625 -28 1 91.44 208 PRO B N 1
ATOM 4110 C CA . PRO B 1 208 ? 7.719 -20.688 -28.656 1 91.44 208 PRO B CA 1
ATOM 4111 C C . PRO B 1 208 ? 8.727 -19.703 -28.047 1 91.44 208 PRO B C 1
ATOM 4113 O O . PRO B 1 208 ? 9.914 -20.031 -27.953 1 91.44 208 PRO B O 1
ATOM 4116 N N . ALA B 1 209 ? 8.312 -18.594 -27.609 1 85.56 209 ALA B N 1
ATOM 4117 C CA . ALA B 1 209 ? 9.203 -17.547 -27.125 1 85.56 209 ALA B CA 1
ATOM 4118 C C . ALA B 1 209 ? 9.906 -17.984 -25.844 1 85.56 209 ALA B C 1
ATOM 4120 O O . ALA B 1 209 ? 10.961 -17.438 -25.484 1 85.56 209 ALA B O 1
ATOM 4121 N N . VAL B 1 210 ? 9.445 -19 -25.203 1 88.69 210 VAL B N 1
ATOM 4122 C CA . VAL B 1 210 ? 9.953 -19.469 -23.922 1 88.69 210 VAL B CA 1
ATOM 4123 C C . VAL B 1 210 ? 11.055 -20.5 -24.141 1 88.69 210 VAL B C 1
ATOM 4125 O O . VAL B 1 210 ? 11.883 -20.734 -23.25 1 88.69 210 VAL B O 1
ATOM 4128 N N . GLU B 1 211 ? 11.164 -21.031 -25.266 1 92.88 211 GLU B N 1
ATOM 4129 C CA . GLU B 1 211 ? 11.961 -22.219 -25.578 1 92.88 211 GLU B CA 1
ATOM 4130 C C . GLU B 1 211 ? 13.445 -21.984 -25.297 1 92.88 211 GLU B C 1
ATOM 4132 O O . GLU B 1 211 ? 14.078 -22.766 -24.578 1 92.88 211 GLU B O 1
ATOM 4137 N N . PRO B 1 212 ? 13.992 -20.844 -25.766 1 90.94 212 PRO B N 1
ATOM 4138 C CA . PRO B 1 212 ? 15.43 -20.672 -25.547 1 90.94 212 PRO B CA 1
ATOM 4139 C C . PRO B 1 212 ? 15.789 -20.609 -24.062 1 90.94 212 PRO B C 1
ATOM 4141 O O . PRO B 1 212 ? 16.828 -21.141 -23.656 1 90.94 212 PRO B O 1
ATOM 4144 N N . HIS B 1 213 ? 14.977 -20.078 -23.266 1 89.75 213 HIS B N 1
ATOM 4145 C CA . HIS B 1 213 ? 15.242 -19.938 -21.844 1 89.75 213 HIS B CA 1
ATOM 4146 C C . HIS B 1 213 ? 15.078 -21.266 -21.109 1 89.75 213 HIS B C 1
ATOM 4148 O O . HIS B 1 213 ? 15.859 -21.594 -20.219 1 89.75 213 HIS B O 1
ATOM 4154 N N . CYS B 1 214 ? 14.094 -21.969 -21.5 1 93.62 214 CYS B N 1
ATOM 4155 C CA . CYS B 1 214 ? 13.844 -23.281 -20.891 1 93.62 214 CYS B CA 1
ATOM 4156 C C . CYS B 1 214 ? 14.969 -24.25 -21.219 1 93.62 214 CYS B C 1
ATOM 4158 O O . CYS B 1 214 ? 15.5 -24.922 -20.328 1 93.62 214 CYS B O 1
ATOM 4160 N N . LEU B 1 215 ? 15.352 -24.266 -22.453 1 95.56 215 LEU B N 1
ATOM 4161 C CA . LEU B 1 215 ? 16.391 -25.188 -22.891 1 95.56 215 LEU B CA 1
ATOM 4162 C C . LEU B 1 215 ? 17.734 -24.859 -22.25 1 95.56 215 LEU B C 1
ATOM 4164 O O . LEU B 1 215 ? 18.516 -25.75 -21.922 1 95.56 215 LEU B O 1
ATOM 4168 N N . ALA B 1 216 ? 17.969 -23.609 -22.109 1 92.75 216 ALA B N 1
ATOM 4169 C CA . ALA B 1 216 ? 19.203 -23.203 -21.438 1 92.75 216 ALA B CA 1
ATOM 4170 C C . ALA B 1 216 ? 19.25 -23.734 -20 1 92.75 216 ALA B C 1
ATOM 4172 O O . ALA B 1 216 ? 20.281 -24.25 -19.562 1 92.75 216 ALA B O 1
ATOM 4173 N N . ARG B 1 217 ? 18.188 -23.656 -19.312 1 93.88 217 ARG B N 1
ATOM 4174 C CA . ARG B 1 217 ? 18.125 -24.141 -17.938 1 93.88 217 ARG B CA 1
ATOM 4175 C C . ARG B 1 217 ? 18.25 -25.656 -17.875 1 93.88 217 ARG B C 1
ATOM 4177 O O . ARG B 1 217 ? 18.969 -26.203 -17.047 1 93.88 217 ARG B O 1
ATOM 4184 N N . ILE B 1 218 ? 17.578 -26.328 -18.75 1 96.56 218 ILE B N 1
ATOM 4185 C CA . ILE B 1 218 ? 17.609 -27.781 -18.828 1 96.56 218 ILE B CA 1
ATOM 4186 C C . ILE B 1 218 ? 19.047 -28.25 -19.062 1 96.56 218 ILE B C 1
ATOM 4188 O O . ILE B 1 218 ? 19.516 -29.203 -18.406 1 96.56 218 ILE B O 1
ATOM 4192 N N . SER B 1 219 ? 19.703 -27.547 -19.953 1 96.31 219 SER B N 1
ATOM 4193 C CA . SER B 1 219 ? 21.094 -27.875 -20.234 1 96.31 219 SER B CA 1
ATOM 4194 C C . SER B 1 219 ? 21.984 -27.625 -19.031 1 96.31 219 SER B C 1
ATOM 4196 O O . SER B 1 219 ? 22.859 -28.422 -18.734 1 96.31 219 SER B O 1
ATOM 4198 N N . GLU B 1 220 ? 21.781 -26.547 -18.391 1 94.06 220 GLU B N 1
ATOM 4199 C CA . GLU B 1 220 ? 22.578 -26.156 -17.234 1 94.06 220 GLU B CA 1
ATOM 4200 C C . GLU B 1 220 ? 22.5 -27.219 -16.125 1 94.06 220 GLU B C 1
ATOM 4202 O O . GLU B 1 220 ? 23.484 -27.453 -15.43 1 94.06 220 GLU B O 1
ATOM 4207 N N . VAL B 1 221 ? 21.359 -27.844 -15.992 1 94.75 221 VAL B N 1
ATOM 4208 C CA . VAL B 1 221 ? 21.203 -28.781 -14.891 1 94.75 221 VAL B CA 1
ATOM 4209 C C . VAL B 1 221 ? 21.484 -30.203 -15.375 1 94.75 221 VAL B C 1
ATOM 4211 O O . VAL B 1 221 ? 21.312 -31.172 -14.617 1 94.75 221 VAL B O 1
ATOM 4214 N N . GLY B 1 222 ? 21.766 -30.438 -16.625 1 96.5 222 GLY B N 1
ATOM 4215 C CA . GLY B 1 222 ? 22.219 -31.703 -17.156 1 96.5 222 GLY B CA 1
ATOM 4216 C C . GLY B 1 222 ? 21.094 -32.688 -17.406 1 96.5 222 GLY B C 1
ATOM 4217 O O . GLY B 1 222 ? 21.234 -33.875 -17.188 1 96.5 222 GLY B O 1
ATOM 4218 N N . LEU B 1 223 ? 19.938 -32.156 -17.891 1 97.62 223 LEU B N 1
ATOM 4219 C CA . LEU B 1 223 ? 18.781 -33.062 -18.016 1 97.62 223 LEU B CA 1
ATOM 4220 C C . LEU B 1 223 ? 18.281 -33.062 -19.453 1 97.62 223 LEU B C 1
ATOM 4222 O O . LEU B 1 223 ? 17.125 -33.438 -19.703 1 97.62 223 LEU B O 1
ATOM 4226 N N . ALA B 1 224 ? 19.094 -32.719 -20.406 1 96.56 224 ALA B N 1
ATOM 4227 C CA . ALA B 1 224 ? 18.688 -32.562 -21.812 1 96.56 224 ALA B CA 1
ATOM 4228 C C . ALA B 1 224 ? 18.219 -33.906 -22.391 1 96.56 224 ALA B C 1
ATOM 4230 O O . ALA B 1 224 ? 17.453 -33.938 -23.359 1 96.56 224 ALA B O 1
ATOM 4231 N N . SER B 1 225 ? 18.594 -35 -21.781 1 96.69 225 SER B N 1
ATOM 4232 C CA . SER B 1 225 ? 18.203 -36.312 -22.297 1 96.69 225 SER B CA 1
ATOM 4233 C C . SER B 1 225 ? 16.844 -36.719 -21.719 1 96.69 225 SER B C 1
ATOM 4235 O O . SER B 1 225 ? 16.188 -37.625 -22.25 1 96.69 225 SER B O 1
ATOM 4237 N N . ARG B 1 226 ? 16.391 -36.062 -20.719 1 97.5 226 ARG B N 1
ATOM 4238 C CA . ARG B 1 226 ? 15.195 -36.531 -20.016 1 97.5 226 ARG B CA 1
ATOM 4239 C C . ARG B 1 226 ? 14.109 -35.469 -20.031 1 97.5 226 ARG B C 1
ATOM 4241 O O . ARG B 1 226 ? 12.938 -35.75 -19.797 1 97.5 226 ARG B O 1
ATOM 4248 N N . VAL B 1 227 ? 14.5 -34.219 -20.172 1 98.56 227 VAL B N 1
ATOM 4249 C CA . VAL B 1 227 ? 13.547 -33.094 -20.203 1 98.56 227 VAL B CA 1
ATOM 4250 C C . VAL B 1 227 ? 13.641 -32.375 -21.547 1 98.56 227 VAL B C 1
ATOM 4252 O O . VAL B 1 227 ? 14.719 -31.969 -21.953 1 98.56 227 VAL B O 1
ATOM 4255 N N . SER B 1 228 ? 12.562 -32.312 -22.219 1 98.44 228 SER B N 1
ATOM 4256 C CA . SER B 1 228 ? 12.516 -31.641 -23.516 1 98.44 228 SER B CA 1
ATOM 4257 C C . SER B 1 228 ? 11.484 -30.516 -23.531 1 98.44 228 SER B C 1
ATOM 4259 O O . SER B 1 228 ? 10.742 -30.344 -22.562 1 98.44 228 SER B O 1
ATOM 4261 N N . PHE B 1 229 ? 11.539 -29.672 -24.578 1 98.19 229 PHE B N 1
ATOM 4262 C CA . PHE B 1 229 ? 10.609 -28.562 -24.781 1 98.19 229 PHE B CA 1
ATOM 4263 C C . PHE B 1 229 ? 9.797 -28.766 -26.047 1 98.19 229 PHE B C 1
ATOM 4265 O O . PHE B 1 229 ? 10.336 -29.172 -27.078 1 98.19 229 PHE B O 1
ATOM 4272 N N . VAL B 1 230 ? 8.523 -28.594 -26 1 98.31 230 VAL B N 1
ATOM 4273 C CA . VAL B 1 230 ? 7.641 -28.609 -27.156 1 98.31 230 VAL B CA 1
ATOM 4274 C C . VAL B 1 230 ? 6.914 -27.266 -27.266 1 98.31 230 VAL B C 1
ATOM 4276 O O . VAL B 1 230 ? 6.098 -26.922 -26.406 1 98.31 230 VAL B O 1
ATOM 4279 N N . PRO B 1 231 ? 7.207 -26.453 -28.281 1 96.81 231 PRO B N 1
ATOM 4280 C CA . PRO B 1 231 ? 6.523 -25.172 -28.453 1 96.81 231 PRO B CA 1
ATOM 4281 C C . PRO B 1 231 ? 5.078 -25.328 -28.922 1 96.81 231 PRO B C 1
ATOM 4283 O O . PRO B 1 231 ? 4.801 -26.141 -29.812 1 96.81 231 PRO B O 1
ATOM 4286 N N . GLY B 1 232 ? 4.141 -24.625 -28.25 1 95.5 232 GLY B N 1
ATOM 4287 C CA . GLY B 1 232 ? 2.752 -24.641 -28.688 1 95.5 232 GLY B CA 1
ATOM 4288 C C . GLY B 1 232 ? 1.834 -23.844 -27.781 1 95.5 232 GLY B C 1
ATOM 4289 O O . GLY B 1 232 ? 2.207 -23.5 -26.656 1 95.5 232 GLY B O 1
ATOM 4290 N N . ASP B 1 233 ? 0.688 -23.516 -28.375 1 94.62 233 ASP B N 1
ATOM 4291 C CA . ASP B 1 233 ? -0.427 -22.938 -27.609 1 94.62 233 ASP B CA 1
ATOM 4292 C C . ASP B 1 233 ? -1.351 -24.047 -27.094 1 94.62 233 ASP B C 1
ATOM 4294 O O . ASP B 1 233 ? -1.925 -24.797 -27.875 1 94.62 233 ASP B O 1
ATOM 4298 N N . PHE B 1 234 ? -1.521 -24.047 -25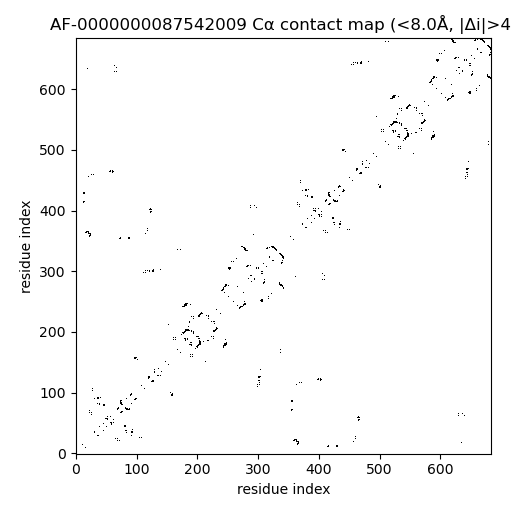.719 1 95.94 234 PHE B N 1
ATOM 4299 C CA . PHE B 1 234 ? -2.244 -25.188 -25.172 1 95.94 234 PHE B CA 1
ATOM 4300 C C . PHE B 1 234 ? -3.738 -25.078 -25.453 1 95.94 234 PHE B C 1
ATOM 4302 O O . PHE B 1 234 ? -4.496 -26.016 -25.219 1 95.94 234 PHE B O 1
ATOM 4309 N N . TRP B 1 235 ? -4.18 -24.031 -26 1 95.19 235 TRP B N 1
ATOM 4310 C CA . TRP B 1 235 ? -5.578 -23.891 -26.391 1 95.19 235 TRP B CA 1
ATOM 4311 C C . TRP B 1 235 ? -5.824 -24.531 -27.766 1 95.19 235 TRP B C 1
ATOM 4313 O O . TRP B 1 235 ? -6.938 -24.969 -28.047 1 95.19 235 TRP B O 1
ATOM 4323 N N . SER B 1 236 ? -4.785 -24.547 -28.594 1 95 236 SER B N 1
ATOM 4324 C CA . SER B 1 236 ? -5.023 -24.969 -29.969 1 95 236 SER B CA 1
ATOM 4325 C C . SER B 1 236 ? -4.02 -26.031 -30.406 1 95 236 SER B C 1
ATOM 4327 O O . SER B 1 236 ? -4.266 -26.781 -31.359 1 95 236 SER B O 1
ATOM 4329 N N . GLY B 1 237 ? -2.918 -26.031 -29.75 1 95.69 237 GLY B N 1
ATOM 4330 C CA . GLY B 1 237 ? -1.884 -26.984 -30.125 1 95.69 237 GLY B CA 1
ATOM 4331 C C . GLY B 1 237 ? -2.209 -28.406 -29.734 1 95.69 237 GLY B C 1
ATOM 4332 O O . GLY B 1 237 ? -3.066 -28.641 -28.891 1 95.69 237 GLY B O 1
ATOM 4333 N N . GLU B 1 238 ? -1.475 -29.328 -30.453 1 97.44 238 GLU B N 1
ATOM 4334 C CA . GLU B 1 238 ? -1.594 -30.734 -30.094 1 97.44 238 GLU B CA 1
ATOM 4335 C C . GLU B 1 238 ? -0.822 -31.047 -28.812 1 97.44 238 GLU B C 1
ATOM 4337 O O . GLU B 1 238 ? 0.392 -30.844 -28.75 1 97.44 238 GLU B O 1
ATOM 4342 N N . LEU B 1 239 ? -1.541 -31.562 -27.844 1 98.56 239 LEU B N 1
ATOM 4343 C CA . LEU B 1 239 ? -0.913 -31.891 -26.562 1 98.56 239 LEU B CA 1
ATOM 4344 C C . LEU B 1 239 ? -0.289 -33.281 -26.594 1 98.56 239 LEU B C 1
ATOM 4346 O O . LEU B 1 239 ? -0.917 -34.219 -27.062 1 98.56 239 LEU B O 1
ATOM 4350 N N . PRO B 1 240 ? 0.929 -33.375 -26.094 1 98.44 240 PRO B N 1
ATOM 4351 C CA . PRO B 1 240 ? 1.536 -34.719 -26.031 1 98.44 240 PRO B CA 1
ATOM 4352 C C . PRO B 1 240 ? 0.818 -35.625 -25.047 1 98.44 240 PRO B C 1
ATOM 4354 O O . PRO B 1 240 ? 0.244 -35.156 -24.062 1 98.44 240 PRO B O 1
ATOM 4357 N N . HIS B 1 241 ? 0.894 -36.938 -25.375 1 98.5 241 HIS B N 1
ATOM 4358 C CA . HIS B 1 241 ? 0.378 -37.906 -24.406 1 98.5 241 HIS B CA 1
ATOM 4359 C C . HIS B 1 241 ? 1.368 -38.125 -23.281 1 98.5 241 HIS B C 1
ATOM 4361 O O . HIS B 1 241 ? 2.582 -38.125 -23.5 1 98.5 241 HIS B O 1
ATOM 4367 N N . ALA B 1 242 ? 0.854 -38.312 -22.078 1 98.69 242 ALA B N 1
ATOM 4368 C CA . ALA B 1 242 ? 1.707 -38.562 -20.906 1 98.69 242 ALA B CA 1
ATOM 4369 C C . ALA B 1 242 ? 0.917 -39.188 -19.766 1 98.69 242 ALA B C 1
ATOM 4371 O O . ALA B 1 242 ? -0.316 -39.219 -19.797 1 98.69 242 ALA B O 1
ATOM 4372 N N . ASP B 1 243 ? 1.667 -39.688 -18.766 1 98.62 243 ASP B N 1
ATOM 4373 C CA . ASP B 1 243 ? 1.056 -40.281 -17.578 1 98.62 243 ASP B CA 1
ATOM 4374 C C . ASP B 1 243 ? 0.534 -39.188 -16.641 1 98.62 243 ASP B C 1
ATOM 4376 O O . ASP B 1 243 ? -0.385 -39.438 -15.852 1 98.62 243 ASP B O 1
ATOM 4380 N N . ALA B 1 244 ? 1.147 -38.031 -16.734 1 98.81 244 ALA B N 1
ATOM 4381 C CA . ALA B 1 244 ? 0.733 -36.969 -15.852 1 98.81 244 ALA B CA 1
ATOM 4382 C C . ALA B 1 244 ? 0.91 -35.594 -16.531 1 98.81 244 ALA B C 1
ATOM 4384 O O . ALA B 1 244 ? 1.789 -35.438 -17.375 1 98.81 244 ALA B O 1
ATOM 4385 N N . TYR B 1 245 ? 0.054 -34.688 -16.172 1 98.94 245 TYR B N 1
ATOM 4386 C CA . TYR B 1 245 ? 0.168 -33.281 -16.516 1 98.94 245 TYR B CA 1
ATOM 4387 C C . TYR B 1 245 ? 0.279 -32.406 -15.273 1 98.94 245 TYR B C 1
ATOM 4389 O O . TYR B 1 245 ? -0.418 -32.656 -14.281 1 98.94 245 TYR B O 1
ATOM 4397 N N . SER B 1 246 ? 1.159 -31.484 -15.281 1 98.81 246 SER B N 1
ATOM 4398 C CA . SER B 1 246 ? 1.194 -30.453 -14.25 1 98.81 246 SER B CA 1
ATOM 4399 C C . SER B 1 246 ? 0.771 -29.094 -14.805 1 98.81 246 SER B C 1
ATOM 4401 O O . SER B 1 246 ? 1.162 -28.734 -15.914 1 98.81 246 SER B O 1
ATOM 4403 N N . LEU B 1 247 ? -0.108 -28.438 -14.102 1 98.56 247 LEU B N 1
ATOM 4404 C CA . LEU B 1 247 ? -0.557 -27.078 -14.367 1 98.56 247 LEU B CA 1
ATOM 4405 C C . LEU B 1 247 ? -0.208 -26.156 -13.203 1 98.56 247 LEU B C 1
ATOM 4407 O O . LEU B 1 247 ? -0.999 -26 -12.273 1 98.56 247 LEU B O 1
ATOM 4411 N N . GLY B 1 248 ? 0.995 -25.578 -13.281 1 97 248 GLY B N 1
ATOM 4412 C CA . GLY B 1 248 ? 1.448 -24.688 -12.219 1 97 248 GLY B CA 1
ATOM 4413 C C . GLY B 1 248 ? 1.035 -23.25 -12.422 1 97 248 GLY B C 1
ATOM 4414 O O . GLY B 1 248 ? 1.604 -22.547 -13.258 1 97 248 GLY B O 1
ATOM 4415 N N . PHE B 1 249 ? 0.133 -22.797 -11.594 1 94.69 249 PHE B N 1
ATOM 4416 C CA . PHE B 1 249 ? -0.361 -21.438 -11.656 1 94.69 249 PHE B CA 1
ATOM 4417 C C . PHE B 1 249 ? -0.899 -21.109 -13.047 1 94.69 249 PHE B C 1
ATOM 4419 O O . PHE B 1 249 ? -0.643 -20.031 -13.578 1 94.69 249 PHE B O 1
ATOM 4426 N N . ILE B 1 250 ? -1.618 -22.078 -13.625 1 96.12 250 ILE B N 1
ATOM 4427 C CA . ILE B 1 250 ? -2.188 -21.922 -14.953 1 96.12 250 ILE B CA 1
ATOM 4428 C C . ILE B 1 250 ? -3.682 -21.625 -14.852 1 96.12 250 ILE B C 1
ATOM 4430 O O . ILE B 1 250 ? -4.16 -20.625 -15.391 1 96.12 250 ILE B O 1
ATOM 4434 N N . LEU B 1 251 ? -4.375 -22.453 -14.062 1 97.69 251 LEU B N 1
ATOM 4435 C CA . LEU B 1 251 ? -5.828 -22.328 -14.023 1 97.69 251 LEU B CA 1
ATOM 4436 C C . LEU B 1 251 ? -6.238 -21.016 -13.352 1 97.69 251 LEU B C 1
ATOM 4438 O O . LEU B 1 251 ? -7.332 -20.5 -13.594 1 97.69 251 LEU B O 1
ATOM 4442 N N . SER B 1 252 ? -5.367 -20.469 -12.523 1 95.81 252 SER B N 1
ATOM 4443 C CA . SER B 1 252 ? -5.672 -19.219 -11.852 1 95.81 252 SER B CA 1
ATOM 4444 C C . SER B 1 252 ? -5.734 -18.047 -12.836 1 95.81 252 SER B C 1
ATOM 4446 O O . SER B 1 252 ? -6.258 -16.984 -12.516 1 95.81 252 SER B O 1
ATOM 4448 N N . ASP B 1 253 ? -5.262 -18.25 -14.039 1 93.19 253 ASP B N 1
ATOM 4449 C CA . ASP B 1 253 ? -5.273 -17.219 -15.062 1 93.19 253 ASP B CA 1
ATOM 4450 C C . ASP B 1 253 ? -6.609 -17.203 -15.805 1 93.19 253 ASP B C 1
ATOM 4452 O O . ASP B 1 253 ? -6.887 -16.266 -16.562 1 93.19 253 ASP B O 1
ATOM 4456 N N . TRP B 1 254 ? -7.48 -18.141 -15.508 1 94.31 254 TRP B N 1
ATOM 4457 C CA . TRP B 1 254 ? -8.641 -18.344 -16.375 1 94.31 254 TRP B CA 1
ATOM 4458 C C . TRP B 1 254 ? -9.914 -18.5 -15.555 1 94.31 254 TRP B C 1
ATOM 4460 O O . TRP B 1 254 ? -9.859 -18.875 -14.383 1 94.31 254 TRP B O 1
ATOM 4470 N N . ASN B 1 255 ? -11.062 -18.203 -16.234 1 93.31 255 ASN B N 1
ATOM 4471 C CA . ASN B 1 255 ? -12.344 -18.422 -15.578 1 93.31 255 ASN B CA 1
ATOM 4472 C C . ASN B 1 255 ? -12.719 -19.906 -15.578 1 93.31 255 ASN B C 1
ATOM 4474 O O . ASN B 1 255 ? -11.969 -20.734 -16.094 1 93.31 255 ASN B O 1
ATOM 4478 N N . ASP B 1 256 ? -13.844 -20.266 -15.016 1 96.19 256 ASP B N 1
ATOM 4479 C CA . ASP B 1 256 ? -14.227 -21.656 -14.836 1 96.19 256 ASP B CA 1
ATOM 4480 C C . ASP B 1 256 ? -14.469 -22.344 -16.188 1 96.19 256 ASP B C 1
ATOM 4482 O O . ASP B 1 256 ? -14.086 -23.5 -16.375 1 96.19 256 ASP B O 1
ATOM 4486 N N . GLU B 1 257 ? -15.07 -21.594 -17.062 1 96.75 257 GLU B N 1
ATOM 4487 C CA . GLU B 1 257 ? -15.359 -22.172 -18.375 1 96.75 257 GLU B CA 1
ATOM 4488 C C . GLU B 1 257 ? -14.07 -22.5 -19.125 1 96.75 257 GLU B C 1
ATOM 4490 O O . GLU B 1 257 ? -13.938 -23.594 -19.688 1 96.75 257 GLU B O 1
ATOM 4495 N N . GLN B 1 258 ? -13.156 -21.594 -19.109 1 96.19 258 GLN B N 1
ATOM 4496 C CA . GLN B 1 258 ? -11.875 -21.812 -19.781 1 96.19 258 GLN B CA 1
ATOM 4497 C C . GLN B 1 258 ? -11.062 -22.891 -19.078 1 96.19 258 GLN B C 1
ATOM 4499 O O . GLN B 1 258 ? -10.422 -23.719 -19.734 1 96.19 258 GLN B O 1
ATOM 4504 N N . SER B 1 259 ? -11.125 -22.891 -17.812 1 98.19 259 SER B N 1
ATOM 4505 C CA . SER B 1 259 ? -10.414 -23.906 -17.047 1 98.19 259 SER B CA 1
ATOM 4506 C C . SER B 1 259 ? -10.945 -25.312 -17.344 1 98.19 259 SER B C 1
ATOM 4508 O O . SER B 1 259 ? -10.18 -26.266 -17.469 1 98.19 259 SER B O 1
ATOM 4510 N N . LEU B 1 260 ? -12.25 -25.391 -17.453 1 98.44 260 LEU B N 1
ATOM 4511 C CA . LEU B 1 260 ? -12.883 -26.656 -17.781 1 98.44 260 LEU B CA 1
ATOM 4512 C C . LEU B 1 260 ? -12.477 -27.125 -19.172 1 98.44 260 LEU B C 1
ATOM 4514 O O . LEU B 1 260 ? -12.188 -28.312 -19.375 1 98.44 260 LEU B O 1
ATOM 4518 N N . GLN B 1 261 ? -12.445 -26.203 -20.062 1 98.19 261 GLN B N 1
ATOM 4519 C CA . GLN B 1 261 ? -12.016 -26.531 -21.422 1 98.19 261 GLN B CA 1
ATOM 4520 C C . GLN B 1 261 ? -10.594 -27.078 -21.422 1 98.19 261 GLN B C 1
ATOM 4522 O O . GLN B 1 261 ? -10.32 -28.094 -22.078 1 98.19 261 GLN B O 1
ATOM 4527 N N . LEU B 1 262 ? -9.742 -26.438 -20.734 1 98.5 262 LEU B N 1
ATOM 4528 C CA . LEU B 1 262 ? -8.344 -26.859 -20.688 1 98.5 262 LEU B CA 1
ATOM 4529 C C . LEU B 1 262 ? -8.211 -28.219 -20.016 1 98.5 262 LEU B C 1
ATOM 4531 O O . LEU B 1 262 ? -7.453 -29.078 -20.484 1 98.5 262 LEU B O 1
ATOM 4535 N N . LEU B 1 263 ? -8.93 -28.406 -18.938 1 98.81 263 LEU B N 1
ATOM 4536 C CA . LEU B 1 263 ? -8.875 -29.672 -18.219 1 98.81 263 LEU B CA 1
ATOM 4537 C C . LEU B 1 263 ? -9.383 -30.828 -19.078 1 98.81 263 LEU B C 1
ATOM 4539 O O . LEU B 1 263 ? -8.859 -31.938 -19 1 98.81 263 LEU B O 1
ATOM 4543 N N . ARG B 1 264 ? -10.375 -30.594 -19.875 1 98.62 264 ARG B N 1
ATOM 4544 C CA . ARG B 1 264 ? -10.891 -31.609 -20.781 1 98.62 264 ARG B CA 1
ATOM 4545 C C . ARG B 1 264 ? -9.859 -31.969 -21.844 1 98.62 264 ARG B C 1
ATOM 4547 O O . ARG B 1 264 ? -9.703 -33.125 -22.203 1 98.62 264 ARG B O 1
ATOM 4554 N N . ARG B 1 265 ? -9.156 -30.953 -22.328 1 98.69 265 ARG B N 1
ATOM 4555 C CA . ARG B 1 265 ? -8.078 -31.219 -23.266 1 98.69 265 ARG B CA 1
ATOM 4556 C C . ARG B 1 265 ? -6.98 -32.062 -22.641 1 98.69 265 ARG B C 1
ATOM 4558 O O . ARG B 1 265 ? -6.473 -33 -23.25 1 98.69 265 ARG B O 1
ATOM 4565 N N . VAL B 1 266 ? -6.652 -31.734 -21.453 1 98.81 266 VAL B N 1
ATOM 4566 C CA . VAL B 1 266 ? -5.629 -32.469 -20.719 1 98.81 266 VAL B CA 1
ATOM 4567 C C . VAL B 1 266 ? -6.078 -33.906 -20.5 1 98.81 266 VAL B C 1
ATOM 4569 O O . VAL B 1 266 ? -5.301 -34.844 -20.703 1 98.81 266 VAL B O 1
ATOM 4572 N N . ARG B 1 267 ? -7.309 -34.094 -20.094 1 98.69 267 ARG B N 1
ATOM 4573 C CA . ARG B 1 267 ? -7.844 -35.438 -19.875 1 98.69 267 ARG B CA 1
ATOM 4574 C C . ARG B 1 267 ? -7.707 -36.312 -21.125 1 98.69 267 ARG B C 1
ATOM 4576 O O . ARG B 1 267 ? -7.324 -37.469 -21.031 1 98.69 267 ARG B O 1
ATOM 4583 N N . GLN B 1 268 ? -7.984 -35.688 -22.266 1 98.25 268 GLN B N 1
ATOM 4584 C CA . GLN B 1 268 ? -7.914 -36.406 -23.531 1 98.25 268 GLN B CA 1
ATOM 4585 C C . GLN B 1 268 ? -6.48 -36.812 -23.859 1 98.25 268 GLN B C 1
ATOM 4587 O O . GLN B 1 268 ? -6.25 -37.812 -24.531 1 98.25 268 GLN B O 1
ATOM 4592 N N . ALA B 1 269 ? -5.555 -36.094 -23.359 1 98.56 269 ALA B N 1
ATOM 4593 C CA . ALA B 1 269 ? -4.145 -36.312 -23.688 1 98.56 269 ALA B CA 1
ATOM 4594 C C . ALA B 1 269 ? -3.479 -37.219 -22.672 1 98.56 269 ALA B C 1
ATOM 4596 O O . ALA B 1 269 ? -2.365 -37.719 -22.891 1 98.56 269 ALA B O 1
ATOM 4597 N N . LEU B 1 270 ? -4.145 -37.562 -21.594 1 98.62 270 LEU B N 1
ATOM 4598 C CA . LEU B 1 270 ? -3.578 -38.406 -20.562 1 98.62 270 LEU B CA 1
ATOM 4599 C C . LEU B 1 270 ? -3.619 -39.875 -20.984 1 98.62 270 LEU B C 1
ATOM 4601 O O . LEU B 1 270 ? -4.598 -40.312 -21.578 1 98.62 270 LEU B O 1
ATOM 4605 N N . ASN B 1 271 ? -2.57 -40.625 -20.625 1 98.19 271 ASN B N 1
ATOM 4606 C CA . ASN B 1 271 ? -2.604 -42.094 -20.734 1 98.19 271 ASN B CA 1
ATOM 4607 C C . ASN B 1 271 ? -3.605 -42.688 -19.766 1 98.19 271 ASN B C 1
ATOM 4609 O O . ASN B 1 271 ? -3.99 -42.062 -18.781 1 98.19 271 ASN B O 1
ATOM 4613 N N . PRO B 1 272 ? -3.963 -43.938 -20.172 1 96.5 272 PRO B N 1
ATOM 4614 C CA . PRO B 1 272 ? -4.84 -44.625 -19.219 1 96.5 272 PRO B CA 1
ATOM 4615 C C . PRO B 1 272 ? -4.25 -44.656 -17.812 1 96.5 272 PRO B C 1
ATOM 4617 O O . PRO B 1 272 ? -3.059 -44.938 -17.641 1 96.5 272 PRO B O 1
ATOM 4620 N N . GLY B 1 273 ? -5.07 -44.281 -16.859 1 95.25 273 GLY B N 1
ATOM 4621 C CA . GLY B 1 273 ? -4.621 -44.281 -15.477 1 95.25 273 GLY B CA 1
ATOM 4622 C C . GLY B 1 273 ? -3.84 -43.062 -15.094 1 95.25 273 GLY B C 1
ATOM 4623 O O . GLY B 1 273 ? -3.287 -42.969 -14 1 95.25 273 GLY B O 1
ATOM 4624 N N . GLY B 1 274 ? -3.908 -42.094 -15.992 1 97.56 274 GLY B N 1
ATOM 4625 C CA . GLY B 1 274 ? -3.121 -40.875 -15.781 1 97.56 274 GLY B CA 1
ATOM 4626 C C . GLY B 1 274 ? -3.764 -39.906 -14.812 1 97.56 274 GLY B C 1
ATOM 4627 O O . GLY B 1 274 ? -4.824 -40.188 -14.25 1 97.56 274 GLY B O 1
ATOM 4628 N N . ARG B 1 275 ? -3.041 -38.812 -14.492 1 98.62 275 ARG B N 1
ATOM 4629 C CA . ARG B 1 275 ? -3.529 -37.812 -13.539 1 98.62 275 ARG B CA 1
ATOM 4630 C C . ARG B 1 275 ? -3.1 -36.406 -13.945 1 98.62 275 ARG B C 1
ATOM 4632 O O . ARG B 1 275 ? -2.139 -36.25 -14.695 1 98.62 275 ARG B O 1
ATOM 4639 N N . VAL B 1 276 ? -3.867 -35.5 -13.531 1 98.88 276 VAL B N 1
ATOM 4640 C CA . VAL B 1 276 ? -3.512 -34.094 -13.688 1 98.88 276 VAL B CA 1
ATOM 4641 C C . VAL B 1 276 ? -3.225 -33.469 -12.32 1 98.88 276 VAL B C 1
ATOM 4643 O O . VAL B 1 276 ? -3.916 -33.75 -11.344 1 98.88 276 VAL B O 1
ATOM 4646 N N . LEU B 1 277 ? -2.084 -32.75 -12.234 1 98.88 277 LEU B N 1
ATOM 4647 C CA . LEU B 1 277 ? -1.691 -32 -11.039 1 98.88 277 LEU B CA 1
ATOM 4648 C C . LEU B 1 277 ? -1.975 -30.516 -11.219 1 98.88 277 LEU B C 1
ATOM 4650 O O . LEU B 1 277 ? -1.272 -29.828 -11.969 1 98.88 277 LEU B O 1
ATOM 4654 N N . VAL B 1 278 ? -2.994 -30.016 -10.531 1 98.81 278 VAL B N 1
ATOM 4655 C CA . VAL B 1 278 ? -3.195 -28.562 -10.438 1 98.81 278 VAL B CA 1
ATOM 4656 C C . VAL B 1 278 ? -2.365 -28 -9.289 1 98.81 278 VAL B C 1
ATOM 4658 O O . VAL B 1 278 ? -2.688 -28.219 -8.117 1 98.81 278 VAL B O 1
ATOM 4661 N N . LEU B 1 279 ? -1.295 -27.328 -9.656 1 98.31 279 LEU B N 1
ATOM 4662 C CA . LEU B 1 279 ? -0.389 -26.734 -8.68 1 98.31 279 LEU B CA 1
ATOM 4663 C C . LEU B 1 279 ? -0.667 -25.234 -8.516 1 98.31 279 LEU B C 1
ATOM 4665 O O . LEU B 1 279 ? -0.286 -24.438 -9.375 1 98.31 279 LEU B O 1
ATOM 4669 N N . ASP B 1 280 ? -1.329 -24.875 -7.422 1 97.56 280 ASP B N 1
ATOM 4670 C CA . ASP B 1 280 ? -1.828 -23.5 -7.305 1 97.56 280 ASP B CA 1
ATOM 4671 C C . ASP B 1 280 ? -1.951 -23.078 -5.84 1 97.56 280 ASP B C 1
ATOM 4673 O O . ASP B 1 280 ? -1.68 -23.875 -4.938 1 97.56 280 ASP B O 1
ATOM 4677 N N . ARG B 1 281 ? -2.158 -21.766 -5.629 1 97.12 281 ARG B N 1
ATOM 4678 C CA . ARG B 1 281 ? -2.578 -21.312 -4.312 1 97.12 281 ARG B CA 1
ATOM 4679 C C . ARG B 1 281 ? -3.98 -21.812 -3.975 1 97.12 281 ARG B C 1
ATOM 4681 O O . ARG B 1 281 ? -4.801 -22.016 -4.871 1 97.12 281 ARG B O 1
ATOM 4688 N N . LEU B 1 282 ? -4.207 -22.031 -2.697 1 98.19 282 LEU B N 1
ATOM 4689 C CA . LEU B 1 282 ? -5.539 -22.438 -2.258 1 98.19 282 LEU B CA 1
ATOM 4690 C C . LEU B 1 282 ? -6.109 -21.422 -1.271 1 98.19 282 LEU B C 1
ATOM 4692 O O . LEU B 1 282 ? -5.48 -21.109 -0.259 1 98.19 282 LEU B O 1
ATOM 4696 N N . LEU B 1 283 ? -7.281 -20.906 -1.642 1 97.88 283 LEU B N 1
ATOM 4697 C CA . LEU B 1 283 ? -8.055 -20.125 -0.674 1 97.88 283 LEU B CA 1
ATOM 4698 C C . LEU B 1 283 ? -8.734 -21.047 0.336 1 97.88 283 LEU B C 1
ATOM 4700 O O . LEU B 1 283 ? -9.117 -22.172 0.001 1 97.88 283 LEU B O 1
ATOM 4704 N N . GLU B 1 284 ? -8.852 -20.578 1.557 1 96.62 284 GLU B N 1
ATOM 4705 C CA . GLU B 1 284 ? -9.703 -21.281 2.52 1 96.62 284 GLU B CA 1
ATOM 4706 C C . GLU B 1 284 ? -11.18 -21.078 2.199 1 96.62 284 GLU B C 1
ATOM 4708 O O . GLU B 1 284 ? -11.531 -20.281 1.333 1 96.62 284 GLU B O 1
ATOM 4713 N N . ALA B 1 285 ? -12.031 -21.766 2.914 1 94.12 285 ALA B N 1
ATOM 4714 C CA . ALA B 1 285 ? -13.461 -21.797 2.613 1 94.12 285 ALA B CA 1
ATOM 4715 C C . ALA B 1 285 ? -14.07 -20.391 2.699 1 94.12 285 ALA B C 1
ATOM 4717 O O . ALA B 1 285 ? -14.969 -20.062 1.923 1 94.12 285 ALA B O 1
ATOM 4718 N N . SER B 1 286 ? -13.609 -19.562 3.574 1 91.25 286 SER B N 1
ATOM 4719 C CA . SER B 1 286 ? -14.133 -18.203 3.74 1 91.25 286 SER B CA 1
ATOM 4720 C C . SER B 1 286 ? -13.805 -17.328 2.531 1 91.25 286 SER B C 1
ATOM 4722 O O . SER B 1 286 ? -14.461 -16.312 2.291 1 91.25 286 SER B O 1
ATOM 4724 N N . GLY B 1 287 ? -12.711 -17.734 1.835 1 93.62 287 GLY B N 1
ATOM 4725 C CA . GLY B 1 287 ? -12.227 -16.938 0.717 1 93.62 287 GLY B CA 1
ATOM 4726 C C . GLY B 1 287 ? -11.398 -15.742 1.149 1 93.62 287 GLY B C 1
ATOM 4727 O O . GLY B 1 287 ? -10.883 -15 0.31 1 93.62 287 GLY B O 1
ATOM 4728 N N . ALA B 1 288 ? -11.195 -15.555 2.43 1 94.94 288 ALA B N 1
ATOM 4729 C CA . ALA B 1 288 ? -10.531 -14.352 2.932 1 94.94 288 ALA B CA 1
ATOM 4730 C C . ALA B 1 288 ? -9.172 -14.695 3.535 1 94.94 288 ALA B C 1
ATOM 4732 O O . ALA B 1 288 ? -8.57 -13.875 4.23 1 94.94 288 ALA B O 1
ATOM 4733 N N . GLU B 1 289 ? -8.727 -15.906 3.326 1 94.94 289 GLU B N 1
ATOM 4734 C CA . GLU B 1 289 ? -7.41 -16.375 3.746 1 94.94 289 GLU B CA 1
ATOM 4735 C C . GLU B 1 289 ? -6.906 -17.5 2.836 1 94.94 289 GLU B C 1
ATOM 4737 O O . GLU B 1 289 ? -7.703 -18.188 2.189 1 94.94 289 GLU B O 1
ATOM 4742 N N . PRO B 1 290 ? -5.531 -17.781 2.898 1 96.25 290 PRO B N 1
ATOM 4743 C CA . PRO B 1 290 ? -4.488 -16.984 3.549 1 96.25 290 PRO B CA 1
ATOM 4744 C C . PRO B 1 290 ? -4.301 -15.617 2.902 1 96.25 290 PRO B C 1
ATOM 4746 O O . PRO B 1 290 ? -4.66 -15.422 1.738 1 96.25 290 PRO B O 1
ATOM 4749 N N . PHE B 1 291 ? -3.67 -14.641 3.5 1 96 291 PHE B N 1
ATOM 4750 C CA . PHE B 1 291 ? -3.562 -13.234 3.129 1 96 291 PHE B CA 1
ATOM 4751 C C . PHE B 1 291 ? -2.99 -13.086 1.724 1 96 291 PHE B C 1
ATOM 4753 O O . PHE B 1 291 ? -3.596 -12.438 0.865 1 96 291 PHE B O 1
ATOM 4760 N N . ALA B 1 292 ? -1.894 -13.727 1.47 1 95.44 292 ALA B N 1
ATOM 4761 C CA . ALA B 1 292 ? -1.221 -13.602 0.18 1 95.44 292 ALA B CA 1
ATOM 4762 C C . ALA B 1 292 ? -2.092 -14.148 -0.948 1 95.44 292 ALA B C 1
ATOM 4764 O O . ALA B 1 292 ? -2.121 -13.586 -2.045 1 95.44 292 ALA B O 1
ATOM 4765 N N . ALA B 1 293 ? -2.797 -15.211 -0.706 1 96.81 293 ALA B N 1
ATOM 4766 C CA . ALA B 1 293 ? -3.666 -15.805 -1.719 1 96.81 293 ALA B CA 1
ATOM 4767 C C . ALA B 1 293 ? -4.824 -14.875 -2.062 1 96.81 293 ALA B C 1
ATOM 4769 O O . ALA B 1 293 ? -5.211 -14.758 -3.227 1 96.81 293 ALA B O 1
ATOM 4770 N N . VAL B 1 294 ? -5.379 -14.227 -1.088 1 97.75 294 VAL B N 1
ATOM 4771 C CA . VAL B 1 294 ? -6.477 -13.289 -1.301 1 97.75 294 VAL B CA 1
ATOM 4772 C C . VAL B 1 294 ? -5.996 -12.117 -2.154 1 97.75 294 VAL B C 1
ATOM 4774 O O . VAL B 1 294 ? -6.688 -11.695 -3.088 1 97.75 294 VAL B O 1
ATOM 4777 N N . MET B 1 295 ? -4.809 -11.602 -1.853 1 97.44 295 MET B N 1
ATOM 4778 C CA . MET B 1 295 ? -4.238 -10.492 -2.619 1 97.44 295 MET B CA 1
ATOM 4779 C C . MET B 1 295 ? -3.961 -10.922 -4.059 1 97.44 295 MET B C 1
ATOM 4781 O O . MET B 1 295 ? -4.266 -10.18 -4.996 1 97.44 295 MET B O 1
ATOM 4785 N N . GLN B 1 296 ? -3.443 -12.094 -4.164 1 96.19 296 GLN B N 1
ATOM 4786 C CA . GLN B 1 296 ? -3.135 -12.594 -5.504 1 96.19 296 GLN B CA 1
ATOM 4787 C C . GLN B 1 296 ? -4.41 -12.859 -6.297 1 96.19 296 GLN B C 1
ATOM 4789 O O . GLN B 1 296 ? -4.422 -12.727 -7.523 1 96.19 296 GLN B O 1
ATOM 4794 N N . ASP B 1 297 ? -5.484 -13.219 -5.621 1 97 297 ASP B N 1
ATOM 4795 C CA . ASP B 1 297 ? -6.77 -13.391 -6.297 1 97 297 ASP B CA 1
ATOM 4796 C C . ASP B 1 297 ? -7.238 -12.078 -6.926 1 97 297 ASP B C 1
ATOM 4798 O O . ASP B 1 297 ? -7.715 -12.062 -8.062 1 97 297 ASP B O 1
ATOM 4802 N N . LEU B 1 298 ? -7.074 -10.992 -6.223 1 97 298 LEU B N 1
ATOM 4803 C CA . LEU B 1 298 ? -7.422 -9.68 -6.77 1 97 298 LEU B CA 1
ATOM 4804 C C . LEU B 1 298 ? -6.496 -9.312 -7.926 1 97 298 LEU B C 1
ATOM 4806 O O . LEU B 1 298 ? -6.938 -8.703 -8.906 1 97 298 LEU B O 1
ATOM 4810 N N . ALA B 1 299 ? -5.266 -9.672 -7.793 1 94.5 299 ALA B N 1
ATOM 4811 C CA . ALA B 1 299 ? -4.328 -9.414 -8.883 1 94.5 299 ALA B CA 1
ATOM 4812 C C . ALA B 1 299 ? -4.75 -10.156 -10.148 1 94.5 299 ALA B C 1
ATOM 4814 O O . ALA B 1 299 ? -4.719 -9.594 -11.242 1 94.5 299 ALA B O 1
ATOM 4815 N N . MET B 1 300 ? -5.184 -11.391 -10 1 93.62 300 MET B N 1
ATOM 4816 C CA . MET B 1 300 ? -5.609 -12.18 -11.148 1 93.62 300 MET B CA 1
ATOM 4817 C C . MET B 1 300 ? -6.852 -11.57 -11.797 1 93.62 300 MET B C 1
ATOM 4819 O O . MET B 1 300 ? -6.984 -11.578 -13.023 1 93.62 300 MET B O 1
ATOM 4823 N N . LEU B 1 301 ? -7.75 -11.102 -10.969 1 93.75 301 LEU B N 1
ATOM 4824 C CA . LEU B 1 301 ? -8.93 -10.406 -11.484 1 93.75 301 LEU B CA 1
ATOM 4825 C C . LEU B 1 301 ? -8.523 -9.289 -12.438 1 93.75 301 LEU B C 1
ATOM 4827 O O . LEU B 1 301 ? -9.047 -9.188 -13.547 1 93.75 301 LEU B O 1
ATOM 4831 N N . LEU B 1 302 ? -7.562 -8.484 -12.016 1 92.25 302 LEU B N 1
ATOM 4832 C CA . LEU B 1 302 ? -7.168 -7.305 -12.773 1 92.25 302 LEU B CA 1
ATOM 4833 C C . LEU B 1 302 ? -6.332 -7.695 -13.992 1 92.25 302 LEU B C 1
ATOM 4835 O O . LEU B 1 302 ? -6.508 -7.137 -15.07 1 92.25 302 LEU B O 1
ATOM 4839 N N . GLU B 1 303 ? -5.496 -8.625 -13.82 1 88.44 303 GLU B N 1
ATOM 4840 C CA . GLU B 1 303 ? -4.477 -8.914 -14.828 1 88.44 303 GLU B CA 1
ATOM 4841 C C . GLU B 1 303 ? -5.027 -9.82 -15.93 1 88.44 303 GLU B C 1
ATOM 4843 O O . GLU B 1 303 ? -4.66 -9.68 -17.094 1 88.44 303 GLU B O 1
ATOM 4848 N N . THR B 1 304 ? -5.918 -10.844 -15.5 1 87.25 304 THR B N 1
ATOM 4849 C CA . THR B 1 304 ? -6.254 -11.867 -16.484 1 87.25 304 THR B CA 1
ATOM 4850 C C . THR B 1 304 ? -7.758 -12.141 -16.484 1 87.25 304 THR B C 1
ATOM 4852 O O . THR B 1 304 ? -8.273 -12.781 -17.391 1 87.25 304 THR B O 1
ATOM 4855 N N . GLY B 1 305 ? -8.43 -11.641 -15.516 1 89.31 305 GLY B N 1
ATOM 4856 C CA . GLY B 1 305 ? -9.812 -12.039 -15.336 1 89.31 305 GLY B CA 1
ATOM 4857 C C . GLY B 1 305 ? -9.969 -13.406 -14.695 1 89.31 305 GLY B C 1
ATOM 4858 O O . GLY B 1 305 ? -11.086 -13.891 -14.516 1 89.31 305 GLY B O 1
ATOM 4859 N N . GLY B 1 306 ? -8.852 -13.992 -14.305 1 93.62 306 GLY B N 1
ATOM 4860 C CA . GLY B 1 306 ? -8.852 -15.281 -13.633 1 93.62 306 GLY B CA 1
ATOM 4861 C C . GLY B 1 306 ? -9.156 -15.18 -12.148 1 93.62 306 GLY B C 1
ATOM 4862 O O . GLY B 1 306 ? -9.766 -14.211 -11.703 1 93.62 306 GLY B O 1
ATOM 4863 N N . GLN B 1 307 ? -8.82 -16.281 -11.43 1 96 307 GLN B N 1
ATOM 4864 C CA . GLN B 1 307 ? -9.117 -16.328 -10 1 96 307 GLN B CA 1
ATOM 4865 C C . GLN B 1 307 ? -8.375 -17.469 -9.32 1 96 307 GLN B C 1
ATOM 4867 O O . GLN B 1 307 ? -8.062 -18.484 -9.953 1 96 307 GLN B O 1
ATOM 4872 N N . HIS B 1 308 ? -8.047 -17.266 -8.094 1 97.5 308 HIS B N 1
ATOM 4873 C CA . HIS B 1 308 ? -7.695 -18.391 -7.246 1 97.5 308 HIS B CA 1
ATOM 4874 C C . HIS B 1 308 ? -8.945 -19.047 -6.656 1 97.5 308 HIS B C 1
ATOM 4876 O O . HIS B 1 308 ? -10.023 -18.438 -6.656 1 97.5 308 HIS B O 1
ATOM 4882 N N . ARG B 1 309 ? -8.766 -20.297 -6.23 1 98.38 309 ARG B N 1
ATOM 4883 C CA . ARG B 1 309 ? -9.922 -21.109 -5.859 1 98.38 309 ARG B CA 1
ATOM 4884 C C . ARG B 1 309 ? -9.664 -21.875 -4.562 1 98.38 309 ARG B C 1
ATOM 4886 O O . ARG B 1 309 ? -8.508 -22.016 -4.141 1 98.38 309 ARG B O 1
ATOM 4893 N N . THR B 1 310 ? -10.742 -22.25 -3.924 1 98 310 THR B N 1
ATOM 4894 C CA . THR B 1 310 ? -10.648 -23.188 -2.809 1 98 310 THR B CA 1
ATOM 4895 C C . THR B 1 310 ? -10.383 -24.609 -3.311 1 98 310 THR B C 1
ATOM 4897 O O . THR B 1 310 ? -10.547 -24.891 -4.5 1 98 310 THR B O 1
ATOM 4900 N N . GLU B 1 311 ? -9.953 -25.453 -2.35 1 98.06 311 GLU B N 1
ATOM 4901 C CA . GLU B 1 311 ? -9.766 -26.859 -2.713 1 98.06 311 GLU B CA 1
ATOM 4902 C C . GLU B 1 311 ? -11.062 -27.469 -3.234 1 98.06 311 GLU B C 1
ATOM 4904 O O . GLU B 1 311 ? -11.047 -28.234 -4.203 1 98.06 311 GLU B O 1
ATOM 4909 N N . THR B 1 312 ? -12.18 -27.031 -2.688 1 98.12 312 THR B N 1
ATOM 4910 C CA . THR B 1 312 ? -13.484 -27.562 -3.086 1 98.12 312 THR B CA 1
ATOM 4911 C C . THR B 1 312 ? -13.828 -27.141 -4.508 1 98.12 312 THR B C 1
ATOM 4913 O O . THR B 1 312 ? -14.359 -27.922 -5.289 1 98.12 312 THR B O 1
ATOM 4916 N N . GLN B 1 313 ? -13.523 -25.953 -4.812 1 97.94 313 GLN B N 1
ATOM 4917 C CA . GLN B 1 313 ? -13.812 -25.438 -6.145 1 97.94 313 GLN B CA 1
ATOM 4918 C C . GLN B 1 313 ? -12.953 -26.125 -7.199 1 97.94 313 GLN B C 1
ATOM 4920 O O . GLN B 1 313 ? -13.445 -26.453 -8.281 1 97.94 313 GLN B O 1
ATOM 4925 N N . PHE B 1 314 ? -11.695 -26.375 -6.895 1 98.56 314 PHE B N 1
ATOM 4926 C CA . PHE B 1 314 ? -10.844 -27.094 -7.824 1 98.56 314 PHE B CA 1
ATOM 4927 C C . PHE B 1 314 ? -11.32 -28.531 -8 1 98.56 314 PHE B C 1
ATOM 4929 O O . PHE B 1 314 ? -11.32 -29.062 -9.109 1 98.56 314 PHE B O 1
ATOM 4936 N N . GLN B 1 315 ? -11.711 -29.141 -6.902 1 98.62 315 GLN B N 1
ATOM 4937 C CA . GLN B 1 315 ? -12.219 -30.516 -6.977 1 98.62 315 GLN B CA 1
ATOM 4938 C C . GLN B 1 315 ? -13.484 -30.594 -7.828 1 98.62 315 GLN B C 1
ATOM 4940 O O . GLN B 1 315 ? -13.664 -31.531 -8.602 1 98.62 315 GLN B O 1
ATOM 4945 N N . ALA B 1 316 ? -14.281 -29.594 -7.703 1 98.38 316 ALA B N 1
ATOM 4946 C CA . ALA B 1 316 ? -15.5 -29.547 -8.516 1 98.38 316 ALA B CA 1
ATOM 4947 C C . ALA B 1 316 ? -15.172 -29.422 -10 1 98.38 316 ALA B C 1
ATOM 4949 O O . ALA B 1 316 ? -15.797 -30.078 -10.836 1 98.38 316 ALA B O 1
ATOM 4950 N N . LEU B 1 317 ? -14.211 -28.594 -10.336 1 98.56 317 LEU B N 1
ATOM 4951 C CA . LEU B 1 317 ? -13.773 -28.438 -11.719 1 98.56 317 LEU B CA 1
ATOM 4952 C C . LEU B 1 317 ? -13.227 -29.75 -12.266 1 98.56 317 LEU B C 1
ATOM 4954 O O . LEU B 1 317 ? -13.531 -30.125 -13.398 1 98.56 317 LEU B O 1
ATOM 4958 N N . LEU B 1 318 ? -12.461 -30.406 -11.445 1 98.81 318 LEU B N 1
ATOM 4959 C CA . LEU B 1 318 ? -11.867 -31.672 -11.859 1 98.81 318 LEU B CA 1
ATOM 4960 C C . LEU B 1 318 ? -12.938 -32.719 -12.102 1 98.81 318 LEU B C 1
ATOM 4962 O O . LEU B 1 318 ? -12.906 -33.438 -13.102 1 98.81 318 LEU B O 1
ATOM 4966 N N . HIS B 1 319 ? -13.906 -32.781 -11.242 1 98.62 319 HIS B N 1
ATOM 4967 C CA . HIS B 1 319 ? -15 -33.719 -11.406 1 98.62 319 HIS B CA 1
ATOM 4968 C C . HIS B 1 319 ? -15.805 -33.438 -12.672 1 98.62 319 HIS B C 1
ATOM 4970 O O . HIS B 1 319 ? -16.141 -34.344 -13.43 1 98.62 319 HIS B O 1
ATOM 4976 N N . GLU B 1 320 ? -16.047 -32.188 -12.859 1 98.44 320 GLU B N 1
ATOM 4977 C CA . GLU B 1 320 ? -16.797 -31.781 -14.039 1 98.44 320 GLU B CA 1
ATOM 4978 C C . GLU B 1 320 ? -16.031 -32.094 -15.328 1 98.44 320 GLU B C 1
ATOM 4980 O O . GLU B 1 320 ? -16.641 -32.375 -16.359 1 98.44 320 GLU B O 1
ATOM 4985 N N . ALA B 1 321 ? -14.781 -32.031 -15.258 1 98.62 321 ALA B N 1
ATOM 4986 C CA . ALA B 1 321 ? -13.938 -32.312 -16.422 1 98.62 321 ALA B CA 1
ATOM 4987 C C . ALA B 1 321 ? -13.812 -33.812 -16.672 1 98.62 321 ALA B C 1
ATOM 4989 O O . ALA B 1 321 ? -13.242 -34.219 -17.688 1 98.62 321 ALA B O 1
ATOM 4990 N N . GLY B 1 322 ? -14.258 -34.625 -15.766 1 98.12 322 GLY B N 1
ATOM 4991 C CA . GLY B 1 322 ? -14.32 -36.062 -16.016 1 98.12 322 GLY B CA 1
ATOM 4992 C C . GLY B 1 322 ? -13.328 -36.875 -15.18 1 98.12 322 GLY B C 1
ATOM 4993 O O . GLY B 1 322 ? -13.195 -38.062 -15.352 1 98.12 322 GLY B O 1
ATOM 4994 N N . PHE B 1 323 ? -12.664 -36.219 -14.242 1 98.56 323 PHE B N 1
ATOM 4995 C CA . PHE B 1 323 ? -11.789 -36.938 -13.32 1 98.56 323 PHE B CA 1
ATOM 4996 C C . PHE B 1 323 ? -12.594 -37.562 -12.18 1 98.56 323 PHE B C 1
ATOM 4998 O O . PHE B 1 323 ? -13.43 -36.875 -11.578 1 98.56 323 PHE B O 1
ATOM 5005 N N . THR B 1 324 ? -12.336 -38.781 -11.859 1 94.81 324 THR B N 1
ATOM 5006 C CA . THR B 1 324 ? -13.234 -39.531 -11 1 94.81 324 THR B CA 1
ATOM 5007 C C . THR B 1 324 ? -12.781 -39.469 -9.539 1 94.81 324 THR B C 1
ATOM 5009 O O . THR B 1 324 ? -13.594 -39.625 -8.625 1 94.81 324 THR B O 1
ATOM 5012 N N . ARG B 1 325 ? -11.508 -39.344 -9.328 1 97.56 325 ARG B N 1
ATOM 5013 C CA . ARG B 1 325 ? -10.945 -39.219 -7.984 1 97.56 325 ARG B CA 1
ATOM 5014 C C . ARG B 1 325 ? -10.047 -38 -7.871 1 97.56 325 ARG B C 1
ATOM 5016 O O . ARG B 1 325 ? -9.328 -37.656 -8.812 1 97.56 325 ARG B O 1
ATOM 5023 N N . THR B 1 326 ? -10.188 -37.344 -6.695 1 98.44 326 THR B N 1
ATOM 5024 C CA . THR B 1 326 ? -9.336 -36.188 -6.461 1 98.44 326 THR B CA 1
ATOM 5025 C C . THR B 1 326 ? -8.586 -36.344 -5.141 1 98.44 326 THR B C 1
ATOM 5027 O O . THR B 1 326 ? -8.984 -37.125 -4.273 1 98.44 326 THR B O 1
ATOM 5030 N N . GLN B 1 327 ? -7.477 -35.719 -5.035 1 98.5 327 GLN B N 1
ATOM 5031 C CA . GLN B 1 327 ? -6.648 -35.688 -3.838 1 98.5 327 GLN B CA 1
ATOM 5032 C C . GLN B 1 327 ? -6.02 -34.312 -3.664 1 98.5 327 GLN B C 1
ATOM 5034 O O . GLN B 1 327 ? -5.586 -33.688 -4.637 1 98.5 327 GLN B O 1
ATOM 5039 N N . VAL B 1 328 ? -6.008 -33.781 -2.412 1 98.62 328 VAL B N 1
ATOM 5040 C CA . VAL B 1 328 ? -5.363 -32.5 -2.111 1 98.62 328 VAL B CA 1
ATOM 5041 C C . VAL B 1 328 ? -4.109 -32.75 -1.276 1 98.62 328 VAL B C 1
ATOM 5043 O O . VAL B 1 328 ? -4.148 -33.469 -0.273 1 98.62 328 VAL B O 1
ATOM 5046 N N . ILE B 1 329 ? -2.961 -32.219 -1.721 1 98.44 329 ILE B N 1
ATOM 5047 C CA . ILE B 1 329 ? -1.699 -32.25 -0.989 1 98.44 329 ILE B CA 1
ATOM 5048 C C . ILE B 1 329 ? -1.199 -30.828 -0.736 1 98.44 329 ILE B C 1
ATOM 5050 O O . ILE B 1 329 ? -0.895 -30.094 -1.679 1 98.44 329 ILE B O 1
ATOM 5054 N N . ARG B 1 330 ? -1.093 -30.422 0.501 1 97.06 330 ARG B N 1
ATOM 5055 C CA . ARG B 1 330 ? -0.63 -29.094 0.863 1 97.06 330 ARG B CA 1
ATOM 5056 C C . ARG B 1 330 ? 0.862 -29.094 1.179 1 97.06 330 ARG B C 1
ATOM 5058 O O . ARG B 1 330 ? 1.365 -30.031 1.813 1 97.06 330 ARG B O 1
ATOM 5065 N N . SER B 1 331 ? 1.547 -28.156 0.64 1 96.56 331 SER B N 1
ATOM 5066 C CA . SER B 1 331 ? 2.953 -27.922 0.955 1 96.56 331 SER B CA 1
ATOM 5067 C C . SER B 1 331 ? 3.109 -26.906 2.076 1 96.56 331 SER B C 1
ATOM 5069 O O . SER B 1 331 ? 2.119 -26.453 2.654 1 96.56 331 SER B O 1
ATOM 5071 N N . SER B 1 332 ? 4.41 -26.625 2.424 1 92.75 332 SER B N 1
ATOM 5072 C CA . SER B 1 332 ? 4.695 -25.641 3.467 1 92.75 332 SER B CA 1
ATOM 5073 C C . SER B 1 332 ? 4.625 -24.219 2.924 1 92.75 332 SER B C 1
ATOM 5075 O O . SER B 1 332 ? 4.543 -23.25 3.693 1 92.75 332 SER B O 1
ATOM 5077 N N . GLY B 1 333 ? 4.594 -24.094 1.602 1 90.88 333 GLY B N 1
ATOM 5078 C CA . GLY B 1 333 ? 4.57 -22.797 0.968 1 90.88 333 GLY B CA 1
ATOM 5079 C C . GLY B 1 333 ? 3.203 -22.406 0.433 1 90.88 333 GLY B C 1
ATOM 5080 O O . GLY B 1 333 ? 2.18 -22.766 1.02 1 90.88 333 GLY B O 1
ATOM 5081 N N . GLU B 1 334 ? 3.229 -21.641 -0.627 1 91.19 334 GLU B N 1
ATOM 5082 C CA . GLU B 1 334 ? 1.986 -21.094 -1.161 1 91.19 334 GLU B CA 1
ATOM 5083 C C . GLU B 1 334 ? 1.448 -21.953 -2.303 1 91.19 334 GLU B C 1
ATOM 5085 O O . GLU B 1 334 ? 0.298 -21.781 -2.717 1 91.19 334 GLU B O 1
ATOM 5090 N N . LYS B 1 335 ? 2.254 -22.828 -2.824 1 95.5 335 LYS B N 1
ATOM 5091 C CA . LYS B 1 335 ? 1.872 -23.672 -3.945 1 95.5 335 LYS B CA 1
ATOM 5092 C C . LYS B 1 335 ? 1.493 -25.078 -3.467 1 95.5 335 LYS B C 1
ATOM 5094 O O . LYS B 1 335 ? 2.309 -25.766 -2.857 1 95.5 335 LYS B O 1
ATOM 5099 N N . HIS B 1 336 ? 0.264 -25.5 -3.762 1 98.06 336 HIS B N 1
ATOM 5100 C CA . HIS B 1 336 ? -0.281 -26.781 -3.365 1 98.06 336 HIS B CA 1
ATOM 5101 C C . HIS B 1 336 ? -0.711 -27.594 -4.582 1 98.06 336 HIS B C 1
ATOM 5103 O O . HIS B 1 336 ? -0.689 -27.094 -5.707 1 98.06 336 HIS B O 1
ATOM 5109 N N . ALA B 1 337 ? -1.021 -28.875 -4.285 1 98.69 337 ALA B N 1
ATOM 5110 C CA . ALA B 1 337 ? -1.437 -29.734 -5.383 1 98.69 337 ALA B CA 1
ATOM 5111 C C . ALA B 1 337 ? -2.863 -30.234 -5.176 1 98.69 337 ALA B C 1
ATOM 5113 O O . ALA B 1 337 ? -3.193 -30.781 -4.113 1 98.69 337 ALA B O 1
ATOM 5114 N N . VAL B 1 338 ? -3.738 -29.969 -6.117 1 98.81 338 VAL B N 1
ATOM 5115 C CA . VAL B 1 338 ? -5.023 -30.656 -6.258 1 98.81 338 VAL B CA 1
ATOM 5116 C C . VAL B 1 338 ? -4.977 -31.609 -7.445 1 98.81 338 VAL B C 1
ATOM 5118 O O . VAL B 1 338 ? -4.918 -31.172 -8.602 1 98.81 338 VAL B O 1
ATOM 5121 N N . ILE B 1 339 ? -5.074 -32.875 -7.148 1 98.88 339 ILE B N 1
ATOM 5122 C CA . ILE B 1 339 ? -4.785 -33.906 -8.141 1 98.88 339 ILE B CA 1
ATOM 5123 C C . ILE B 1 339 ? -6.09 -34.562 -8.617 1 98.88 339 ILE B C 1
ATOM 5125 O O . ILE B 1 339 ? -6.961 -34.875 -7.805 1 98.88 339 ILE B O 1
ATOM 5129 N N . GLY B 1 340 ? -6.273 -34.625 -9.945 1 98.75 340 GLY B N 1
ATOM 5130 C CA . GLY B 1 340 ? -7.352 -35.375 -10.555 1 98.75 340 GLY B CA 1
ATOM 5131 C C . GLY B 1 340 ? -6.879 -36.656 -11.203 1 98.75 340 GLY B C 1
ATOM 5132 O O . GLY B 1 340 ? -5.965 -36.656 -12.031 1 98.75 340 GLY B O 1
ATOM 5133 N N . TYR B 1 341 ? -7.531 -37.719 -10.797 1 98 341 TYR B N 1
ATOM 5134 C CA . TYR B 1 341 ? -7.199 -39.031 -11.336 1 98 341 TYR B CA 1
ATOM 5135 C C . TYR B 1 341 ? -8.273 -39.5 -12.312 1 98 341 TYR B C 1
ATOM 5137 O O . TYR B 1 341 ? -9.461 -39.312 -12.086 1 98 341 TYR B O 1
ATOM 5145 N N . LEU B 1 342 ? -7.824 -40.188 -13.312 1 95.44 342 LEU B N 1
ATOM 5146 C CA . LEU B 1 342 ? -8.773 -40.781 -14.242 1 95.44 342 LEU B CA 1
ATOM 5147 C C . LEU B 1 342 ? -9.461 -42 -13.617 1 95.44 342 LEU B C 1
ATOM 5149 O O . LEU B 1 342 ? -8.859 -42.688 -12.805 1 95.44 342 LEU B O 1
#

Solvent-accessible surface area (backbone atoms only — not comparable to full-atom values): 35142 Å² total; per-residue (Å²): 129,83,70,76,66,88,86,77,75,72,74,52,43,56,59,49,20,69,48,8,42,57,39,22,35,49,52,44,34,32,53,73,67,40,49,44,46,52,36,59,69,40,90,63,51,49,31,47,55,60,50,15,62,76,62,67,37,24,35,72,39,38,38,54,51,48,25,43,32,33,53,51,46,43,26,38,80,54,97,76,10,36,33,56,17,84,84,23,38,48,41,47,20,81,87,35,74,55,35,38,63,50,59,45,52,46,36,63,73,49,50,54,65,45,46,77,42,46,52,57,24,28,44,68,55,41,47,42,38,56,78,78,32,75,82,44,90,45,63,58,44,61,66,63,67,44,82,66,52,69,67,40,56,51,34,53,43,47,63,37,40,59,60,29,40,50,47,43,71,68,52,76,61,63,97,44,54,30,34,33,20,46,62,30,61,58,25,42,50,43,50,36,44,33,71,73,32,85,75,26,33,24,33,27,32,24,50,61,87,44,45,68,60,19,50,51,48,35,50,74,73,69,34,61,90,37,41,48,78,45,68,38,48,88,88,76,42,88,70,72,73,25,35,28,37,36,31,58,65,46,56,35,48,32,44,71,70,56,36,37,52,51,44,38,54,49,56,71,25,38,37,92,80,14,35,38,36,40,30,31,53,57,29,41,93,86,48,36,29,51,60,67,46,32,54,48,25,55,49,25,28,33,45,51,43,13,33,63,42,30,66,66,56,50,49,50,45,36,42,72,40,64,26,76,45,72,49,79,48,81,53,96,66,67,57,25,36,46,33,30,27,91,131,83,71,75,70,86,87,77,75,71,74,53,42,55,58,49,20,70,48,8,40,56,40,23,34,50,53,45,35,32,53,73,68,39,49,43,46,52,36,58,69,40,90,61,52,49,32,47,55,60,48,15,63,76,63,69,37,24,35,72,38,40,38,54,52,49,25,43,33,33,52,51,45,42,27,38,79,54,96,76,9,36,33,57,17,82,83,23,36,48,41,47,19,81,87,35,73,55,34,38,62,51,59,45,51,47,36,63,71,50,49,54,66,43,45,76,43,47,51,57,24,27,44,69,54,42,47,42,38,56,77,79,31,76,80,42,89,44,62,58,43,59,65,64,65,45,83,67,53,68,67,38,54,50,35,52,43,48,63,36,39,60,59,28,39,52,48,44,72,68,52,78,60,63,98,44,54,30,36,35,22,47,61,31,60,60,24,42,52,42,50,36,44,34,71,75,32,85,75,26,33,26,34,28,31,24,49,63,88,42,46,68,59,18,52,50,46,34,50,73,72,69,34,61,90,37,42,46,78,45,70,37,50,87,88,76,41,88,69,72,73,24,37,27,36,37,30,60,65,46,58,34,49,32,44,70,70,56,37,36,53,50,44,36,53,50,56,70,26,36,38,93,80,14,35,40,35,40,31,30,54,57,29,41,93,85,48,35,28,52,61,69,48,32,54,48,25,54,49,24,29,33,46,50,44,13,33,64,40,29,67,65,56,51,49,50,48,35,44,73,40,63,27,76,42,74,49,79,48,81,54,96,66,67,57,25,35,46,32,30,26,93